Protein AF-0000000074760988 (afdb_homodimer)

Structure (mmCIF, N/CA/C/O backbone):
data_AF-0000000074760988-model_v1
#
loop_
_entity.id
_entity.type
_entity.pdbx_description
1 polymer 'GST N-terminal domain-containing protein'
#
loop_
_atom_site.group_PDB
_atom_site.id
_atom_site.type_symbol
_atom_site.label_atom_id
_atom_site.label_alt_id
_atom_site.label_comp_id
_atom_site.label_asym_id
_atom_site.label_entity_id
_atom_site.label_seq_id
_atom_site.pdbx_PDB_ins_code
_atom_site.Cartn_x
_atom_site.Cartn_y
_atom_site.Cartn_z
_atom_site.occupancy
_atom_site.B_iso_or_equiv
_atom_site.auth_seq_id
_atom_site.auth_comp_id
_atom_site.auth_asym_id
_atom_site.auth_atom_id
_atom_site.pdbx_PDB_model_num
ATOM 1 N N . MET A 1 1 ? -33.406 -24.172 6.961 1 20.58 1 MET A N 1
ATOM 2 C CA . MET A 1 1 ? -32.75 -23.547 8.102 1 20.58 1 MET A CA 1
ATOM 3 C C . MET A 1 1 ? -31.766 -22.484 7.641 1 20.58 1 MET A C 1
ATOM 5 O O . MET A 1 1 ? -30.844 -22.766 6.871 1 20.58 1 MET A O 1
ATOM 9 N N . THR A 1 2 ? -32.094 -21.203 7.441 1 22 2 THR A N 1
ATOM 10 C CA . THR A 1 2 ? -31.609 -20 6.762 1 22 2 THR A CA 1
ATOM 11 C C . THR A 1 2 ? -30.391 -19.438 7.477 1 22 2 THR A C 1
ATOM 13 O O . THR A 1 2 ? -30.5 -18.922 8.594 1 22 2 THR A O 1
ATOM 16 N N . GLU A 1 3 ? -29.312 -20.141 7.438 1 23.69 3 GLU A N 1
ATOM 17 C CA . GLU A 1 3 ? -28.141 -19.984 8.297 1 23.69 3 GLU A CA 1
ATOM 18 C C . GLU A 1 3 ? -27.641 -18.547 8.281 1 23.69 3 GLU A C 1
ATOM 20 O O . GLU A 1 3 ? -27.562 -17.906 7.219 1 23.69 3 GLU A O 1
ATOM 25 N N . ASN A 1 4 ? -27.656 -17.75 9.391 1 25.5 4 ASN A N 1
ATOM 26 C CA . ASN A 1 4 ? -27.375 -16.391 9.82 1 25.5 4 ASN A CA 1
ATOM 27 C C . ASN A 1 4 ? -26.016 -15.914 9.328 1 25.5 4 ASN A C 1
ATOM 29 O O . ASN A 1 4 ? -24.984 -16.5 9.688 1 25.5 4 ASN A O 1
ATOM 33 N N . ILE A 1 5 ? -25.891 -15.539 8.211 1 29.12 5 ILE A N 1
ATOM 34 C CA . ILE A 1 5 ? -24.703 -14.836 7.73 1 29.12 5 ILE A CA 1
ATOM 35 C C . ILE A 1 5 ? -24.219 -13.859 8.797 1 29.12 5 ILE A C 1
ATOM 37 O O . ILE A 1 5 ? -24.953 -12.969 9.219 1 29.12 5 ILE A O 1
ATOM 41 N N . PRO A 1 6 ? -23.344 -14.383 9.695 1 32.34 6 PRO A N 1
ATOM 42 C CA . PRO A 1 6 ? -23 -13.539 10.844 1 32.34 6 PRO A CA 1
ATOM 43 C C . PRO A 1 6 ? -22.906 -12.055 10.477 1 32.34 6 PRO A C 1
ATOM 45 O O . PRO A 1 6 ? -22.391 -11.719 9.414 1 32.34 6 PRO A O 1
ATOM 48 N N . ASN A 1 7 ? -23.703 -11.078 10.984 1 32.28 7 ASN A N 1
ATOM 49 C CA . ASN A 1 7 ? -23.922 -9.633 10.906 1 32.28 7 ASN A CA 1
ATOM 50 C C . ASN A 1 7 ? -22.625 -8.859 11.07 1 32.28 7 ASN A C 1
ATOM 52 O O . ASN A 1 7 ? -21.734 -9.281 11.812 1 32.28 7 ASN A O 1
ATOM 56 N N . ASN A 1 8 ? -22.25 -7.82 10.109 1 36.62 8 ASN A N 1
ATOM 57 C CA . ASN A 1 8 ? -21.297 -6.723 10.281 1 36.62 8 ASN A CA 1
ATOM 58 C C . ASN A 1 8 ? -21.141 -6.348 11.758 1 36.62 8 ASN A C 1
ATOM 60 O O . ASN A 1 8 ? -20.375 -5.441 12.086 1 36.62 8 ASN A O 1
ATOM 64 N N . ALA A 1 9 ? -22.047 -6.836 12.516 1 38.06 9 ALA A N 1
ATOM 65 C CA . ALA A 1 9 ? -22.234 -6.43 13.906 1 38.06 9 ALA A CA 1
ATOM 66 C C . ALA A 1 9 ? -21.141 -7.008 14.797 1 38.06 9 ALA A C 1
ATOM 68 O O . ALA A 1 9 ? -20.734 -6.383 15.781 1 38.06 9 ALA A O 1
ATOM 69 N N . GLU A 1 10 ? -20.75 -8.078 14.633 1 41.94 10 GLU A N 1
ATOM 70 C CA . GLU A 1 10 ? -19.781 -8.664 15.547 1 41.94 10 GLU A CA 1
ATOM 71 C C . GLU A 1 10 ? -18.406 -8.031 15.375 1 41.94 10 GLU A C 1
ATOM 73 O O . GLU A 1 10 ? -17.609 -7.984 16.312 1 41.94 10 GLU A O 1
ATOM 78 N N . LEU A 1 11 ? -17.984 -7.809 14.148 1 42.84 11 LEU A N 1
ATOM 79 C CA . LEU A 1 11 ? -16.703 -7.148 13.891 1 42.84 11 LEU A CA 1
ATOM 80 C C . LEU A 1 11 ? -16.797 -5.656 14.195 1 42.84 11 LEU A C 1
ATOM 82 O O . LEU A 1 11 ? -15.828 -4.918 14 1 42.84 11 LEU A O 1
ATOM 86 N N . ALA A 1 12 ? -18.047 -5.312 14.5 1 46.72 12 ALA A N 1
ATOM 87 C CA . ALA A 1 12 ? -18.172 -3.957 15.023 1 46.72 12 ALA A CA 1
ATOM 88 C C . ALA A 1 12 ? -17.25 -3.756 16.219 1 46.72 12 ALA A C 1
ATOM 90 O O . ALA A 1 12 ? -17.219 -4.59 17.141 1 46.72 12 ALA A O 1
ATOM 91 N N . MET A 1 13 ? -16.078 -3.219 15.977 1 54.44 13 MET A N 1
ATOM 92 C CA . MET A 1 13 ? -15.297 -2.777 17.125 1 54.44 13 MET A CA 1
ATOM 93 C C . MET A 1 13 ? -16.203 -2.18 18.203 1 54.44 13 MET A C 1
ATOM 95 O O . MET A 1 13 ? -17.203 -1.535 17.891 1 54.44 13 MET A O 1
ATOM 99 N N . ALA A 1 14 ? -16.047 -2.797 19.281 1 53 14 ALA A N 1
ATOM 100 C CA . ALA A 1 14 ? -16.812 -2.205 20.375 1 53 14 ALA A CA 1
ATOM 101 C C . ALA A 1 14 ? -16.688 -0.685 20.375 1 53 14 ALA A C 1
ATOM 103 O O . ALA A 1 14 ? -15.625 -0.142 20.078 1 53 14 ALA A O 1
ATOM 104 N N . PRO A 1 15 ? -17.781 0.043 20.219 1 53.16 15 PRO A N 1
ATOM 105 C CA . PRO A 1 15 ? -17.672 1.499 20.344 1 53.16 15 PRO A CA 1
ATOM 106 C C . PRO A 1 15 ? -16.609 1.927 21.359 1 53.16 15 PRO A C 1
ATOM 108 O O . PRO A 1 15 ? -16.016 2.998 21.219 1 53.16 15 PRO A O 1
ATOM 111 N N . ASP A 1 16 ? -16.375 1.034 22.281 1 57.69 16 ASP A N 1
ATOM 112 C CA . ASP A 1 16 ? -15.484 1.399 23.375 1 57.69 16 ASP A CA 1
ATOM 113 C C . ASP A 1 16 ? -14.094 0.81 23.156 1 57.69 16 ASP A C 1
ATOM 115 O O . ASP A 1 16 ? -13.289 0.758 24.094 1 57.69 16 ASP A O 1
ATOM 119 N N . ASN A 1 17 ? -13.859 0.511 21.906 1 64.88 17 ASN A N 1
ATOM 120 C CA . ASN A 1 17 ? -12.57 -0.144 21.703 1 64.88 17 ASN A CA 1
ATOM 121 C C . ASN A 1 17 ? -11.414 0.843 21.844 1 64.88 17 ASN A C 1
ATOM 123 O O . ASN A 1 17 ? -11.539 2.004 21.438 1 64.88 17 ASN A O 1
ATOM 127 N N . THR A 1 18 ? -10.453 0.41 22.688 1 79.81 18 THR A N 1
ATOM 128 C CA . THR A 1 18 ? -9.195 1.146 22.781 1 79.81 18 THR A CA 1
ATOM 129 C C . THR A 1 18 ? -8.172 0.602 21.781 1 79.81 18 THR A C 1
ATOM 131 O O . THR A 1 18 ? -7.832 -0.581 21.828 1 79.81 18 THR A O 1
ATOM 134 N N . HIS A 1 19 ? -7.785 1.417 20.859 1 89 19 HIS A N 1
ATOM 135 C CA . HIS A 1 19 ? -6.707 1.061 19.938 1 89 19 HIS A CA 1
ATOM 136 C C . HIS A 1 19 ? -5.387 0.899 20.688 1 89 19 HIS A C 1
ATOM 138 O O . HIS A 1 19 ? -5.113 1.627 21.641 1 89 19 HIS A O 1
ATOM 144 N N . HIS A 1 20 ? -4.625 -0.078 20.25 1 94.19 20 HIS A N 1
ATOM 145 C CA . HIS A 1 20 ? -3.297 -0.256 20.828 1 94.19 20 HIS A CA 1
ATOM 146 C C . HIS A 1 20 ? -2.221 -0.218 19.75 1 94.19 20 HIS A C 1
ATOM 148 O O . HIS A 1 20 ? -2.068 -1.173 18.984 1 94.19 20 HIS A O 1
ATOM 154 N N . LEU A 1 21 ? -1.486 0.912 19.766 1 96.69 21 LEU A N 1
ATOM 155 C CA . LEU A 1 21 ? -0.429 1.112 18.781 1 96.69 21 LEU A CA 1
ATOM 156 C C . LEU A 1 21 ? 0.929 0.722 19.344 1 96.69 21 LEU A C 1
ATOM 158 O O . LEU A 1 21 ? 1.279 1.128 20.469 1 96.69 21 LEU A O 1
ATOM 162 N N . VAL A 1 22 ? 1.646 -0.125 18.656 1 96.75 22 VAL A N 1
ATOM 163 C CA . VAL A 1 22 ? 3.004 -0.514 19.031 1 96.75 22 VAL A CA 1
ATOM 164 C C . VAL A 1 22 ? 3.996 0.077 18.031 1 96.75 22 VAL A C 1
ATOM 166 O O . VAL A 1 22 ? 3.953 -0.246 16.828 1 96.75 22 VAL A O 1
ATOM 169 N N . TYR A 1 23 ? 4.852 0.938 18.484 1 96.25 23 TYR A N 1
ATOM 170 C CA . TYR A 1 23 ? 5.871 1.532 17.625 1 96.25 23 TYR A CA 1
ATOM 171 C C . TYR A 1 23 ? 7.035 2.068 18.453 1 96.25 23 TYR A C 1
ATOM 173 O O . TYR A 1 23 ? 7.117 1.816 19.656 1 96.25 23 TYR A O 1
ATOM 181 N N . CYS A 1 24 ? 8.023 2.689 17.781 1 93.19 24 CYS A N 1
ATOM 182 C CA . CYS A 1 24 ? 9.25 3.188 18.406 1 93.19 24 CYS A CA 1
ATOM 183 C C . CYS A 1 24 ? 9.078 4.637 18.859 1 93.19 24 CYS A C 1
ATOM 185 O O . CYS A 1 24 ? 8.102 5.293 18.5 1 93.19 24 CYS A O 1
ATOM 187 N N . PRO A 1 25 ? 10.023 5.152 19.609 1 93 25 PRO A N 1
ATOM 188 C CA . PRO A 1 25 ? 9.883 6.5 20.156 1 93 25 PRO A CA 1
ATOM 189 C C . PRO A 1 25 ? 10.305 7.586 19.172 1 93 25 PRO A C 1
ATOM 191 O O . PRO A 1 25 ? 11.047 8.5 19.531 1 93 25 PRO A O 1
ATOM 194 N N . PHE A 1 26 ? 9.836 7.586 17.984 1 90.88 26 PHE A N 1
ATOM 195 C CA . PHE A 1 26 ? 10.008 8.609 16.969 1 90.88 26 PHE A CA 1
ATOM 196 C C . PHE A 1 26 ? 8.82 8.617 16 1 90.88 26 PHE A C 1
ATOM 198 O O . PHE A 1 26 ? 7.953 7.746 16.078 1 90.88 26 PHE A O 1
ATOM 205 N N . HIS A 1 27 ? 8.609 9.602 15.211 1 90.19 27 HIS A N 1
ATOM 206 C CA . HIS A 1 27 ? 7.465 9.688 14.312 1 90.19 27 HIS A CA 1
ATOM 207 C C . HIS A 1 27 ? 7.523 8.609 13.234 1 90.19 27 HIS A C 1
ATOM 209 O O . HIS A 1 27 ? 6.609 7.789 13.125 1 90.19 27 HIS A O 1
ATOM 215 N N . GLY A 1 28 ? 8.695 8.664 12.461 1 87.44 28 GLY A N 1
ATOM 216 C CA . GLY A 1 28 ? 8.961 7.641 11.453 1 87.44 28 GLY A CA 1
ATOM 217 C C . GLY A 1 28 ? 7.73 7.258 10.656 1 87.44 28 GLY A C 1
ATOM 218 O O . GLY A 1 28 ? 6.977 8.125 10.211 1 87.44 28 GLY A O 1
ATOM 219 N N . LEU A 1 29 ? 7.492 6.023 10.523 1 89.69 29 LEU A N 1
ATOM 220 C CA . LEU A 1 29 ? 6.441 5.488 9.664 1 89.69 29 LEU A CA 1
ATOM 221 C C . LEU A 1 29 ? 5.086 5.535 10.367 1 89.69 29 LEU A C 1
ATOM 223 O O . LEU A 1 29 ? 4.047 5.363 9.727 1 89.69 29 LEU A O 1
ATOM 227 N N . ALA A 1 30 ? 5.062 5.891 11.633 1 94.12 30 ALA A N 1
ATOM 228 C CA . ALA A 1 30 ? 3.814 5.859 12.391 1 94.12 30 ALA A CA 1
ATOM 229 C C . ALA A 1 30 ? 3.174 7.242 12.461 1 94.12 30 ALA A C 1
ATOM 231 O O . ALA A 1 30 ? 2.125 7.418 13.078 1 94.12 30 ALA A O 1
ATOM 232 N N . GLY A 1 31 ? 3.795 8.234 11.859 1 94.12 31 GLY A N 1
ATOM 233 C CA . GLY A 1 31 ? 3.312 9.602 11.961 1 94.12 31 GLY A CA 1
ATOM 234 C C . GLY A 1 31 ? 1.86 9.75 11.547 1 94.12 31 GLY A C 1
ATOM 235 O O . GLY A 1 31 ? 1.056 10.32 12.281 1 94.12 31 GLY A O 1
ATOM 236 N N . CYS A 1 32 ? 1.548 9.258 10.375 1 96.88 32 CYS A N 1
ATOM 237 C CA . CYS A 1 32 ? 0.182 9.352 9.875 1 96.88 32 CYS A CA 1
ATOM 238 C C . CYS A 1 32 ? -0.78 8.578 10.758 1 96.88 32 CYS A C 1
ATOM 240 O O . CYS A 1 32 ? -1.9 9.023 11.016 1 96.88 32 CYS A O 1
ATOM 242 N N . ILE A 1 33 ? -0.396 7.43 11.25 1 97.81 33 ILE A N 1
ATOM 243 C CA . ILE A 1 33 ? -1.225 6.594 12.109 1 97.81 33 ILE A CA 1
ATOM 244 C C . ILE A 1 33 ? -1.514 7.324 13.422 1 97.81 33 ILE A C 1
ATOM 246 O O . ILE A 1 33 ? -2.67 7.441 13.828 1 97.81 33 ILE A O 1
ATOM 250 N N . ARG A 1 34 ? -0.486 7.879 14.031 1 97.19 34 ARG A N 1
ATOM 251 C CA . ARG A 1 34 ? -0.644 8.625 15.281 1 97.19 34 ARG A CA 1
ATOM 252 C C . ARG A 1 34 ? -1.525 9.852 15.078 1 97.19 34 ARG A C 1
ATOM 254 O O . ARG A 1 34 ? -2.416 10.117 15.883 1 97.19 34 ARG A O 1
ATOM 261 N N . ALA A 1 35 ? -1.236 10.562 14.023 1 97.69 35 ALA A N 1
ATOM 262 C CA . ALA A 1 35 ? -2.043 11.742 13.727 1 97.69 35 ALA A CA 1
ATOM 263 C C . ALA A 1 35 ? -3.516 11.375 13.562 1 97.69 35 ALA A C 1
ATOM 265 O O . ALA A 1 35 ? -4.395 12.07 14.078 1 97.69 35 ALA A O 1
ATOM 266 N N . THR A 1 36 ? -3.783 10.305 12.836 1 97.94 36 THR A N 1
ATOM 267 C CA . THR A 1 36 ? -5.152 9.859 12.602 1 97.94 36 THR A CA 1
ATOM 268 C C . THR A 1 36 ? -5.832 9.5 13.922 1 97.94 36 THR A C 1
ATOM 270 O O . THR A 1 36 ? -6.98 9.883 14.148 1 97.94 36 THR A O 1
ATOM 273 N N . LEU A 1 37 ? -5.117 8.797 14.797 1 96.5 37 LEU A N 1
ATOM 274 C CA . LEU A 1 37 ? -5.66 8.406 16.094 1 96.5 37 LEU A CA 1
ATOM 275 C C . LEU A 1 37 ? -5.949 9.625 16.953 1 96.5 37 LEU A C 1
ATOM 277 O O . LEU A 1 37 ? -7.004 9.711 17.594 1 96.5 37 LEU A O 1
ATOM 281 N N . VAL A 1 38 ? -5.09 10.578 16.969 1 96.69 38 VAL A N 1
ATOM 282 C CA . VAL A 1 38 ? -5.227 11.797 17.766 1 96.69 38 VAL A CA 1
ATOM 283 C C . VAL A 1 38 ? -6.434 12.594 17.281 1 96.69 38 VAL A C 1
ATOM 285 O O . VAL A 1 38 ? -7.281 12.992 18.078 1 96.69 38 VAL A O 1
ATOM 288 N N . ILE A 1 39 ? -6.539 12.742 15.992 1 96.88 39 ILE A N 1
ATOM 289 C CA . ILE A 1 39 ? -7.598 13.547 15.391 1 96.88 39 ILE A CA 1
ATOM 290 C C . ILE A 1 39 ? -8.953 12.875 15.617 1 96.88 39 ILE A C 1
ATOM 292 O O . ILE A 1 39 ? -9.961 13.555 15.82 1 96.88 39 ILE A O 1
ATOM 296 N N . SER A 1 40 ? -9.008 11.586 15.625 1 93.94 40 SER A N 1
ATOM 297 C CA . SER A 1 40 ? -10.25 10.844 15.797 1 93.94 40 SER A CA 1
ATOM 298 C C . SER A 1 40 ? -10.852 11.086 17.188 1 93.94 40 SER A C 1
ATOM 300 O O . SER A 1 40 ? -12.07 10.977 17.359 1 93.94 40 SER A O 1
ATOM 302 N N . GLY A 1 41 ? -9.984 11.328 18.156 1 92.94 41 GLY A N 1
ATOM 303 C CA . GLY A 1 41 ? -10.43 11.492 19.531 1 92.94 41 GLY A CA 1
ATOM 304 C C . GLY A 1 41 ? -10.758 10.18 20.203 1 92.94 41 GLY A C 1
ATOM 305 O O . GLY A 1 41 ? -11.125 10.156 21.391 1 92.94 41 GLY A O 1
ATOM 306 N N . GLU A 1 42 ? -10.617 9.109 19.516 1 88.31 42 GLU A N 1
ATOM 307 C CA . GLU A 1 42 ? -10.844 7.801 20.125 1 88.31 42 GLU A CA 1
ATOM 308 C C . GLU A 1 42 ? -9.711 7.43 21.078 1 88.31 42 GLU A C 1
ATOM 310 O O . GLU A 1 42 ? -8.547 7.785 20.844 1 88.31 42 GLU A O 1
ATOM 315 N N . PRO A 1 43 ? -10.125 6.742 22.094 1 89.75 43 PRO A N 1
ATOM 316 C CA . PRO A 1 43 ? -9.062 6.32 23.016 1 89.75 43 PRO A CA 1
ATOM 317 C C . PRO A 1 43 ? -8.078 5.348 22.375 1 89.75 43 PRO A C 1
ATOM 319 O O . PRO A 1 43 ? -8.484 4.465 21.625 1 89.75 43 PRO A O 1
ATOM 322 N N . PHE A 1 44 ? -6.781 5.617 22.672 1 92.06 44 PHE A N 1
ATOM 323 C CA . PHE A 1 44 ? -5.781 4.656 22.234 1 92.06 44 PHE A CA 1
ATOM 324 C C . PHE A 1 44 ? -4.59 4.637 23.172 1 92.06 44 PHE A C 1
ATOM 326 O O . PHE A 1 44 ? -4.312 5.625 23.859 1 92.06 44 PHE A O 1
ATOM 333 N N . GLN A 1 45 ? -4.027 3.445 23.281 1 93.12 45 GLN A N 1
ATOM 334 C CA . GLN A 1 45 ? -2.797 3.223 24.031 1 93.12 45 GLN A CA 1
ATOM 335 C C . GLN A 1 45 ? -1.614 2.992 23.094 1 93.12 45 GLN A C 1
ATOM 337 O O . GLN A 1 45 ? -1.797 2.611 21.938 1 93.12 45 GLN A O 1
ATOM 342 N N . GLN A 1 46 ? -0.449 3.275 23.688 1 94.75 46 GLN A N 1
ATOM 343 C CA . GLN A 1 46 ? 0.763 3.047 22.906 1 94.75 46 GLN A CA 1
ATOM 344 C C . GLN A 1 46 ? 1.787 2.244 23.703 1 94.75 46 GLN A C 1
ATOM 346 O O . GLN A 1 46 ? 1.941 2.449 24.906 1 94.75 46 GLN A O 1
ATOM 351 N N . THR A 1 47 ? 2.311 1.29 23.078 1 95.38 47 THR A N 1
ATOM 352 C CA . THR A 1 47 ? 3.561 0.695 23.531 1 95.38 47 THR A CA 1
ATOM 353 C C . THR A 1 47 ? 4.746 1.257 22.75 1 95.38 47 THR A C 1
ATOM 355 O O . THR A 1 47 ? 4.816 1.104 21.531 1 95.38 47 THR A O 1
ATOM 358 N N . ILE A 1 48 ? 5.59 1.938 23.469 1 95.38 48 ILE A N 1
ATOM 359 C CA . ILE A 1 48 ? 6.793 2.506 22.859 1 95.38 48 ILE A CA 1
ATOM 360 C C . ILE A 1 48 ? 7.957 1.535 23.016 1 95.38 48 ILE A C 1
ATOM 362 O O . ILE A 1 48 ? 8.375 1.234 24.141 1 95.38 48 ILE A O 1
ATOM 366 N N . LEU A 1 49 ? 8.445 1.058 21.938 1 94.69 49 LEU A N 1
ATOM 367 C CA . LEU A 1 49 ? 9.531 0.09 21.938 1 94.69 49 LEU A CA 1
ATOM 368 C C . LEU A 1 49 ? 10.883 0.795 21.938 1 94.69 49 LEU A C 1
ATOM 370 O O . LEU A 1 49 ? 11.195 1.551 21.016 1 94.69 49 LEU A O 1
ATOM 374 N N . SER A 1 50 ? 11.672 0.504 22.969 1 89.62 50 SER A N 1
ATOM 375 C CA . SER A 1 50 ? 13.062 0.928 22.953 1 89.62 50 SER A CA 1
ATOM 376 C C . SER A 1 50 ? 13.883 0.104 21.969 1 89.62 50 SER A C 1
ATOM 378 O O . SER A 1 50 ? 13.398 -0.901 21.438 1 89.62 50 SER A O 1
ATOM 380 N N . TYR A 1 51 ? 15.047 0.548 21.703 1 84.69 51 TYR A N 1
ATOM 381 C CA . TYR A 1 51 ? 15.93 -0.201 20.828 1 84.69 51 TYR A CA 1
ATOM 382 C C . TYR A 1 51 ? 16.172 -1.609 21.359 1 84.69 51 TYR A C 1
ATOM 384 O O . TYR A 1 51 ? 16.172 -2.578 20.594 1 84.69 51 TYR A O 1
ATOM 392 N N . ALA A 1 52 ? 16.422 -1.702 22.641 1 88.62 52 ALA A N 1
ATOM 393 C CA . ALA A 1 52 ? 16.641 -2.996 23.281 1 88.62 52 ALA A CA 1
ATOM 394 C C . ALA A 1 52 ? 15.398 -3.869 23.203 1 88.62 52 ALA A C 1
ATOM 396 O O . ALA A 1 52 ? 15.484 -5.07 22.922 1 88.62 52 ALA A O 1
ATOM 397 N N . ASP A 1 53 ? 14.227 -3.295 23.344 1 91.62 53 ASP A N 1
ATOM 398 C CA . ASP A 1 53 ? 12.969 -4.035 23.297 1 91.62 53 ASP A CA 1
ATOM 399 C C . ASP A 1 53 ? 12.641 -4.48 21.875 1 91.62 53 ASP A C 1
ATOM 401 O O . ASP A 1 53 ? 12.031 -5.531 21.672 1 91.62 53 ASP A O 1
ATOM 405 N N . TRP A 1 54 ? 13.125 -3.689 20.969 1 89.56 54 TRP A N 1
ATOM 406 C CA . TRP A 1 54 ? 12.82 -3.992 19.562 1 89.56 54 TRP A CA 1
ATOM 407 C C . TRP A 1 54 ? 13.508 -5.277 19.125 1 89.56 54 TRP A C 1
ATOM 409 O O . TRP A 1 54 ? 12.914 -6.102 18.422 1 89.56 54 TRP A O 1
ATOM 419 N N . ALA A 1 55 ? 14.734 -5.457 19.516 1 88.44 55 ALA A N 1
ATOM 420 C CA . ALA A 1 55 ? 15.477 -6.664 19.156 1 88.44 55 ALA A CA 1
ATOM 421 C C . ALA A 1 55 ? 14.742 -7.918 19.625 1 88.44 55 ALA A C 1
ATOM 423 O O . ALA A 1 55 ? 14.75 -8.945 18.938 1 88.44 55 ALA A O 1
ATOM 424 N N . ILE A 1 56 ? 14.039 -7.793 20.719 1 90.69 56 ILE A N 1
ATOM 425 C CA . ILE A 1 56 ? 13.312 -8.906 21.297 1 90.69 56 ILE A CA 1
ATOM 426 C C . ILE A 1 56 ? 11.945 -9.039 20.625 1 90.69 56 ILE A C 1
ATOM 428 O O . ILE A 1 56 ? 11.461 -10.148 20.391 1 90.69 56 ILE A O 1
ATOM 432 N N . ALA A 1 57 ? 11.375 -7.938 20.266 1 92.12 57 ALA A N 1
ATOM 433 C CA . ALA A 1 57 ? 10 -7.898 19.766 1 92.12 57 ALA A CA 1
ATOM 434 C C . ALA A 1 57 ? 9.953 -8.266 18.281 1 92.12 57 ALA A C 1
ATOM 436 O O . ALA A 1 57 ? 8.945 -8.797 17.812 1 92.12 57 ALA A O 1
ATOM 437 N N . LYS A 1 58 ? 11.039 -8.094 17.609 1 91.12 58 LYS A N 1
ATOM 438 C CA . LYS A 1 58 ? 11.07 -8.188 16.156 1 91.12 58 LYS A CA 1
ATOM 439 C C . LYS A 1 58 ? 10.609 -9.562 15.68 1 91.12 58 LYS A C 1
ATOM 441 O O . LYS A 1 58 ? 9.719 -9.664 14.836 1 91.12 58 LYS A O 1
ATOM 446 N N . PRO A 1 59 ? 11.094 -10.609 16.25 1 89.06 59 PRO A N 1
ATOM 447 C CA . PRO A 1 59 ? 10.688 -11.938 15.773 1 89.06 59 PRO A CA 1
ATOM 448 C C . PRO A 1 59 ? 9.234 -12.258 16.125 1 89.06 59 PRO A C 1
ATOM 450 O O . PRO A 1 59 ? 8.664 -13.211 15.586 1 89.06 59 PRO A O 1
ATOM 453 N N . LEU A 1 60 ? 8.617 -11.422 16.953 1 89.75 60 LEU A N 1
ATOM 454 C CA . LEU A 1 60 ? 7.254 -11.688 17.406 1 89.75 60 LEU A CA 1
ATOM 455 C C . LEU A 1 60 ? 6.238 -10.938 16.547 1 89.75 60 LEU A C 1
ATOM 457 O O . LEU A 1 60 ? 5.031 -11.164 16.672 1 89.75 60 LEU A O 1
ATOM 461 N N . THR A 1 61 ? 6.719 -10.117 15.672 1 93.69 61 THR A N 1
ATOM 462 C CA . THR A 1 61 ? 5.82 -9.383 14.789 1 93.69 61 THR A CA 1
ATOM 463 C C . THR A 1 61 ? 5.477 -10.219 13.555 1 93.69 61 THR A C 1
ATOM 465 O O . THR A 1 61 ? 6.223 -11.125 13.188 1 93.69 61 THR A O 1
ATOM 468 N N . PRO A 1 62 ? 4.363 -9.922 12.93 1 93.62 62 PRO A N 1
ATOM 469 C CA . PRO A 1 62 ? 3.947 -10.719 11.781 1 93.62 62 PRO A CA 1
ATOM 470 C C . PRO A 1 62 ? 4.992 -10.734 10.664 1 93.62 62 PRO A C 1
ATOM 472 O O . PRO A 1 62 ? 5.203 -11.773 10.023 1 93.62 62 PRO A O 1
ATOM 475 N N . PHE A 1 63 ? 5.656 -9.617 10.414 1 95.69 63 PHE A N 1
ATOM 476 C CA . PHE A 1 63 ? 6.52 -9.547 9.242 1 95.69 63 PHE A CA 1
ATOM 477 C C . PHE A 1 63 ? 7.902 -9.031 9.625 1 95.69 63 PHE A C 1
ATOM 479 O O . PHE A 1 63 ? 8.688 -8.641 8.758 1 95.69 63 PHE A O 1
ATOM 486 N N . GLY A 1 64 ? 8.18 -8.883 10.914 1 91.44 64 GLY A N 1
ATOM 487 C CA . GLY A 1 64 ? 9.5 -8.445 11.344 1 91.44 64 GLY A CA 1
ATOM 488 C C . GLY A 1 64 ? 9.641 -6.938 11.398 1 91.44 64 GLY A C 1
ATOM 489 O O . GLY A 1 64 ? 10.758 -6.414 11.367 1 91.44 64 GLY A O 1
ATOM 490 N N . HIS A 1 65 ? 8.555 -6.266 11.359 1 91.69 65 HIS A N 1
ATOM 491 C CA . HIS A 1 65 ? 8.641 -4.812 11.469 1 91.69 65 HIS A CA 1
ATOM 492 C C . HIS A 1 65 ? 7.43 -4.246 12.203 1 91.69 65 HIS A C 1
ATOM 494 O O . HIS A 1 65 ? 6.441 -4.949 12.414 1 91.69 65 HIS A O 1
ATOM 500 N N . VAL A 1 66 ? 7.512 -3.09 12.703 1 93.81 66 VAL A N 1
ATOM 501 C CA . VAL A 1 66 ? 6.477 -2.248 13.297 1 93.81 66 VAL A CA 1
ATOM 502 C C . VAL A 1 66 ? 6.254 -1.016 12.422 1 93.81 66 VAL A C 1
ATOM 504 O O . VAL A 1 66 ? 7.094 -0.68 11.586 1 93.81 66 VAL A O 1
ATOM 507 N N . PRO A 1 67 ? 5.047 -0.395 12.492 1 96.44 67 PRO A N 1
ATOM 508 C CA . PRO A 1 67 ? 4.031 -0.389 13.555 1 96.44 67 PRO A CA 1
ATOM 509 C C . PRO A 1 67 ? 3.08 -1.581 13.461 1 96.44 67 PRO A C 1
ATOM 511 O O . PRO A 1 67 ? 2.938 -2.184 12.398 1 96.44 67 PRO A O 1
ATOM 514 N N . LEU A 1 68 ? 2.512 -1.854 14.664 1 96.69 68 LEU A N 1
ATOM 515 C CA . LEU A 1 68 ? 1.368 -2.75 14.805 1 96.69 68 LEU A CA 1
ATOM 516 C C . LEU A 1 68 ? 0.185 -2.023 15.438 1 96.69 68 LEU A C 1
ATOM 518 O O . LEU A 1 68 ? 0.368 -1.175 16.312 1 96.69 68 LEU A O 1
ATOM 522 N N . LEU A 1 69 ? -0.951 -2.348 14.945 1 96.06 69 LEU A N 1
ATOM 523 C CA . LEU A 1 69 ? -2.184 -1.923 15.602 1 96.06 69 LEU A CA 1
ATOM 524 C C . LEU A 1 69 ? -3.002 -3.127 16.062 1 96.06 69 LEU A C 1
ATOM 526 O O . LEU A 1 69 ? -3.309 -4.012 15.25 1 96.06 69 LEU A O 1
ATOM 530 N N . ARG A 1 70 ? -3.264 -3.158 17.344 1 92.75 70 ARG A N 1
ATOM 531 C CA . ARG A 1 70 ? -4.078 -4.23 17.922 1 92.75 70 ARG A CA 1
ATOM 532 C C . ARG A 1 70 ? -5.465 -3.721 18.297 1 92.75 70 ARG A C 1
ATOM 534 O O . ARG A 1 70 ? -5.594 -2.697 18.969 1 92.75 70 ARG A O 1
ATOM 541 N N . GLU A 1 71 ? -6.449 -4.449 17.766 1 87 71 GLU A N 1
ATOM 542 C CA . GLU A 1 71 ? -7.848 -4.094 17.984 1 87 71 GLU A CA 1
ATOM 543 C C . GLU A 1 71 ? -8.602 -5.23 18.688 1 87 71 GLU A C 1
ATOM 545 O O . GLU A 1 71 ? -8.609 -6.359 18.188 1 87 71 GLU A O 1
ATOM 550 N N . GLU A 1 72 ? -9.062 -4.883 19.781 1 78.81 72 GLU A N 1
ATOM 551 C CA . GLU A 1 72 ? -9.883 -5.891 20.453 1 78.81 72 GLU A CA 1
ATOM 552 C C . GLU A 1 72 ? -11.312 -5.883 19.922 1 78.81 72 GLU A C 1
ATOM 554 O O . GLU A 1 72 ? -11.938 -4.828 19.828 1 78.81 72 GLU A O 1
ATOM 559 N N . THR A 1 73 ? -11.789 -6.996 19.5 1 70.38 73 THR A N 1
ATOM 560 C CA . THR A 1 73 ? -13.141 -7.125 18.969 1 70.38 73 THR A CA 1
ATOM 561 C C . THR A 1 73 ? -14.156 -7.258 20.109 1 70.38 73 THR A C 1
ATOM 563 O O . THR A 1 73 ? -13.781 -7.41 21.266 1 70.38 73 THR A O 1
ATOM 566 N N . LYS A 1 74 ? -15.398 -7.227 19.719 1 69.44 74 LYS A N 1
ATOM 567 C CA . LYS A 1 74 ? -16.469 -7.398 20.688 1 69.44 74 LYS A CA 1
ATOM 568 C C . LYS A 1 74 ? -16.438 -8.797 21.297 1 69.44 74 LYS A C 1
ATOM 570 O O . LYS A 1 74 ? -16.828 -8.984 22.453 1 69.44 74 LYS A O 1
ATOM 575 N N . SER A 1 75 ? -15.977 -9.695 20.531 1 70.69 75 SER A N 1
ATOM 576 C CA . SER A 1 75 ? -15.922 -11.086 20.984 1 70.69 75 SER A CA 1
ATOM 577 C C . SER A 1 75 ? -14.695 -11.328 21.859 1 70.69 75 SER A C 1
ATOM 579 O O . SER A 1 75 ? -14.523 -12.414 22.406 1 70.69 75 SER A O 1
ATOM 581 N N . GLY A 1 76 ? -13.82 -10.328 21.984 1 74.06 76 GLY A N 1
ATOM 582 C CA . GLY A 1 76 ? -12.609 -10.469 22.781 1 74.06 76 GLY A CA 1
ATOM 583 C C . GLY A 1 76 ? -11.406 -10.906 21.969 1 74.06 76 GLY A C 1
ATOM 584 O O . GLY A 1 76 ? -10.289 -10.945 22.469 1 74.06 76 GLY A O 1
ATOM 585 N N . LYS A 1 77 ? -11.633 -11.172 20.75 1 75.88 77 LYS A N 1
ATOM 586 C CA . LYS A 1 77 ? -10.516 -11.516 19.859 1 75.88 77 LYS A CA 1
ATOM 587 C C . LYS A 1 77 ? -9.703 -10.281 19.5 1 75.88 77 LYS A C 1
ATOM 589 O O . LYS A 1 77 ? -10.25 -9.195 19.328 1 75.88 77 LYS A O 1
ATOM 594 N N . ILE A 1 78 ? -8.367 -10.492 19.422 1 82.56 78 ILE A N 1
ATOM 595 C CA . ILE A 1 78 ? -7.477 -9.391 19.078 1 82.56 78 ILE A CA 1
ATOM 596 C C . ILE A 1 78 ? -7.113 -9.469 17.594 1 82.56 78 ILE A C 1
ATOM 598 O O . ILE A 1 78 ? -6.621 -10.5 17.125 1 82.56 78 ILE A O 1
ATOM 602 N N . LEU A 1 79 ? -7.516 -8.398 16.938 1 84.06 79 LEU A N 1
ATOM 603 C CA . LEU A 1 79 ? -7.035 -8.227 15.57 1 84.06 79 LEU A CA 1
ATOM 604 C C . LEU A 1 79 ? -5.715 -7.461 15.555 1 84.06 79 LEU A C 1
ATOM 606 O O . LEU A 1 79 ? -5.66 -6.293 15.945 1 84.06 79 LEU A O 1
ATOM 610 N N . GLU A 1 80 ? -4.652 -8.172 15.141 1 92.31 80 GLU A N 1
ATOM 611 C CA . GLU A 1 80 ? -3.35 -7.523 15.008 1 92.31 80 GLU A CA 1
ATOM 612 C C . GLU A 1 80 ? -3.064 -7.156 13.555 1 92.31 80 GLU A C 1
ATOM 614 O O . GLU A 1 80 ? -3.016 -8.031 12.688 1 92.31 80 GLU A O 1
ATOM 619 N N . LEU A 1 81 ? -2.945 -5.883 13.359 1 95.25 81 LEU A N 1
ATOM 620 C CA . LEU A 1 81 ? -2.678 -5.375 12.023 1 95.25 81 LEU A CA 1
ATOM 621 C C . LEU A 1 81 ? -1.24 -4.879 11.906 1 95.25 81 LEU A C 1
ATOM 623 O O . LEU A 1 81 ? -0.764 -4.133 12.766 1 95.25 81 LEU A O 1
ATOM 627 N N . ALA A 1 82 ? -0.601 -5.402 10.867 1 96.62 82 ALA A N 1
ATOM 628 C CA . ALA A 1 82 ? 0.703 -4.887 10.453 1 96.62 82 ALA A CA 1
ATOM 629 C C . ALA A 1 82 ? 0.62 -4.215 9.086 1 96.62 82 ALA A C 1
ATOM 631 O O . ALA A 1 82 ? -0.441 -4.199 8.453 1 96.62 82 ALA A O 1
ATOM 632 N N . GLU A 1 83 ? 1.7 -3.652 8.656 1 96.19 83 GLU A N 1
ATOM 633 C CA . GLU A 1 83 ? 1.799 -2.895 7.414 1 96.19 83 GLU A CA 1
ATOM 634 C C . GLU A 1 83 ? 1.153 -1.519 7.555 1 96.19 83 GLU A C 1
ATOM 636 O O . GLU A 1 83 ? -0.057 -1.413 7.762 1 96.19 83 GLU A O 1
ATOM 641 N N . ILE A 1 84 ? 1.889 -0.551 7.301 1 95.88 84 ILE A N 1
ATOM 642 C CA . ILE A 1 84 ? 1.488 0.837 7.5 1 95.88 84 ILE A CA 1
ATOM 643 C C . ILE A 1 84 ? 0.239 1.137 6.676 1 95.88 84 ILE A C 1
ATOM 645 O O . ILE A 1 84 ? -0.753 1.646 7.199 1 95.88 84 ILE A O 1
ATOM 649 N N . SER A 1 85 ? 0.285 0.713 5.438 1 96 85 SER A N 1
ATOM 650 C CA . SER A 1 85 ? -0.831 1.026 4.547 1 96 85 SER A CA 1
ATOM 651 C C . SER A 1 85 ? -2.117 0.36 5.023 1 96 85 SER A C 1
ATOM 653 O O . SER A 1 85 ? -3.197 0.951 4.938 1 96 85 SER A O 1
ATOM 655 N N . THR A 1 86 ? -2.031 -0.85 5.504 1 96.94 86 THR A N 1
ATOM 656 C CA . THR A 1 86 ? -3.184 -1.585 6.02 1 96.94 86 THR A CA 1
ATOM 657 C C . THR A 1 86 ? -3.756 -0.896 7.254 1 96.94 86 THR A C 1
ATOM 659 O O . THR A 1 86 ? -4.969 -0.699 7.355 1 96.94 86 THR A O 1
ATOM 662 N N . ILE A 1 87 ? -2.879 -0.509 8.172 1 96.94 87 ILE A N 1
ATOM 663 C CA . ILE A 1 87 ? -3.295 0.143 9.406 1 96.94 87 ILE A CA 1
ATOM 664 C C . ILE A 1 87 ? -3.973 1.473 9.094 1 96.94 87 ILE A C 1
ATOM 666 O O . ILE A 1 87 ? -5.043 1.776 9.625 1 96.94 87 ILE A O 1
ATOM 670 N N . GLU A 1 88 ? -3.391 2.205 8.203 1 97.38 88 GLU A N 1
ATOM 671 C CA . GLU A 1 88 ? -3.941 3.504 7.828 1 97.38 88 GLU A CA 1
ATOM 672 C C . GLU A 1 88 ? -5.309 3.354 7.168 1 97.38 88 GLU A C 1
ATOM 674 O O . GLU A 1 88 ? -6.234 4.113 7.465 1 97.38 88 GLU A O 1
ATOM 679 N N . GLN A 1 89 ? -5.426 2.404 6.32 1 95.62 89 GLN A N 1
ATOM 680 C CA . GLN A 1 89 ? -6.703 2.186 5.652 1 95.62 89 GLN A CA 1
ATOM 681 C C . GLN A 1 89 ? -7.762 1.693 6.633 1 95.62 89 GLN A C 1
ATOM 683 O O . GLN A 1 89 ? -8.938 2.055 6.52 1 95.62 89 GLN A O 1
ATOM 688 N N . PHE A 1 90 ? -7.406 0.845 7.578 1 95 90 PHE A N 1
ATOM 689 C CA . PHE A 1 90 ? -8.328 0.369 8.602 1 95 90 PHE A CA 1
ATOM 690 C C . PHE A 1 90 ? -8.898 1.535 9.398 1 95 90 PHE A C 1
ATOM 692 O O . PHE A 1 90 ? -10.117 1.648 9.555 1 95 90 PHE A O 1
ATOM 699 N N . LEU A 1 91 ? -8.031 2.4 9.859 1 94.94 91 LEU A N 1
ATOM 700 C CA . LEU A 1 91 ? -8.461 3.555 10.648 1 94.94 91 LEU A CA 1
ATOM 701 C C . LEU A 1 91 ? -9.297 4.508 9.797 1 94.94 91 LEU A C 1
ATOM 703 O O . LEU A 1 91 ? -10.289 5.062 10.273 1 94.94 91 LEU A O 1
ATOM 707 N N . ALA A 1 92 ? -8.867 4.695 8.547 1 95.31 92 ALA A N 1
ATOM 708 C CA . ALA A 1 92 ? -9.602 5.59 7.656 1 95.31 92 ALA A CA 1
ATOM 709 C C . ALA A 1 92 ? -11.031 5.102 7.449 1 95.31 92 ALA A C 1
ATOM 711 O O . ALA A 1 92 ? -11.977 5.895 7.457 1 95.31 92 ALA A O 1
ATOM 712 N N . GLN A 1 93 ? -11.133 3.801 7.191 1 92.31 93 GLN A N 1
ATOM 713 C CA . GLN A 1 93 ? -12.453 3.217 7.004 1 92.31 93 GLN A CA 1
ATOM 714 C C . GLN A 1 93 ? -13.305 3.371 8.266 1 92.31 93 GLN A C 1
ATOM 716 O O . GLN A 1 93 ? -14.477 3.74 8.18 1 92.31 93 GLN A O 1
ATOM 721 N N . ARG A 1 94 ? -12.766 3.156 9.352 1 87.94 94 ARG A N 1
ATOM 722 C CA . ARG A 1 94 ? -13.469 3.221 10.633 1 87.94 94 ARG A CA 1
ATOM 723 C C . ARG A 1 94 ? -13.898 4.652 10.953 1 87.94 94 ARG A C 1
ATOM 725 O O . ARG A 1 94 ? -14.961 4.871 11.531 1 87.94 94 ARG A O 1
ATOM 732 N N . LEU A 1 95 ? -13.133 5.59 10.523 1 91.56 95 LEU A N 1
ATOM 733 C CA . LEU A 1 95 ? -13.32 6.965 10.977 1 91.56 95 LEU A CA 1
ATOM 734 C C . LEU A 1 95 ? -13.992 7.805 9.891 1 91.56 95 LEU A C 1
ATOM 736 O O . LEU A 1 95 ? -14.117 9.023 10.031 1 91.56 95 LEU A O 1
ATOM 740 N N . GLY A 1 96 ? -14.336 7.219 8.789 1 93.38 96 GLY A N 1
ATOM 741 C CA . GLY A 1 96 ? -15.047 7.922 7.727 1 93.38 96 GLY A CA 1
ATOM 742 C C . GLY A 1 96 ? -14.148 8.859 6.93 1 93.38 96 GLY A C 1
ATOM 743 O O . GLY A 1 96 ? -14.57 9.961 6.562 1 93.38 96 GLY A O 1
ATOM 744 N N . LEU A 1 97 ? -12.969 8.461 6.684 1 97.25 97 LEU A N 1
ATOM 745 C CA . LEU A 1 97 ? -11.977 9.289 6.008 1 97.25 97 LEU A CA 1
ATOM 746 C C . LEU A 1 97 ? -11.766 8.828 4.57 1 97.25 97 LEU A C 1
ATOM 748 O O . LEU A 1 97 ? -10.742 9.133 3.959 1 97.25 97 LEU A O 1
ATOM 752 N N . LEU A 1 98 ? -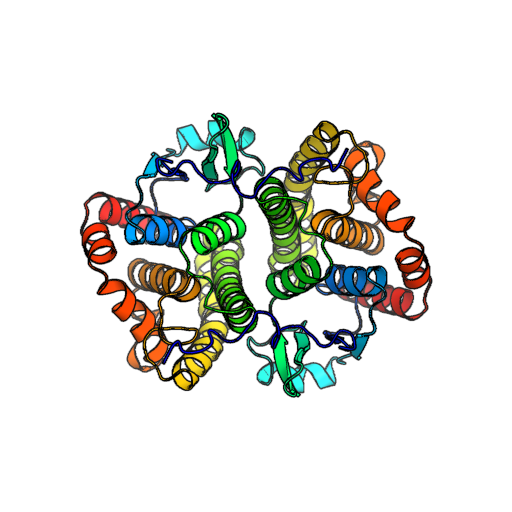12.75 8.062 4.031 1 96 98 LEU A N 1
ATOM 753 C CA . LEU A 1 98 ? -12.562 7.469 2.713 1 96 98 LEU A CA 1
ATOM 754 C C . LEU A 1 98 ? -13.531 8.062 1.701 1 96 98 LEU A C 1
ATOM 756 O O . LEU A 1 98 ? -13.719 7.512 0.615 1 96 98 LEU A O 1
ATOM 760 N N . GLY A 1 99 ? -14.133 9.18 2.023 1 94.69 99 GLY A N 1
ATOM 761 C CA . GLY A 1 99 ? -14.992 9.867 1.07 1 94.69 99 GLY A CA 1
ATOM 762 C C . GLY A 1 99 ? -16.422 9.344 1.069 1 94.69 99 GLY A C 1
ATOM 763 O O . GLY A 1 99 ? -16.781 8.508 1.899 1 94.69 99 GLY A O 1
ATOM 764 N N . LYS A 1 100 ? -17.234 9.812 0.147 1 91.94 100 LYS A N 1
ATOM 765 C CA . LYS A 1 100 ? -18.688 9.633 0.243 1 91.94 100 LYS A CA 1
ATOM 766 C C . LYS A 1 100 ? -19.172 8.539 -0.704 1 91.94 100 LYS A C 1
ATOM 768 O O . LYS A 1 100 ? -20.328 8.117 -0.636 1 91.94 100 LYS A O 1
ATOM 773 N N . ASP A 1 101 ? -18.344 8.172 -1.67 1 86.06 101 ASP A N 1
ATOM 774 C CA . ASP A 1 101 ? -18.703 7.141 -2.637 1 86.06 101 ASP A CA 1
ATOM 775 C C . ASP A 1 101 ? -17.453 6.422 -3.16 1 86.06 101 ASP A C 1
ATOM 777 O O . ASP A 1 101 ? -16.344 6.73 -2.754 1 86.06 101 ASP A O 1
ATOM 781 N N . LEU A 1 102 ? -17.703 5.461 -3.98 1 84.06 102 LEU A N 1
ATOM 782 C CA . LEU A 1 102 ? -16.625 4.605 -4.492 1 84.06 102 LEU A CA 1
ATOM 783 C C . LEU A 1 102 ? -15.609 5.426 -5.27 1 84.06 102 LEU A C 1
ATOM 785 O O . LEU A 1 102 ? -14.406 5.145 -5.207 1 84.06 102 LEU A O 1
ATOM 789 N N . TRP A 1 103 ? -16.047 6.398 -5.973 1 84.94 103 TRP A N 1
ATOM 790 C CA . TRP A 1 103 ? -15.148 7.246 -6.758 1 84.94 103 TRP A CA 1
ATOM 791 C C . TRP A 1 103 ? -14.188 8.016 -5.848 1 84.94 103 TRP A C 1
ATOM 793 O O . TRP A 1 103 ? -12.977 7.977 -6.047 1 84.94 103 TRP A O 1
ATOM 803 N N . GLU A 1 104 ? -14.742 8.648 -4.883 1 92.31 104 GLU A N 1
ATOM 804 C CA . GLU A 1 104 ? -13.906 9.391 -3.951 1 92.31 104 GLU A CA 1
ATOM 805 C C . GLU A 1 104 ? -12.984 8.461 -3.17 1 92.31 104 GLU A C 1
ATOM 807 O O . GLU A 1 104 ? -11.828 8.789 -2.906 1 92.31 104 GLU A O 1
ATOM 812 N N . GLU A 1 105 ? -13.523 7.316 -2.844 1 94.44 105 GLU A N 1
ATOM 813 C CA . GLU A 1 105 ? -12.734 6.348 -2.084 1 94.44 105 GLU A CA 1
ATOM 814 C C . GLU A 1 105 ? -11.453 5.98 -2.822 1 94.44 105 GLU A C 1
ATOM 816 O O . GLU A 1 105 ? -10.367 5.969 -2.23 1 94.44 105 GLU A O 1
ATOM 821 N N . TYR A 1 106 ? -11.562 5.762 -4.066 1 93.75 106 TYR A N 1
ATOM 822 C CA . TYR A 1 106 ? -10.383 5.246 -4.758 1 93.75 106 TYR A CA 1
ATOM 823 C C . TYR A 1 106 ? -9.5 6.383 -5.254 1 93.75 106 TYR A C 1
ATOM 825 O O . TYR A 1 106 ? -8.312 6.188 -5.508 1 93.75 106 TYR A O 1
ATOM 833 N N . GLN A 1 107 ? -10.07 7.605 -5.371 1 94.19 107 GLN A N 1
ATOM 834 C CA . GLN A 1 107 ? -9.18 8.758 -5.508 1 94.19 107 GLN A CA 1
ATOM 835 C C . GLN A 1 107 ? -8.352 8.969 -4.246 1 94.19 107 GLN A C 1
ATOM 837 O O . GLN A 1 107 ? -7.152 9.227 -4.324 1 94.19 107 GLN A O 1
ATOM 842 N N . ILE A 1 108 ? -9.047 8.805 -3.176 1 97.81 108 ILE A N 1
ATOM 843 C CA . ILE A 1 108 ? -8.391 8.953 -1.878 1 97.81 108 ILE A CA 1
ATOM 844 C C . ILE A 1 108 ? -7.305 7.891 -1.72 1 97.81 108 ILE A C 1
ATOM 846 O O . ILE A 1 108 ? -6.16 8.211 -1.396 1 97.81 108 ILE A O 1
ATOM 850 N N . LYS A 1 109 ? -7.645 6.699 -2.027 1 97.38 109 LYS A N 1
ATOM 851 C CA . LYS A 1 109 ? -6.688 5.605 -1.9 1 97.38 109 LYS A CA 1
ATOM 852 C C . LYS A 1 109 ? -5.512 5.789 -2.855 1 97.38 109 LYS A C 1
ATOM 854 O O . LYS A 1 109 ? -4.379 5.43 -2.531 1 97.38 109 LYS A O 1
ATOM 859 N N . MET A 1 110 ? -5.75 6.34 -3.963 1 97.5 110 MET A N 1
ATOM 860 C CA . MET A 1 110 ? -4.699 6.562 -4.957 1 97.5 110 MET A CA 1
ATOM 861 C C . MET A 1 110 ? -3.678 7.574 -4.449 1 97.5 110 MET A C 1
ATOM 863 O O . MET A 1 110 ? -2.471 7.324 -4.508 1 97.5 110 MET A O 1
ATOM 867 N N . PHE A 1 111 ? -4.113 8.672 -3.918 1 98.31 111 PHE A N 1
ATOM 868 C CA . PHE A 1 111 ? -3.193 9.703 -3.443 1 98.31 111 PHE A CA 1
ATOM 869 C C . PHE A 1 111 ? -2.516 9.266 -2.15 1 98.31 111 PHE A C 1
ATOM 871 O O . PHE A 1 111 ? -1.356 9.609 -1.904 1 98.31 111 PHE A O 1
ATOM 878 N N . LEU A 1 112 ? -3.27 8.477 -1.346 1 98.06 112 LEU A N 1
ATOM 879 C CA . LEU A 1 112 ? -2.635 7.867 -0.183 1 98.06 112 LEU A CA 1
ATOM 880 C C . LEU A 1 112 ? -1.478 6.969 -0.604 1 98.06 112 LEU A C 1
ATOM 882 O O . LEU A 1 112 ? -0.388 7.039 -0.031 1 98.06 112 LEU A O 1
ATOM 886 N N . SER A 1 113 ? -1.757 6.172 -1.545 1 97.38 113 SER A N 1
ATOM 887 C CA . SER A 1 113 ? -0.757 5.227 -2.029 1 97.38 113 SER A 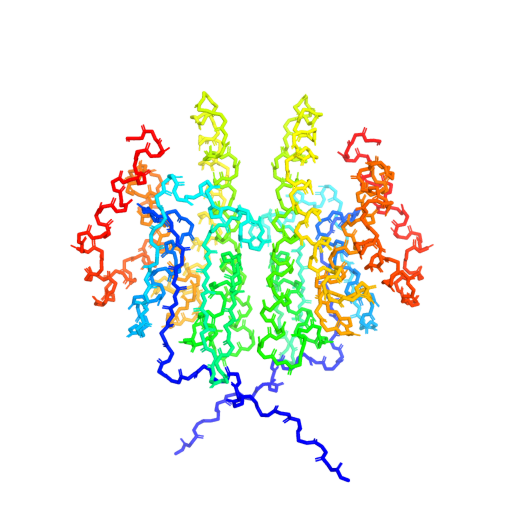CA 1
ATOM 888 C C . SER A 1 113 ? 0.442 5.953 -2.633 1 97.38 113 SER A C 1
ATOM 890 O O . SER A 1 113 ? 1.584 5.516 -2.469 1 97.38 113 SER A O 1
ATOM 892 N N . SER A 1 114 ? 0.205 6.992 -3.379 1 97.56 114 SER A N 1
ATOM 893 C CA . SER A 1 114 ? 1.288 7.777 -3.965 1 97.56 114 SER A CA 1
ATOM 894 C C . SER A 1 114 ? 2.219 8.32 -2.887 1 97.56 114 SER A C 1
ATOM 896 O O . SER A 1 114 ? 3.441 8.234 -3.012 1 97.56 114 SER A O 1
ATOM 898 N N . THR A 1 115 ? 1.648 8.867 -1.847 1 97.62 115 THR A N 1
ATOM 899 C CA . THR A 1 115 ? 2.459 9.406 -0.761 1 97.62 115 THR A CA 1
ATOM 900 C C . THR A 1 115 ? 3.15 8.289 0.008 1 97.62 115 THR A C 1
ATOM 902 O O . THR A 1 115 ? 4.301 8.43 0.426 1 97.62 115 THR A O 1
ATOM 905 N N . HIS A 1 116 ? 2.43 7.191 0.179 1 95.94 116 HIS A N 1
ATOM 906 C CA . HIS A 1 116 ? 3.021 6.023 0.82 1 95.94 116 HIS A CA 1
ATOM 907 C C . HIS A 1 116 ? 4.254 5.543 0.061 1 95.94 116 HIS A C 1
ATOM 909 O O . HIS A 1 116 ? 5.262 5.184 0.671 1 95.94 116 HIS A O 1
ATOM 915 N N . ALA A 1 117 ? 4.141 5.516 -1.229 1 93.75 117 ALA A N 1
ATOM 916 C CA . ALA A 1 117 ? 5.266 5.09 -2.059 1 93.75 117 ALA A CA 1
ATOM 917 C C . ALA A 1 117 ? 6.473 6 -1.861 1 93.75 117 ALA A C 1
ATOM 919 O O . ALA A 1 117 ? 7.613 5.527 -1.817 1 93.75 117 ALA A O 1
ATOM 920 N N . LEU A 1 118 ? 6.25 7.289 -1.751 1 94.31 118 LEU A N 1
ATOM 921 C CA . LEU A 1 118 ? 7.332 8.242 -1.533 1 94.31 118 LEU A CA 1
ATOM 922 C C . LEU A 1 118 ? 8 8.008 -0.186 1 94.31 118 LEU A C 1
ATOM 924 O O . LEU A 1 118 ? 9.234 7.98 -0.096 1 94.31 118 LEU A O 1
ATOM 928 N N . VAL A 1 119 ? 7.18 7.801 0.819 1 92.19 119 VAL A N 1
ATOM 929 C CA . VAL A 1 119 ? 7.68 7.629 2.18 1 92.19 119 VAL A CA 1
ATOM 930 C C . VAL A 1 119 ? 8.492 6.34 2.277 1 92.19 119 VAL A C 1
ATOM 932 O O . VAL A 1 119 ? 9.57 6.32 2.877 1 92.19 119 VAL A O 1
ATOM 935 N N . THR A 1 120 ? 7.977 5.309 1.737 1 89 120 THR A N 1
ATOM 936 C CA . THR A 1 120 ? 8.664 4.023 1.808 1 89 120 THR A CA 1
ATOM 937 C C . THR A 1 120 ? 9.945 4.051 0.978 1 89 120 THR A C 1
ATOM 939 O O . THR A 1 120 ? 10.938 3.43 1.349 1 89 120 THR A O 1
ATOM 942 N N . PHE A 1 121 ? 9.922 4.75 -0.167 1 89.25 121 PHE A N 1
ATOM 943 C CA . PHE A 1 121 ? 11.141 4.922 -0.956 1 89.25 121 PHE A CA 1
ATOM 944 C C . PHE A 1 121 ? 12.219 5.613 -0.138 1 89.25 121 PHE A C 1
ATOM 946 O O . PHE A 1 121 ? 13.375 5.176 -0.124 1 89.25 121 PHE A O 1
ATOM 953 N N . LEU A 1 122 ? 11.852 6.699 0.499 1 88.5 122 LEU A N 1
ATOM 954 C CA . LEU A 1 122 ? 12.773 7.438 1.351 1 88.5 122 LEU A CA 1
ATOM 955 C C . LEU A 1 122 ? 13.359 6.531 2.43 1 88.5 122 LEU A C 1
ATOM 957 O O . LEU A 1 122 ? 14.57 6.539 2.66 1 88.5 122 LEU A O 1
ATOM 961 N N . THR A 1 123 ? 12.531 5.734 3.012 1 85.31 123 THR A N 1
ATOM 962 C CA . THR A 1 123 ? 12.945 4.867 4.105 1 85.31 123 THR A CA 1
ATOM 963 C C . THR A 1 123 ? 13.891 3.777 3.605 1 85.31 123 THR A C 1
ATOM 965 O O . THR A 1 123 ? 14.961 3.564 4.172 1 85.31 123 THR A O 1
ATOM 968 N N . HIS A 1 124 ? 13.602 3.148 2.484 1 82.75 124 HIS A N 1
ATOM 969 C CA . HIS A 1 124 ? 14.336 1.983 1.998 1 82.75 124 HIS A CA 1
ATOM 970 C C . HIS A 1 124 ? 15.633 2.396 1.305 1 82.75 124 HIS A C 1
ATOM 972 O O . HIS A 1 124 ? 16.625 1.682 1.377 1 82.75 124 HIS A O 1
ATOM 978 N N . THR A 1 125 ? 15.633 3.543 0.644 1 83.12 125 THR A N 1
ATOM 979 C CA . THR A 1 125 ? 16.766 3.887 -0.195 1 83.12 125 THR A CA 1
ATOM 980 C C . THR A 1 125 ? 17.703 4.855 0.53 1 83.12 125 THR A C 1
ATOM 982 O O . THR A 1 125 ? 18.906 4.918 0.229 1 83.12 125 THR A O 1
ATOM 985 N N . VAL A 1 126 ? 17.125 5.621 1.489 1 84.94 126 VAL A N 1
ATOM 986 C CA . VAL A 1 126 ? 17.953 6.629 2.145 1 84.94 126 VAL A CA 1
ATOM 987 C C . VAL A 1 126 ? 18.188 6.234 3.6 1 84.94 126 VAL A C 1
ATOM 989 O O . VAL A 1 126 ? 19.312 5.93 3.99 1 84.94 126 VAL A O 1
ATOM 992 N N . VAL A 1 127 ? 17.125 5.973 4.301 1 81.19 127 VAL A N 1
ATOM 993 C CA . VAL A 1 127 ? 17.219 5.789 5.746 1 81.19 127 VAL A CA 1
ATOM 994 C C . VAL A 1 127 ? 17.938 4.477 6.051 1 81.19 127 VAL A C 1
ATOM 996 O O . VAL A 1 127 ? 18.766 4.414 6.965 1 81.19 127 VAL A O 1
ATOM 999 N N . GLN A 1 128 ? 17.688 3.449 5.316 1 78.56 128 GLN A N 1
ATOM 1000 C CA . GLN A 1 128 ? 18.234 2.123 5.594 1 78.56 128 GLN A CA 1
ATOM 1001 C C . GLN A 1 128 ? 19.547 1.897 4.855 1 78.56 128 GLN A C 1
ATOM 1003 O O . GLN A 1 128 ? 20.156 0.827 4.961 1 78.56 128 GLN A O 1
ATOM 1008 N N . SER A 1 129 ? 20.016 2.891 4.125 1 80.62 129 SER A N 1
ATOM 1009 C CA . SER A 1 129 ? 21.297 2.775 3.426 1 80.62 129 SER A CA 1
ATOM 1010 C C . SER A 1 129 ? 22.469 2.959 4.383 1 80.62 129 SER A C 1
ATOM 1012 O O . SER A 1 129 ? 22.297 3.473 5.488 1 80.62 129 SER A O 1
ATOM 1014 N N . PRO A 1 130 ? 23.641 2.414 3.889 1 80.88 130 PRO A N 1
ATOM 1015 C CA . PRO A 1 130 ? 24.812 2.721 4.691 1 80.88 130 PRO A CA 1
ATOM 1016 C C . PRO A 1 130 ? 25 4.219 4.918 1 80.88 130 PRO A C 1
ATOM 1018 O O . PRO A 1 130 ? 24.75 5.02 4.016 1 80.88 130 PRO A O 1
ATOM 1021 N N . LYS A 1 131 ? 25.516 4.566 6.133 1 82.31 131 LYS A N 1
ATOM 1022 C CA . LYS A 1 131 ? 25.641 5.957 6.555 1 82.31 131 LYS A CA 1
ATOM 1023 C C . LYS A 1 131 ? 26.438 6.773 5.543 1 82.31 131 LYS A C 1
ATOM 1025 O O . LYS A 1 131 ? 26.109 7.926 5.262 1 82.31 131 LYS A O 1
ATOM 1030 N N . GLU A 1 132 ? 27.438 6.164 5.027 1 86.06 132 GLU A N 1
ATOM 1031 C CA . GLU A 1 132 ? 28.344 6.867 4.125 1 86.06 132 GLU A CA 1
ATOM 1032 C C . GLU A 1 132 ? 27.656 7.219 2.812 1 86.06 132 GLU A C 1
ATOM 1034 O O . GLU A 1 132 ? 28.016 8.195 2.15 1 86.06 132 GLU A O 1
ATOM 1039 N N . ASP A 1 133 ? 26.594 6.52 2.426 1 84.44 133 ASP A N 1
ATOM 1040 C CA . ASP A 1 133 ? 25.906 6.711 1.151 1 84.44 133 ASP A CA 1
ATOM 1041 C C . ASP A 1 133 ? 24.688 7.629 1.309 1 84.44 133 ASP A C 1
ATOM 1043 O O . ASP A 1 133 ? 24.141 8.117 0.319 1 84.44 133 ASP A O 1
ATOM 1047 N N . ARG A 1 134 ? 24.281 7.945 2.51 1 83.94 134 ARG A N 1
ATOM 1048 C CA . ARG A 1 134 ? 23 8.594 2.803 1 83.94 134 ARG A CA 1
ATOM 1049 C C . ARG A 1 134 ? 22.938 9.977 2.174 1 83.94 134 ARG A C 1
ATOM 1051 O O . ARG A 1 134 ? 21.922 10.336 1.565 1 83.94 134 ARG A O 1
ATOM 1058 N N . PRO A 1 135 ? 24.031 10.773 2.248 1 85 135 PRO A N 1
ATOM 1059 C CA . PRO A 1 135 ? 23.922 12.109 1.654 1 85 135 PRO A CA 1
ATOM 1060 C C . PRO A 1 135 ? 23.672 12.07 0.147 1 85 135 PRO A C 1
ATOM 1062 O O . PRO A 1 135 ? 22.844 12.812 -0.366 1 85 135 PRO A O 1
ATOM 1065 N N . ALA A 1 136 ? 24.359 11.203 -0.488 1 86.38 136 ALA A N 1
ATOM 1066 C CA . ALA A 1 136 ? 24.188 11.094 -1.936 1 86.38 136 ALA A CA 1
ATOM 1067 C C . ALA A 1 136 ? 22.797 10.578 -2.293 1 86.38 136 ALA A C 1
ATOM 1069 O O . ALA A 1 136 ? 22.188 11.039 -3.26 1 86.38 136 ALA A O 1
ATOM 1070 N N . PHE A 1 137 ? 22.281 9.672 -1.521 1 84.44 137 PHE A N 1
ATOM 1071 C CA . PHE A 1 137 ? 20.969 9.094 -1.79 1 84.44 137 PHE A CA 1
ATOM 1072 C C . PHE A 1 137 ? 19.859 10.102 -1.481 1 84.44 137 PHE A C 1
ATOM 1074 O O . PHE A 1 137 ? 18.844 10.148 -2.178 1 84.44 137 PHE A O 1
ATOM 1081 N N . LEU A 1 138 ? 20.078 10.852 -0.441 1 86.44 138 LEU A N 1
ATOM 1082 C CA . LEU A 1 138 ? 19.125 11.891 -0.093 1 86.44 138 LEU A CA 1
ATOM 1083 C C . LEU A 1 138 ? 19.031 12.938 -1.2 1 86.44 138 LEU A C 1
ATOM 1085 O O . LEU A 1 138 ? 17.938 13.398 -1.526 1 86.44 138 LEU A O 1
ATOM 1089 N N . GLU A 1 139 ? 20.156 13.289 -1.722 1 88.88 139 GLU A N 1
ATOM 1090 C CA . GLU A 1 139 ? 20.156 14.266 -2.807 1 88.88 139 GLU A CA 1
ATOM 1091 C C . GLU A 1 139 ? 19.453 13.719 -4.039 1 88.88 139 GLU A C 1
ATOM 1093 O O . GLU A 1 139 ? 18.719 14.453 -4.719 1 88.88 139 GLU A O 1
ATOM 1098 N N . ARG A 1 140 ? 19.672 12.5 -4.316 1 88 140 ARG A N 1
ATOM 1099 C CA . ARG A 1 140 ? 18.984 11.867 -5.438 1 88 140 ARG A CA 1
ATOM 1100 C C . ARG A 1 140 ? 17.484 11.812 -5.195 1 88 140 ARG A C 1
ATOM 1102 O O . ARG A 1 140 ? 16.688 12.055 -6.113 1 88 140 ARG A O 1
ATOM 1109 N N . PHE A 1 141 ? 17.141 11.477 -3.994 1 89.94 141 PHE A N 1
ATOM 1110 C CA . PHE A 1 141 ? 15.727 11.438 -3.611 1 89.94 141 PHE A CA 1
ATOM 1111 C C . PHE A 1 141 ? 15.07 12.797 -3.811 1 89.94 141 PHE A C 1
ATOM 1113 O O . PHE A 1 141 ? 13.977 12.883 -4.379 1 89.94 141 PHE A O 1
ATOM 1120 N N . LYS A 1 142 ? 15.703 13.859 -3.359 1 90.19 142 LYS A N 1
ATOM 1121 C CA . LYS A 1 142 ? 15.164 15.211 -3.471 1 90.19 142 LYS A CA 1
ATOM 1122 C C . LYS A 1 142 ? 14.992 15.617 -4.93 1 90.19 142 LYS A C 1
ATOM 1124 O O . LYS A 1 142 ? 13.953 16.156 -5.312 1 90.19 142 LYS A O 1
ATOM 1129 N N . LYS A 1 143 ? 15.969 15.281 -5.746 1 91.56 143 LYS A N 1
ATOM 1130 C CA . LYS A 1 143 ? 16.016 15.734 -7.133 1 91.56 143 LYS A CA 1
ATOM 1131 C C . LYS A 1 143 ? 15.023 14.984 -8 1 91.56 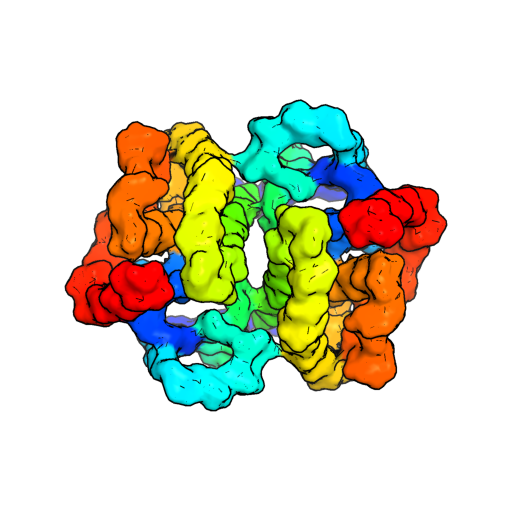143 LYS A C 1
ATOM 1133 O O . LYS A 1 143 ? 14.461 15.547 -8.945 1 91.56 143 LYS A O 1
ATOM 1138 N N . ASN A 1 144 ? 14.727 13.773 -7.652 1 90.62 144 ASN A N 1
ATOM 1139 C CA . ASN A 1 144 ? 13.93 12.945 -8.547 1 90.62 144 ASN A CA 1
ATOM 1140 C C . ASN A 1 144 ? 12.578 12.594 -7.938 1 90.62 144 ASN A C 1
ATOM 1142 O O . ASN A 1 144 ? 11.547 13.133 -8.352 1 90.62 144 ASN A O 1
ATOM 1146 N N . ASN A 1 145 ? 12.602 11.883 -6.84 1 92.38 145 ASN A N 1
ATOM 1147 C CA . ASN A 1 145 ? 11.375 11.328 -6.281 1 92.38 145 ASN A CA 1
ATOM 1148 C C . ASN A 1 145 ? 10.508 12.406 -5.629 1 92.38 145 ASN A C 1
ATOM 1150 O O . ASN A 1 145 ? 9.305 12.477 -5.887 1 92.38 145 ASN A O 1
ATOM 1154 N N . LEU A 1 146 ? 11.148 13.203 -4.793 1 94.44 146 LEU A N 1
ATOM 1155 C CA . LEU A 1 146 ? 10.406 14.25 -4.109 1 94.44 146 LEU A CA 1
ATOM 1156 C C . LEU A 1 146 ? 9.891 15.281 -5.105 1 94.44 146 LEU A C 1
ATOM 1158 O O . LEU A 1 146 ? 8.742 15.734 -5.004 1 94.44 146 LEU A O 1
ATOM 1162 N N . THR A 1 147 ? 10.727 15.625 -6.039 1 94.81 147 THR A N 1
ATOM 1163 C CA . THR A 1 147 ? 10.352 16.609 -7.055 1 94.81 147 THR A CA 1
ATOM 1164 C C . THR A 1 147 ? 9.156 16.109 -7.871 1 94.81 147 THR A C 1
ATOM 1166 O O . THR A 1 147 ? 8.219 16.859 -8.125 1 94.81 147 THR A O 1
ATOM 1169 N N . GLN A 1 148 ? 9.172 14.883 -8.266 1 94.38 148 GLN A N 1
ATOM 1170 C CA . GLN A 1 148 ? 8.07 14.305 -9.031 1 94.38 148 GLN A CA 1
ATOM 1171 C C . GLN A 1 148 ? 6.789 14.266 -8.203 1 94.38 148 GLN A C 1
ATOM 1173 O O . GLN A 1 148 ? 5.707 14.57 -8.711 1 94.38 148 GLN A O 1
ATOM 1178 N N . TRP A 1 149 ? 6.914 13.875 -7 1 96.88 149 TRP A N 1
ATOM 1179 C CA . TRP A 1 149 ? 5.762 13.828 -6.105 1 96.88 149 TRP A CA 1
ATOM 1180 C C . TRP A 1 149 ? 5.156 15.219 -5.93 1 96.88 149 TRP A C 1
ATOM 1182 O O . TRP A 1 149 ? 3.938 15.383 -6.008 1 96.88 149 TRP A O 1
ATOM 1192 N N . ILE A 1 150 ? 6.02 16.234 -5.699 1 96.81 150 ILE A N 1
ATOM 1193 C CA . ILE A 1 150 ? 5.578 17.609 -5.535 1 96.81 150 ILE A CA 1
ATOM 1194 C C . ILE A 1 150 ? 4.828 18.062 -6.785 1 96.81 150 ILE A C 1
ATOM 1196 O O . ILE A 1 150 ? 3.725 18.609 -6.688 1 96.81 150 ILE A O 1
ATOM 1200 N N . ALA A 1 151 ? 5.371 17.797 -7.895 1 96.25 151 ALA A N 1
ATOM 1201 C CA . ALA A 1 151 ? 4.766 18.234 -9.148 1 96.25 151 ALA A CA 1
ATOM 1202 C C . ALA A 1 151 ? 3.365 17.656 -9.312 1 96.25 151 ALA A C 1
ATOM 1204 O O . ALA A 1 151 ? 2.416 18.375 -9.633 1 96.25 151 ALA A O 1
ATOM 1205 N N . SER A 1 152 ? 3.207 16.406 -9.078 1 97.12 152 SER A N 1
ATOM 1206 C CA . SER A 1 152 ? 1.939 15.711 -9.289 1 97.12 152 SER A CA 1
ATOM 1207 C C . SER A 1 152 ? 0.9 16.141 -8.258 1 97.12 152 SER A C 1
ATOM 1209 O O . SER A 1 152 ? -0.25 16.406 -8.609 1 97.12 152 SER A O 1
ATOM 1211 N N . HIS A 1 153 ? 1.264 16.203 -7.023 1 98.19 153 HIS A N 1
ATOM 1212 C CA . HIS A 1 153 ? 0.314 16.516 -5.961 1 98.19 153 HIS A CA 1
ATOM 1213 C C . HIS A 1 153 ? -0.054 18 -5.973 1 98.19 153 HIS A C 1
ATOM 1215 O O . HIS A 1 153 ? -1.211 18.359 -5.738 1 98.19 153 HIS A O 1
ATOM 1221 N N . GLU A 1 154 ? 0.974 18.844 -6.223 1 98.31 154 GLU A N 1
ATOM 1222 C CA . GLU A 1 154 ? 0.686 20.266 -6.328 1 98.31 154 GLU A CA 1
ATOM 1223 C C . GLU A 1 154 ? -0.307 20.547 -7.453 1 98.31 154 GLU A C 1
ATOM 1225 O O . GLU A 1 154 ? -1.244 21.328 -7.277 1 98.31 154 GLU A O 1
ATOM 1230 N N . LYS A 1 155 ? -0.062 19.922 -8.57 1 97.06 155 LYS A N 1
ATOM 1231 C CA . LYS A 1 155 ? -0.966 20.078 -9.711 1 97.06 155 LYS A CA 1
ATOM 1232 C C . LYS A 1 155 ? -2.379 19.625 -9.352 1 97.06 155 LYS A C 1
ATOM 1234 O O . LYS A 1 155 ? -3.35 20.344 -9.609 1 97.06 155 LYS A O 1
ATOM 1239 N N . HIS A 1 156 ? -2.564 18.5 -8.781 1 97.38 156 HIS A N 1
ATOM 1240 C CA . HIS A 1 156 ? -3.865 17.953 -8.414 1 97.38 156 HIS A CA 1
ATOM 1241 C C . HIS A 1 156 ? -4.566 18.828 -7.383 1 97.38 156 HIS A C 1
ATOM 1243 O O . HIS A 1 156 ? -5.758 19.109 -7.512 1 97.38 156 HIS A O 1
ATOM 1249 N N . LEU A 1 157 ? -3.828 19.188 -6.344 1 98.56 157 LEU A N 1
ATOM 1250 C CA . LEU A 1 157 ? -4.402 19.969 -5.254 1 98.56 157 LEU A CA 1
ATOM 1251 C C . LEU A 1 157 ? -4.863 21.344 -5.754 1 98.56 157 LEU A C 1
ATOM 1253 O O . LEU A 1 157 ? -5.902 21.844 -5.328 1 98.56 157 LEU A O 1
ATOM 1257 N N . THR A 1 158 ? -4.07 21.906 -6.629 1 98.31 158 THR A N 1
ATOM 1258 C CA . THR A 1 158 ? -4.469 23.172 -7.246 1 98.31 158 THR A CA 1
ATOM 1259 C C . THR A 1 158 ? -5.762 22.984 -8.039 1 98.31 158 THR A C 1
ATOM 1261 O O . THR A 1 158 ? -6.684 23.797 -7.926 1 98.31 158 THR A O 1
ATOM 1264 N N . ALA A 1 159 ? -5.867 21.938 -8.781 1 97.19 159 ALA A N 1
ATOM 1265 C CA . ALA A 1 159 ? -7.059 21.656 -9.578 1 97.19 159 ALA A CA 1
ATOM 1266 C C . ALA A 1 159 ? -8.266 21.406 -8.68 1 97.19 159 ALA A C 1
ATOM 1268 O O . ALA A 1 159 ? -9.406 21.672 -9.078 1 97.19 159 ALA A O 1
ATOM 1269 N N . ASN A 1 160 ? -8.031 20.906 -7.465 1 97.56 160 ASN A N 1
ATOM 1270 C CA . ASN A 1 160 ? -9.102 20.672 -6.508 1 97.56 160 ASN A CA 1
ATOM 1271 C C . ASN A 1 160 ? -9.453 21.938 -5.727 1 97.56 160 ASN A C 1
ATOM 1273 O O . ASN A 1 160 ? -10.133 21.875 -4.703 1 97.56 160 ASN A O 1
ATOM 1277 N N . GLY A 1 161 ? -8.883 23.078 -6.047 1 97.81 161 GLY A N 1
ATOM 1278 C CA . GLY A 1 161 ? -9.273 24.359 -5.488 1 97.81 161 GLY A CA 1
ATOM 1279 C C . GLY A 1 161 ? -8.336 24.859 -4.402 1 97.81 161 GLY A C 1
ATOM 1280 O O . GLY A 1 161 ? -8.641 25.828 -3.709 1 97.81 161 GLY A O 1
ATOM 1281 N N . SER A 1 162 ? -7.238 24.172 -4.184 1 97.81 162 SER A N 1
ATOM 1282 C CA . SER A 1 162 ? -6.277 24.531 -3.146 1 97.81 162 SER A CA 1
ATOM 1283 C C . SER A 1 162 ? -6.969 24.75 -1.805 1 97.81 162 SER A C 1
ATOM 1285 O O . SER A 1 162 ? -6.688 25.734 -1.111 1 97.81 162 SER A O 1
ATOM 1287 N N . ASN A 1 163 ? -7.887 23.891 -1.466 1 98.25 163 ASN A N 1
ATOM 1288 C CA . ASN A 1 163 ? -8.742 24.094 -0.298 1 98.25 163 ASN A CA 1
ATOM 1289 C C . ASN A 1 163 ? -8.227 23.312 0.907 1 98.25 163 ASN A C 1
ATOM 1291 O O . ASN A 1 163 ? -8.906 23.219 1.932 1 98.25 163 ASN A O 1
ATOM 1295 N N . GLY A 1 164 ? -7.082 22.672 0.753 1 98.56 164 GLY A N 1
ATOM 1296 C CA . GLY A 1 164 ? -6.469 21.953 1.858 1 98.56 164 GLY A CA 1
ATOM 1297 C C . GLY A 1 164 ? -6.84 20.484 1.896 1 98.56 164 GLY A C 1
ATOM 1298 O O . GLY A 1 164 ? -6.512 19.781 2.854 1 98.56 164 GLY A O 1
ATOM 1299 N N . HIS A 1 165 ? -7.531 20.031 0.787 1 98.81 165 HIS A N 1
ATOM 1300 C CA . HIS A 1 165 ? -7.969 18.641 0.725 1 98.81 165 HIS A CA 1
ATOM 1301 C C . HIS A 1 165 ? -7.629 18.016 -0.624 1 98.81 165 HIS A C 1
ATOM 1303 O O . HIS A 1 165 ? -7.762 18.656 -1.665 1 98.81 165 HIS A O 1
ATOM 1309 N N . HIS A 1 166 ? -7.184 16.766 -0.609 1 98.69 166 HIS A N 1
ATOM 1310 C CA . HIS A 1 166 ? -6.859 16.062 -1.848 1 98.69 166 HIS A CA 1
ATOM 1311 C C . HIS A 1 166 ? -8.117 15.781 -2.664 1 98.69 166 HIS A C 1
ATOM 1313 O O . HIS A 1 166 ? -8.094 15.867 -3.895 1 98.69 166 HIS A O 1
ATOM 1319 N N . VAL A 1 167 ? -9.156 15.398 -1.961 1 98 167 VAL A N 1
ATOM 1320 C CA . VAL A 1 167 ? -10.391 15.008 -2.639 1 98 167 VAL A CA 1
ATOM 1321 C C . VAL A 1 167 ? -11.578 15.742 -2.012 1 98 167 VAL A C 1
ATOM 1323 O O . VAL A 1 167 ? -11.758 15.711 -0.793 1 98 167 VAL A O 1
ATOM 1326 N N . GLY A 1 168 ? -12.336 16.359 -2.818 1 97.19 168 GLY A N 1
ATOM 1327 C CA . GLY A 1 168 ? -13.492 17.094 -2.312 1 97.19 168 GLY A CA 1
ATOM 1328 C C . GLY A 1 168 ? -13.109 18.203 -1.36 1 97.19 168 GLY A C 1
ATOM 1329 O O . GLY A 1 168 ? -12.164 18.953 -1.615 1 97.19 168 GLY A O 1
ATOM 1330 N N . ASP A 1 169 ? -13.914 18.359 -0.298 1 97.94 169 ASP A N 1
ATOM 1331 C CA . ASP A 1 169 ? -13.711 19.469 0.62 1 97.94 169 ASP A CA 1
ATOM 1332 C C . ASP A 1 169 ? -13.758 19 2.072 1 97.94 169 ASP A C 1
ATOM 1334 O O . ASP A 1 169 ? -13.969 19.812 2.984 1 97.94 169 ASP A O 1
ATOM 1338 N N . GLN A 1 170 ? -13.641 17.703 2.26 1 97.12 170 GLN A N 1
ATOM 1339 C CA . GLN A 1 170 ? -13.625 17.125 3.602 1 97.12 170 GLN A CA 1
ATOM 1340 C C . GLN A 1 170 ? -12.312 16.406 3.885 1 97.12 170 GLN A C 1
ATOM 1342 O O . GLN A 1 170 ? -11.672 15.891 2.967 1 97.12 170 GLN A O 1
ATOM 1347 N N . LEU A 1 171 ? -11.969 16.375 5.164 1 98.06 171 LEU A N 1
ATOM 1348 C CA . LEU A 1 171 ? -10.75 15.703 5.594 1 98.06 171 LEU A CA 1
ATOM 1349 C C . LEU A 1 171 ? -10.773 14.234 5.18 1 98.06 171 LEU A C 1
ATOM 1351 O O . LEU A 1 171 ? -11.789 13.547 5.359 1 98.06 171 LEU A O 1
ATOM 1355 N N . SER A 1 172 ? -9.695 13.812 4.555 1 98.31 172 SER A N 1
ATOM 1356 C CA . SER A 1 172 ? -9.523 12.414 4.184 1 98.31 172 SER A CA 1
ATOM 1357 C C . SER A 1 172 ? -8.109 11.922 4.488 1 98.31 172 SER A C 1
ATOM 1359 O O . SER A 1 172 ? -7.254 12.711 4.898 1 98.31 172 SER A O 1
ATOM 1361 N N . ASN A 1 173 ? -7.855 10.672 4.289 1 98.19 173 ASN A N 1
ATOM 1362 C CA . ASN A 1 173 ? -6.648 9.992 4.746 1 98.19 173 ASN A CA 1
ATOM 1363 C C . ASN A 1 173 ? -5.395 10.57 4.09 1 98.19 173 ASN A C 1
ATOM 1365 O O . ASN A 1 173 ? -4.379 10.773 4.754 1 98.19 173 ASN A O 1
ATOM 1369 N N . PRO A 1 174 ? -5.34 10.852 2.781 1 98.69 174 PRO A N 1
ATOM 1370 C CA . PRO A 1 174 ? -4.125 11.398 2.178 1 98.69 174 PRO A CA 1
ATOM 1371 C C . PRO A 1 174 ? -3.799 12.805 2.676 1 98.69 174 PRO A C 1
ATOM 1373 O O . PRO A 1 174 ? -2.641 13.227 2.625 1 98.69 174 PRO A O 1
ATOM 1376 N N . ASP A 1 175 ? -4.82 13.562 3.139 1 98.81 175 ASP A N 1
ATOM 1377 C CA . ASP A 1 175 ? -4.543 14.859 3.746 1 98.81 175 ASP A CA 1
ATOM 1378 C C . ASP A 1 175 ? -3.658 14.711 4.984 1 98.81 175 ASP A C 1
ATOM 1380 O O . ASP A 1 175 ? -2.674 15.438 5.141 1 98.81 175 ASP A O 1
ATOM 1384 N N . ILE A 1 176 ? -4.012 13.758 5.797 1 98.56 176 ILE A N 1
ATOM 1385 C CA . ILE A 1 176 ? -3.301 13.523 7.047 1 98.56 176 ILE A CA 1
ATOM 1386 C C . ILE A 1 176 ? -1.892 13.016 6.754 1 98.56 176 ILE A C 1
ATOM 1388 O O . ILE A 1 176 ? -0.92 13.477 7.359 1 98.56 176 ILE A O 1
ATOM 1392 N N . LYS A 1 177 ? -1.78 12.094 5.84 1 98.31 177 LYS A N 1
ATOM 1393 C CA . LYS A 1 177 ? -0.473 11.531 5.512 1 98.31 177 LYS A CA 1
ATOM 1394 C C . LYS A 1 177 ? 0.453 12.594 4.93 1 98.31 177 LYS A C 1
ATOM 1396 O O . LYS A 1 177 ? 1.614 12.695 5.328 1 98.31 177 LYS A O 1
ATOM 1401 N N . THR A 1 178 ? -0.092 13.375 4 1 98.25 178 THR A N 1
ATOM 1402 C CA . THR A 1 178 ? 0.689 14.438 3.375 1 98.25 178 THR A CA 1
ATOM 1403 C C . THR A 1 178 ? 1.132 15.469 4.414 1 98.25 178 THR A C 1
ATOM 1405 O O . THR A 1 178 ? 2.311 15.82 4.477 1 98.25 178 THR A O 1
ATOM 1408 N N . ALA A 1 179 ? 0.226 15.867 5.223 1 97.62 179 ALA A N 1
ATOM 1409 C CA . ALA A 1 179 ? 0.542 16.875 6.23 1 97.62 179 ALA A CA 1
ATOM 1410 C C . ALA A 1 179 ? 1.6 16.375 7.203 1 97.62 179 ALA A C 1
ATOM 1412 O O . ALA A 1 179 ? 2.555 17.078 7.52 1 97.62 179 ALA A O 1
ATOM 1413 N N . SER A 1 180 ? 1.42 15.148 7.695 1 94.38 180 SER A N 1
ATOM 1414 C CA . SER A 1 180 ? 2.355 14.57 8.648 1 94.38 180 SER A CA 1
ATOM 1415 C C . SER A 1 180 ? 3.734 14.383 8.031 1 94.38 180 SER A C 1
ATOM 1417 O O . SER A 1 180 ? 4.754 14.617 8.68 1 94.38 180 SER A O 1
ATOM 1419 N N . PHE A 1 181 ? 3.775 13.969 6.789 1 94.5 181 PHE A N 1
ATOM 1420 C CA . PHE A 1 181 ? 5.031 13.719 6.094 1 94.5 181 PHE A CA 1
ATOM 1421 C C . PHE A 1 181 ? 5.762 15.023 5.805 1 94.5 181 PHE A C 1
ATOM 1423 O O . PHE A 1 181 ? 6.969 15.125 6.027 1 94.5 181 PHE A O 1
ATOM 1430 N N . VAL A 1 182 ? 5.027 16.031 5.316 1 94.19 182 VAL A N 1
ATOM 1431 C CA . VAL A 1 182 ? 5.617 17.328 5.016 1 94.19 182 VAL A CA 1
ATOM 1432 C C . VAL A 1 182 ? 6.137 17.969 6.301 1 94.19 182 VAL A C 1
ATOM 1434 O O . VAL A 1 182 ? 7.23 18.547 6.32 1 94.19 182 VAL A O 1
ATOM 1437 N N . ASP A 1 183 ? 5.344 17.828 7.312 1 90.5 183 ASP A N 1
ATOM 1438 C CA . ASP A 1 183 ? 5.781 18.344 8.609 1 90.5 183 ASP A CA 1
ATOM 1439 C C . ASP A 1 183 ? 7.094 17.688 9.039 1 90.5 183 ASP A C 1
ATOM 1441 O O . ASP A 1 183 ? 8.008 18.375 9.5 1 90.5 183 ASP A O 1
ATOM 1445 N N . HIS A 1 184 ? 7.184 16.406 8.867 1 85.31 184 HIS A N 1
ATOM 1446 C CA . HIS A 1 184 ? 8.383 15.664 9.219 1 85.31 184 HIS A CA 1
ATOM 1447 C C . HIS A 1 184 ? 9.578 16.109 8.375 1 85.31 184 HIS A C 1
ATOM 1449 O O . HIS A 1 184 ? 10.664 16.312 8.906 1 85.31 184 HIS A O 1
ATOM 1455 N N . LEU A 1 185 ? 9.414 16.266 7.078 1 86.12 185 LEU A N 1
ATOM 1456 C CA . LEU A 1 185 ? 10.492 16.656 6.18 1 86.12 185 LEU A CA 1
ATOM 1457 C C . LEU A 1 185 ? 11.008 18.047 6.531 1 86.12 185 LEU A C 1
ATOM 1459 O O . LEU A 1 185 ? 12.219 18.281 6.531 1 86.12 185 LEU A O 1
ATOM 1463 N N . VAL A 1 186 ? 10.125 18.922 6.855 1 85.69 186 VAL A N 1
ATOM 1464 C CA . VAL A 1 186 ? 10.484 20.312 7.164 1 85.69 186 VAL A CA 1
ATOM 1465 C C . VAL A 1 186 ? 11.234 20.359 8.492 1 85.69 186 VAL A C 1
ATOM 1467 O O . VAL A 1 186 ? 12.211 21.109 8.633 1 85.69 186 VAL A O 1
ATOM 1470 N N . ARG A 1 187 ? 10.883 19.562 9.391 1 82.19 187 ARG A N 1
ATOM 1471 C CA . ARG A 1 187 ? 11.508 19.562 10.711 1 82.19 187 ARG A CA 1
ATOM 1472 C C . ARG A 1 187 ? 12.891 18.922 10.664 1 82.19 187 ARG A C 1
ATOM 1474 O O . ARG A 1 187 ? 13.797 19.344 11.383 1 82.19 187 ARG A O 1
ATOM 1481 N N . VAL A 1 188 ? 12.977 17.906 9.844 1 75.44 188 VAL A N 1
ATOM 1482 C CA . VAL A 1 188 ? 14.227 17.172 9.773 1 75.44 188 VAL A CA 1
ATOM 1483 C C . VAL A 1 188 ? 15.188 17.859 8.805 1 75.44 188 VAL A C 1
ATOM 1485 O O . VAL A 1 188 ? 16.391 17.953 9.07 1 75.44 188 VAL A O 1
ATOM 1488 N N . GLY A 1 189 ? 14.703 18.312 7.676 1 76.56 189 GLY A N 1
ATOM 1489 C CA . GLY A 1 189 ? 15.578 18.812 6.633 1 76.56 189 GLY A CA 1
ATOM 1490 C C . GLY A 1 189 ? 15.523 20.328 6.484 1 76.56 189 GLY A C 1
ATOM 1491 O O . GLY A 1 189 ? 16.297 20.906 5.707 1 76.56 189 GLY A O 1
ATOM 1492 N N . GLY A 1 190 ? 14.672 20.969 7.203 1 78.19 190 GLY A N 1
ATOM 1493 C CA . GLY A 1 190 ? 14.492 22.406 7.062 1 78.19 190 GLY A CA 1
ATOM 1494 C C . GLY A 1 190 ? 13.469 22.781 6.008 1 78.19 190 GLY A C 1
ATOM 1495 O O . GLY A 1 190 ? 13.039 21.922 5.223 1 78.19 190 GLY A O 1
ATOM 1496 N N . GLU A 1 191 ? 13.109 24 5.949 1 78.69 191 GLU A N 1
ATOM 1497 C CA . GLU A 1 191 ? 12.055 24.5 5.082 1 78.69 191 GLU A CA 1
ATOM 1498 C C . GLU A 1 191 ? 12.484 24.484 3.617 1 78.69 191 GLU A C 1
ATOM 1500 O O . GLU A 1 191 ? 11.648 24.594 2.717 1 78.69 191 GLU A O 1
ATOM 1505 N N . GLU A 1 192 ? 13.695 24.266 3.369 1 80.62 192 GLU A N 1
ATOM 1506 C CA . GLU A 1 192 ? 14.211 24.266 2.002 1 80.62 192 GLU A CA 1
ATOM 1507 C C . GLU A 1 192 ? 13.914 22.953 1.291 1 80.62 192 GLU A C 1
ATOM 1509 O O . GLU A 1 192 ? 14.039 22.859 0.069 1 80.62 192 GLU A O 1
ATOM 1514 N N . VAL A 1 193 ? 13.492 22 2.021 1 82.88 193 VAL A N 1
ATOM 1515 C CA . VAL A 1 193 ? 13.219 20.688 1.427 1 82.88 193 VAL A CA 1
ATOM 1516 C C . VAL A 1 193 ? 11.906 20.75 0.642 1 82.88 193 VAL A C 1
ATOM 1518 O O . VAL A 1 193 ? 11.797 20.156 -0.438 1 82.88 193 VAL A O 1
ATOM 1521 N N . ILE A 1 194 ? 10.938 21.391 1.202 1 88.38 194 ILE A N 1
ATOM 1522 C CA . ILE A 1 194 ? 9.68 21.688 0.536 1 88.38 194 ILE A CA 1
ATOM 1523 C C . ILE A 1 194 ? 9.359 23.172 0.681 1 88.38 194 ILE A C 1
ATOM 1525 O O . ILE A 1 194 ? 8.938 23.625 1.749 1 88.38 194 ILE A O 1
ATOM 1529 N N . ILE A 1 195 ? 9.578 23.859 -0.423 1 88.31 195 ILE A N 1
ATOM 1530 C CA . ILE A 1 195 ? 9.5 25.312 -0.397 1 88.31 195 ILE A CA 1
ATOM 1531 C C . ILE A 1 195 ? 8.039 25.75 -0.547 1 88.31 195 ILE A C 1
ATOM 1533 O O . ILE A 1 195 ? 7.398 25.453 -1.558 1 88.31 195 ILE A O 1
ATOM 1537 N N . SER A 1 196 ? 7.57 26.453 0.404 1 89.19 196 SER A N 1
ATOM 1538 C CA . SER A 1 196 ? 6.16 26.828 0.473 1 89.19 196 SER A CA 1
ATOM 1539 C C . SER A 1 196 ? 5.762 27.719 -0.707 1 89.19 196 SER A C 1
ATOM 1541 O O . SER A 1 196 ? 4.641 27.625 -1.204 1 89.19 196 SER A O 1
ATOM 1543 N N . GLU A 1 197 ? 6.629 28.531 -1.214 1 91.12 197 GLU A N 1
ATOM 1544 C CA . GLU A 1 197 ? 6.324 29.469 -2.283 1 91.12 197 GLU A CA 1
ATOM 1545 C C . GLU A 1 197 ? 6.016 28.75 -3.59 1 91.12 197 GLU A C 1
ATOM 1547 O O . GLU A 1 197 ? 5.223 29.234 -4.402 1 91.12 197 GLU A O 1
ATOM 1552 N N . VAL A 1 198 ? 6.598 27.641 -3.754 1 91.56 198 VAL A N 1
ATOM 1553 C CA . VAL A 1 198 ? 6.418 26.953 -5.027 1 91.56 198 VAL A CA 1
ATOM 1554 C C . VAL A 1 198 ? 5.488 25.75 -4.84 1 91.56 198 VAL A C 1
ATOM 1556 O O . VAL A 1 198 ? 5.156 25.062 -5.809 1 91.56 198 VAL A O 1
ATOM 1559 N N . THR A 1 199 ? 5.055 25.484 -3.615 1 96.88 199 THR A N 1
ATOM 1560 C CA . THR A 1 199 ? 4.137 24.391 -3.328 1 96.88 199 THR A CA 1
ATOM 1561 C C . THR A 1 199 ? 2.988 24.859 -2.443 1 96.88 199 THR A C 1
ATOM 1563 O O . THR A 1 199 ? 2.697 24.25 -1.413 1 96.88 199 THR A O 1
ATOM 1566 N N . PRO A 1 200 ? 2.352 25.906 -2.832 1 97.81 200 PRO A N 1
ATOM 1567 C CA . PRO A 1 200 ? 1.354 26.5 -1.936 1 97.81 200 PRO A CA 1
ATOM 1568 C C . PRO A 1 200 ? 0.191 25.547 -1.644 1 97.81 200 PRO A C 1
ATOM 1570 O O . PRO A 1 200 ? -0.367 25.578 -0.544 1 97.81 200 PRO A O 1
ATOM 1573 N N . ALA A 1 201 ? -0.221 24.781 -2.576 1 98.62 201 ALA A N 1
ATOM 1574 C CA . ALA A 1 201 ? -1.362 23.906 -2.361 1 98.62 201 ALA A CA 1
ATOM 1575 C C . ALA A 1 201 ? -1.013 22.781 -1.387 1 98.62 201 ALA A C 1
ATOM 1577 O O . ALA A 1 201 ? -1.83 22.406 -0.543 1 98.62 201 ALA A O 1
ATOM 1578 N N . ILE A 1 202 ? 0.174 22.219 -1.501 1 98.44 202 ILE A N 1
ATOM 1579 C CA . ILE A 1 202 ? 0.639 21.203 -0.564 1 98.44 202 ILE A CA 1
ATOM 1580 C C . ILE A 1 202 ? 0.745 21.797 0.837 1 98.44 202 ILE A C 1
ATOM 1582 O O . ILE A 1 202 ? 0.335 21.172 1.818 1 98.44 202 ILE A O 1
ATOM 1586 N N . TRP A 1 203 ? 1.264 23 0.919 1 97.44 203 TRP A N 1
ATOM 1587 C CA . TRP A 1 203 ? 1.391 23.656 2.215 1 97.44 203 TRP A CA 1
ATOM 1588 C C . TRP A 1 203 ? 0.019 23.938 2.822 1 97.44 203 TRP A C 1
ATOM 1590 O O . TRP A 1 203 ? -0.146 23.891 4.043 1 97.44 203 TRP A O 1
ATOM 1600 N N . LYS A 1 204 ? -0.905 24.234 1.946 1 98.44 204 LYS A N 1
ATOM 1601 C CA . LYS A 1 204 ? -2.266 24.453 2.436 1 98.44 204 LYS A CA 1
ATOM 1602 C C . LYS A 1 204 ? -2.807 23.188 3.105 1 98.44 204 LYS A C 1
ATOM 1604 O O . LYS A 1 204 ? -3.553 23.266 4.082 1 98.44 204 LYS A O 1
ATOM 1609 N N . VAL A 1 205 ? -2.5 22 2.566 1 98.69 205 VAL A N 1
ATOM 1610 C CA . VAL A 1 205 ? -2.893 20.734 3.197 1 98.69 205 VAL A CA 1
ATOM 1611 C C . VAL A 1 205 ? -2.297 20.656 4.602 1 98.69 205 VAL A C 1
ATOM 1613 O O . VAL A 1 205 ? -3.002 20.344 5.562 1 98.69 205 VAL A O 1
ATOM 1616 N N . LYS A 1 206 ? -1.006 20.969 4.746 1 97.38 206 LYS A N 1
ATOM 1617 C CA . LYS A 1 206 ? -0.312 20.938 6.027 1 97.38 206 LYS A CA 1
ATOM 1618 C C . LYS A 1 206 ? -0.948 21.906 7.02 1 97.38 206 LYS A C 1
ATOM 1620 O O . LYS A 1 206 ? -1.279 21.531 8.141 1 97.38 206 LYS A O 1
ATOM 1625 N N . THR A 1 207 ? -1.158 23.125 6.609 1 97.19 207 THR A N 1
ATOM 1626 C CA . THR A 1 207 ? -1.64 24.156 7.52 1 97.19 207 THR A CA 1
ATOM 1627 C C . THR A 1 207 ? -3.102 23.906 7.887 1 97.19 207 THR A C 1
ATOM 1629 O O . THR A 1 207 ? -3.525 24.219 9 1 97.19 207 THR A O 1
ATOM 1632 N N . THR A 1 208 ? -3.895 23.375 6.926 1 98.31 208 THR A N 1
ATOM 1633 C CA . THR A 1 208 ? -5.277 23.016 7.223 1 98.31 208 THR A CA 1
ATOM 1634 C C . THR A 1 208 ? -5.34 21.984 8.352 1 98.31 208 THR A C 1
ATOM 1636 O O . THR A 1 208 ? -6.125 22.125 9.289 1 98.31 208 THR A O 1
ATOM 1639 N N . LEU A 1 209 ? -4.531 20.969 8.266 1 97.94 209 LEU A N 1
ATOM 1640 C CA . LEU A 1 209 ? -4.531 19.953 9.312 1 97.94 209 LEU A CA 1
ATOM 1641 C C . LEU A 1 209 ? -4.082 20.547 10.641 1 97.94 209 LEU A C 1
ATOM 1643 O O . LEU A 1 209 ? -4.598 20.188 11.703 1 97.94 209 LEU A O 1
ATOM 1647 N N . GLU A 1 210 ? -3.141 21.453 10.609 1 96.38 210 GLU A N 1
ATOM 1648 C CA . GLU A 1 210 ? -2.574 22.062 11.812 1 96.38 210 GLU A CA 1
ATOM 1649 C C . GLU A 1 210 ? -3.617 22.891 12.555 1 96.38 210 GLU A C 1
ATOM 1651 O O . GLU A 1 210 ? -3.438 23.203 13.734 1 96.38 210 GLU A O 1
ATOM 1656 N N . GLN A 1 211 ? -4.648 23.188 11.906 1 96.94 211 GLN A N 1
ATOM 1657 C CA . GLN A 1 211 ? -5.723 23.969 12.523 1 96.94 211 GLN A CA 1
ATOM 1658 C C . GLN A 1 211 ? -6.668 23.062 13.312 1 96.94 211 GLN A C 1
ATOM 1660 O O . GLN A 1 211 ? -7.48 23.531 14.102 1 96.94 211 GLN A O 1
ATOM 1665 N N . ASN A 1 212 ? -6.59 21.766 13.031 1 97.06 212 ASN A N 1
ATOM 1666 C CA . ASN A 1 212 ? -7.348 20.844 13.875 1 97.06 212 ASN A CA 1
ATOM 1667 C C . ASN A 1 212 ? -6.918 20.953 15.336 1 97.06 212 ASN A C 1
ATOM 1669 O O . ASN A 1 212 ? -5.746 20.766 15.664 1 97.06 212 ASN A O 1
ATOM 1673 N N . PRO A 1 213 ? -7.828 21.203 16.219 1 97.56 213 PRO A N 1
ATOM 1674 C CA . PRO A 1 213 ? -7.438 21.484 17.609 1 97.56 213 PRO A CA 1
ATOM 1675 C C . PRO A 1 213 ? -6.746 20.297 18.281 1 97.56 213 PRO A C 1
ATOM 1677 O O . PRO A 1 213 ? -5.801 20.484 19.047 1 97.56 213 PRO A O 1
ATOM 1680 N N . LYS A 1 214 ? -7.172 19.125 18.047 1 97.44 214 LYS A N 1
ATOM 1681 C CA . LYS A 1 214 ? -6.559 17.938 18.656 1 97.44 214 LYS A CA 1
ATOM 1682 C C . LYS A 1 214 ? -5.145 17.719 18.125 1 97.44 214 LYS A C 1
ATOM 1684 O O . LYS A 1 214 ? -4.234 17.391 18.875 1 97.44 214 LYS A O 1
ATOM 1689 N N . TYR A 1 215 ? -4.984 17.891 16.859 1 97 215 TYR A N 1
ATOM 1690 C CA . TYR A 1 215 ? -3.67 17.734 16.25 1 97 215 TYR A CA 1
ATOM 1691 C C . TYR A 1 215 ? -2.715 18.812 16.734 1 97 215 TYR A C 1
ATOM 1693 O O . TYR A 1 215 ? -1.549 18.547 17.016 1 97 215 TYR A O 1
ATOM 1701 N N . ALA A 1 216 ? -3.199 20.047 16.781 1 96.69 216 ALA A N 1
ATOM 1702 C CA . ALA A 1 216 ? -2.389 21.172 17.266 1 96.69 216 ALA A CA 1
ATOM 1703 C C . ALA A 1 216 ? -1.909 20.938 18.688 1 96.69 216 ALA A C 1
ATOM 1705 O O . ALA A 1 216 ? -0.746 21.188 19.016 1 96.69 216 ALA A O 1
ATOM 1706 N N . GLU A 1 217 ? -2.795 20.453 19.5 1 97.38 217 GLU A N 1
ATOM 1707 C CA . GLU A 1 217 ? -2.439 20.156 20.891 1 97.38 217 GLU A CA 1
ATOM 1708 C C . GLU A 1 217 ? -1.375 19.062 20.953 1 97.38 217 GLU A C 1
ATOM 1710 O O . GLU A 1 217 ? -0.432 19.156 21.75 1 97.38 217 GLU A O 1
ATOM 1715 N N . TRP A 1 218 ? -1.541 18.031 20.172 1 96.25 218 TRP A N 1
ATOM 1716 C CA . TRP A 1 218 ? -0.576 16.938 20.172 1 96.25 218 TRP A CA 1
ATOM 1717 C C . TRP A 1 218 ? 0.792 17.422 19.703 1 96.25 218 TRP A C 1
ATOM 1719 O O . TRP A 1 218 ? 1.819 17.047 20.266 1 96.25 218 TRP A O 1
ATOM 1729 N N . ARG A 1 219 ? 0.823 18.266 18.703 1 94.5 219 ARG A N 1
ATOM 1730 C CA . ARG A 1 219 ? 2.076 18.781 18.156 1 94.5 219 ARG A CA 1
ATOM 1731 C C . ARG A 1 219 ? 2.826 19.594 19.203 1 94.5 219 ARG A C 1
ATOM 1733 O O . ARG A 1 219 ? 4.055 19.672 19.188 1 94.5 219 ARG A O 1
ATOM 1740 N N . ASP A 1 220 ? 2.111 20.125 20.141 1 95.25 220 ASP A N 1
ATOM 1741 C CA . ASP A 1 220 ? 2.707 20.969 21.188 1 95.25 220 ASP A CA 1
ATOM 1742 C C . ASP A 1 220 ? 3.045 20.141 22.422 1 95.25 220 ASP A C 1
ATOM 1744 O O . ASP A 1 220 ? 3.645 20.656 23.375 1 95.25 220 ASP A O 1
ATOM 1748 N N . SER A 1 221 ? 2.676 18.922 22.391 1 96.5 221 SER A N 1
ATOM 1749 C CA . SER A 1 221 ? 2.885 18.047 23.562 1 96.5 221 SER A CA 1
ATOM 1750 C C . SER A 1 221 ? 4.359 17.688 23.719 1 96.5 221 SER A C 1
ATOM 1752 O O . SER A 1 221 ? 5.129 17.766 22.75 1 96.5 221 SER A O 1
ATOM 1754 N N . GLU A 1 222 ? 4.734 17.203 24.906 1 96.31 222 GLU A N 1
ATOM 1755 C CA . GLU A 1 222 ? 6.09 16.75 25.188 1 96.31 222 GLU A CA 1
ATOM 1756 C C . GLU A 1 222 ? 6.422 15.484 24.391 1 96.31 222 GLU A C 1
ATOM 1758 O O . GLU A 1 222 ? 7.562 15.297 23.969 1 96.31 222 GLU A O 1
ATOM 1763 N N . GLN A 1 223 ? 5.488 14.656 24.188 1 94.44 223 GLN A N 1
ATOM 1764 C CA . GLN A 1 223 ? 5.715 13.43 23.438 1 94.44 223 GLN A CA 1
ATOM 1765 C C . GLN A 1 223 ? 6.109 13.742 21.984 1 94.44 223 GLN A C 1
ATOM 1767 O O . GLN A 1 223 ? 7.059 13.164 21.453 1 94.44 223 GLN A O 1
ATOM 1772 N N . PHE A 1 224 ? 5.34 14.617 21.391 1 94.75 224 PHE A N 1
ATOM 1773 C CA . PHE A 1 224 ? 5.621 14.992 20 1 94.75 224 PHE A CA 1
ATOM 1774 C C . PHE A 1 224 ? 7.027 15.57 19.875 1 94.75 224 PHE A C 1
ATOM 1776 O O . PHE A 1 224 ? 7.766 15.219 18.953 1 94.75 224 PHE A O 1
ATOM 1783 N N . LYS A 1 225 ? 7.352 16.438 20.812 1 93.44 225 LYS A N 1
ATOM 1784 C CA . LYS A 1 225 ? 8.672 17.078 20.797 1 93.44 225 LYS A CA 1
ATOM 1785 C C . LYS A 1 225 ? 9.773 16.047 21.016 1 93.44 225 LYS A C 1
ATOM 1787 O O . LYS A 1 225 ? 10.828 16.125 20.391 1 93.44 225 LYS A O 1
ATOM 1792 N N . SER A 1 226 ? 9.539 15.117 21.875 1 94 226 SER A N 1
ATOM 1793 C CA . SER A 1 226 ? 10.508 14.055 22.109 1 94 226 SER A CA 1
ATOM 1794 C C . SER A 1 226 ? 10.688 13.18 20.875 1 94 226 SER A C 1
ATOM 1796 O O . SER A 1 226 ? 11.812 12.805 20.531 1 94 226 SER A O 1
ATOM 1798 N N . PHE A 1 227 ? 9.602 12.789 20.203 1 92.31 227 PHE A N 1
ATOM 1799 C CA . PHE A 1 227 ? 9.672 12.008 18.984 1 92.31 227 PHE A CA 1
ATOM 1800 C C . PHE A 1 227 ? 10.445 12.758 17.906 1 92.31 227 PHE A C 1
ATOM 1802 O O . PHE A 1 227 ? 11.211 12.156 17.141 1 92.31 227 PHE A O 1
ATOM 1809 N N . THR A 1 228 ? 10.211 14.07 17.828 1 91 228 THR A N 1
ATOM 1810 C CA . THR A 1 228 ? 10.906 14.914 16.859 1 91 228 THR A CA 1
ATOM 1811 C C . THR A 1 228 ? 12.414 14.891 17.094 1 91 228 THR A C 1
ATOM 1813 O O . THR A 1 228 ? 13.195 14.781 16.156 1 91 228 THR A O 1
ATOM 1816 N N . LYS A 1 229 ? 12.82 15 18.312 1 89.62 229 LYS A N 1
ATOM 1817 C CA . LYS A 1 229 ? 14.234 14.992 18.688 1 89.62 229 LYS A CA 1
ATOM 1818 C C . LYS A 1 229 ? 14.898 13.68 18.281 1 89.62 229 LYS A C 1
ATOM 1820 O O . LYS A 1 229 ? 16.016 13.672 17.766 1 89.62 229 LYS A O 1
ATOM 1825 N N . VAL A 1 230 ? 14.211 12.617 18.516 1 86.56 230 VAL A N 1
ATOM 1826 C CA . VAL A 1 230 ? 14.75 11.305 18.188 1 86.56 230 VAL A CA 1
ATOM 1827 C C . VAL A 1 230 ? 14.852 11.164 16.672 1 86.56 230 VAL A C 1
ATOM 1829 O O . VAL A 1 230 ? 15.844 10.633 16.156 1 86.56 230 VAL A O 1
ATOM 1832 N N . ASN A 1 231 ? 13.852 11.609 15.914 1 84.56 231 ASN A N 1
ATOM 1833 C CA . ASN A 1 231 ? 13.883 11.57 14.453 1 84.56 231 ASN A CA 1
ATOM 1834 C C . ASN A 1 231 ? 15.094 12.305 13.898 1 84.56 231 ASN A C 1
ATOM 1836 O O . ASN A 1 231 ? 15.711 11.852 12.93 1 84.56 231 ASN A O 1
ATOM 1840 N N . LEU A 1 232 ? 15.383 13.477 14.445 1 79.69 232 LEU A N 1
ATOM 1841 C CA . LEU A 1 232 ? 16.516 14.297 14.016 1 79.69 232 LEU A CA 1
ATOM 1842 C C . LEU A 1 232 ? 17.828 13.555 14.219 1 79.69 232 LEU A C 1
ATOM 1844 O O . LEU A 1 232 ? 18.719 13.625 13.375 1 79.69 232 LEU A O 1
ATOM 1848 N N . SER A 1 233 ? 17.906 12.789 15.219 1 74.56 233 SER A N 1
ATOM 1849 C CA . SER A 1 233 ? 19.125 12.062 15.516 1 74.56 233 SER A CA 1
ATOM 1850 C C . SER A 1 233 ? 19.359 10.922 14.531 1 74.56 233 SER A C 1
ATOM 1852 O O . SER A 1 233 ? 20.5 10.625 14.164 1 74.56 233 SER A O 1
ATOM 1854 N N . PHE A 1 234 ? 18.328 10.312 14.109 1 66.19 234 PHE A N 1
ATOM 1855 C CA . PHE A 1 234 ? 18.375 9.188 13.188 1 66.19 234 PHE A CA 1
ATOM 1856 C C . PHE A 1 234 ? 18.859 9.633 11.812 1 66.19 234 PHE A C 1
ATOM 1858 O O . PHE A 1 234 ? 19.516 8.875 11.102 1 66.19 234 PHE A O 1
ATOM 1865 N N . PHE A 1 235 ? 18.484 10.789 11.5 1 64.25 235 PHE A N 1
ATOM 1866 C CA . PHE A 1 235 ? 18.859 11.289 10.18 1 64.25 235 PHE A CA 1
ATOM 1867 C C . PHE A 1 235 ? 20.172 12.039 10.234 1 64.25 235 PHE A C 1
ATOM 1869 O O . PHE A 1 235 ? 20.641 12.555 9.211 1 64.25 235 PHE A O 1
ATOM 1876 N N . GLY A 1 236 ? 20.891 11.844 11.242 1 59.97 236 GLY A N 1
ATOM 1877 C CA . GLY A 1 236 ? 22.203 12.445 11.375 1 59.97 236 GLY A CA 1
ATOM 1878 C C . GLY A 1 236 ? 22.156 13.938 11.625 1 59.97 236 GLY A C 1
ATOM 1879 O O . GLY A 1 236 ? 23.109 14.656 11.32 1 59.97 236 GLY A O 1
ATOM 1880 N N . TYR A 1 237 ? 21.016 14.383 11.844 1 51.91 237 TYR A N 1
ATOM 1881 C CA . TYR A 1 237 ? 20.953 15.805 12.172 1 51.91 237 TYR A CA 1
ATOM 1882 C C . TYR A 1 237 ? 21.078 16.031 13.672 1 51.91 237 TYR A C 1
ATOM 1884 O O . TYR A 1 237 ? 20.719 15.148 14.469 1 51.91 237 TYR A O 1
ATOM 1892 N N . MET B 1 1 ? -37.469 17.859 2.637 1 20.75 1 MET B N 1
ATOM 1893 C CA . MET B 1 1 ? -37 17.391 1.333 1 20.75 1 MET B CA 1
ATOM 1894 C C . MET B 1 1 ? -35.75 16.562 1.47 1 20.75 1 MET B C 1
ATOM 1896 O O . MET B 1 1 ? -34.719 17.062 1.94 1 20.75 1 MET B O 1
ATOM 1900 N N . THR B 1 2 ? -35.781 15.258 1.765 1 21.92 2 THR B N 1
ATOM 1901 C CA . THR B 1 2 ? -34.875 14.211 2.238 1 21.92 2 THR B CA 1
ATOM 1902 C C . THR B 1 2 ? -33.844 13.867 1.175 1 21.92 2 THR B C 1
ATOM 1904 O O . THR B 1 2 ? -34.188 13.305 0.13 1 21.92 2 THR B O 1
ATOM 1907 N N . GLU B 1 3 ? -32.938 14.773 0.936 1 23.81 3 GLU B N 1
ATOM 1908 C CA . GLU B 1 3 ? -32.062 14.852 -0.222 1 23.81 3 GLU B CA 1
ATOM 1909 C C . GLU B 1 3 ? -31.297 13.539 -0.433 1 23.81 3 GLU B C 1
ATOM 1911 O O . GLU B 1 3 ? -30.828 12.93 0.526 1 23.81 3 GLU B O 1
ATOM 1916 N N . ASN B 1 4 ? -31.453 12.781 -1.552 1 25.34 4 ASN B N 1
ATOM 1917 C CA . ASN B 1 4 ? -31.062 11.5 -2.123 1 25.34 4 ASN B CA 1
ATOM 1918 C C . ASN B 1 4 ? -29.547 11.297 -2.043 1 25.34 4 ASN B C 1
ATOM 1920 O O . ASN B 1 4 ? -28.781 12.078 -2.6 1 25.34 4 ASN B O 1
ATOM 1924 N N . ILE B 1 5 ? -29.062 10.945 -1.014 1 29.06 5 ILE B N 1
ATOM 1925 C CA . ILE B 1 5 ? -27.672 10.477 -0.917 1 29.06 5 ILE B CA 1
ATOM 1926 C C . ILE B 1 5 ? -27.328 9.641 -2.145 1 29.06 5 ILE B C 1
ATOM 1928 O O . ILE B 1 5 ? -27.984 8.633 -2.422 1 29.06 5 ILE B O 1
ATOM 1932 N N . PRO B 1 6 ? -26.844 10.312 -3.213 1 32.84 6 PRO B N 1
ATOM 1933 C CA . PRO B 1 6 ? -26.672 9.57 -4.465 1 32.84 6 PRO B CA 1
ATOM 1934 C C . PRO B 1 6 ? -26.219 8.133 -4.238 1 32.84 6 PRO B C 1
ATOM 1936 O O . PRO B 1 6 ? -25.344 7.887 -3.406 1 32.84 6 PRO B O 1
ATOM 1939 N N . ASN B 1 7 ? -26.953 6.965 -4.574 1 32.81 7 ASN B N 1
ATOM 1940 C CA . ASN B 1 7 ? -26.922 5.508 -4.52 1 32.81 7 ASN B CA 1
ATOM 1941 C C . ASN B 1 7 ? -25.625 4.945 -5.094 1 32.81 7 ASN B C 1
ATOM 1943 O O . ASN B 1 7 ? -25.062 5.516 -6.023 1 32.81 7 ASN B O 1
ATOM 1947 N N . ASN B 1 8 ? -24.875 3.898 -4.352 1 37.5 8 ASN B N 1
ATOM 1948 C CA . ASN B 1 8 ? -23.906 2.932 -4.848 1 37.5 8 ASN B CA 1
ATOM 1949 C C . ASN B 1 8 ? -24.109 2.635 -6.328 1 37.5 8 ASN B C 1
ATOM 1951 O O . ASN B 1 8 ? -23.344 1.879 -6.93 1 37.5 8 ASN B O 1
ATOM 1955 N N . ALA B 1 9 ? -25.234 3.002 -6.75 1 38.56 9 ALA B N 1
ATOM 1956 C CA . ALA B 1 9 ? -25.781 2.6 -8.047 1 38.56 9 ALA B CA 1
ATOM 1957 C C . ALA B 1 9 ? -25.078 3.32 -9.188 1 38.56 9 ALA B C 1
ATOM 1959 O O . ALA B 1 9 ? -24.828 2.734 -10.25 1 38.56 9 ALA B O 1
ATOM 1960 N N . GLU B 1 10 ? -24.859 4.465 -9.094 1 42.12 10 GLU B N 1
ATOM 1961 C CA . GLU B 1 10 ? -24.25 5.172 -10.211 1 42.12 10 GLU B CA 1
ATOM 1962 C C . GLU B 1 10 ? -22.797 4.746 -10.414 1 42.12 10 GLU B C 1
ATOM 1964 O O . GLU B 1 10 ? -22.281 4.793 -11.539 1 42.12 10 GLU B O 1
ATOM 1969 N N . LEU B 1 11 ? -22.062 4.566 -9.359 1 43.97 11 LEU B N 1
ATOM 1970 C CA . LEU B 1 11 ? -20.672 4.113 -9.414 1 43.97 11 LEU B CA 1
ATOM 1971 C C . LEU B 1 11 ? -20.609 2.621 -9.727 1 43.97 11 LEU B C 1
ATOM 1973 O O . LEU B 1 11 ? -19.516 2.051 -9.797 1 43.97 11 LEU B O 1
ATOM 1977 N N . ALA B 1 12 ? -21.891 2.102 -9.734 1 47 12 ALA B N 1
ATOM 1978 C CA . ALA B 1 12 ? -21.953 0.745 -10.273 1 47 12 ALA B CA 1
ATOM 1979 C C . ALA B 1 12 ? -21.359 0.685 -11.672 1 47 12 ALA B C 1
ATOM 1981 O O . ALA B 1 12 ? -21.641 1.541 -12.516 1 47 12 ALA B O 1
ATOM 1982 N N . MET B 1 13 ? -20.141 0.272 -11.711 1 56.53 13 MET B N 1
ATOM 1983 C CA . MET B 1 13 ? -19.609 -0.023 -13.039 1 56.53 13 MET B CA 1
ATOM 1984 C C . MET B 1 13 ? -20.672 -0.65 -13.93 1 56.53 13 MET B C 1
ATOM 1986 O O . MET B 1 13 ? -21.531 -1.396 -13.445 1 56.53 13 MET B O 1
ATOM 1990 N N . ALA B 1 14 ? -20.797 0.011 -14.984 1 54.47 14 ALA B N 1
ATOM 1991 C CA . ALA B 1 14 ? -21.734 -0.586 -15.93 1 54.47 14 ALA B CA 1
ATOM 1992 C C . ALA B 1 14 ? -21.531 -2.094 -16.031 1 54.47 14 ALA B C 1
ATOM 1994 O O . ALA B 1 14 ? -20.391 -2.572 -15.992 1 54.47 14 ALA B O 1
ATOM 1995 N N . PRO B 1 15 ? -22.531 -2.904 -15.703 1 53.78 15 PRO B N 1
ATOM 1996 C CA . PRO B 1 15 ? -22.375 -4.348 -15.898 1 53.78 15 PRO B CA 1
ATOM 1997 C C . PRO B 1 15 ? -21.516 -4.684 -17.125 1 53.78 15 PRO B C 1
ATOM 1999 O O . PRO B 1 15 ? -20.844 -5.711 -17.141 1 53.78 15 PRO B O 1
ATOM 2002 N N . ASP B 1 16 ? -21.547 -3.766 -18.062 1 58.53 16 ASP B N 1
ATOM 2003 C CA . ASP B 1 16 ? -20.859 -4.047 -19.312 1 58.53 16 ASP B CA 1
ATOM 2004 C C . ASP B 1 16 ? -19.516 -3.312 -19.391 1 58.53 16 ASP B C 1
ATOM 2006 O O . ASP B 1 16 ? -18.953 -3.16 -20.469 1 58.53 16 ASP B O 1
ATOM 2010 N N . ASN B 1 17 ? -19.062 -3.02 -18.188 1 66.06 17 ASN B N 1
ATOM 2011 C CA . ASN B 1 17 ? -17.844 -2.215 -18.25 1 66.06 17 ASN B CA 1
ATOM 2012 C C . ASN B 1 17 ? -16.641 -3.043 -18.703 1 66.06 17 ASN B C 1
ATOM 2014 O O . ASN B 1 17 ? -16.516 -4.215 -18.344 1 66.06 17 ASN B O 1
ATOM 2018 N N . THR B 1 18 ? -15.953 -2.479 -19.719 1 80.44 18 THR B N 1
ATOM 2019 C CA . THR B 1 18 ? -14.672 -3.033 -20.125 1 80.44 18 THR B CA 1
ATOM 2020 C C . THR B 1 18 ? -13.516 -2.322 -19.422 1 80.44 18 THR B C 1
ATOM 2022 O O . THR B 1 18 ? -13.375 -1.102 -19.531 1 80.44 18 THR B O 1
ATOM 2025 N N . HIS B 1 19 ? -12.789 -3.057 -18.625 1 89.06 19 HIS B N 1
ATOM 2026 C CA . HIS B 1 19 ? -11.578 -2.512 -18.016 1 89.06 19 HIS B CA 1
ATOM 2027 C C . HIS B 1 19 ? -10.539 -2.164 -19.078 1 89.06 19 HIS B C 1
ATOM 2029 O O . HIS B 1 19 ? -10.406 -2.869 -20.078 1 89.06 19 HIS B O 1
ATOM 2035 N N . HIS B 1 20 ? -9.859 -1.067 -18.844 1 94.25 20 HIS B N 1
ATOM 2036 C CA . HIS B 1 20 ? -8.773 -0.696 -19.75 1 94.25 20 HIS B CA 1
ATOM 2037 C C . HIS B 1 20 ? -7.457 -0.54 -18.984 1 94.25 20 HIS B C 1
ATOM 2039 O O . HIS B 1 20 ? -7.262 0.446 -18.281 1 94.25 20 HIS B O 1
ATOM 2045 N N . LEU B 1 21 ? -6.578 -1.544 -19.219 1 96.69 21 LEU B N 1
ATOM 2046 C CA . LEU B 1 21 ? -5.277 -1.554 -18.547 1 96.69 21 LEU B CA 1
ATOM 2047 C C . LEU B 1 21 ? -4.199 -0.968 -19.453 1 96.69 21 LEU B C 1
ATOM 2049 O O . LEU B 1 21 ? -4.098 -1.338 -20.625 1 96.69 21 LEU B O 1
ATOM 2053 N N . VAL B 1 22 ? -3.469 0.005 -18.969 1 96.75 22 VAL B N 1
ATOM 2054 C CA . VAL B 1 22 ? -2.332 0.593 -19.672 1 96.75 22 VAL B CA 1
ATOM 2055 C C . VAL B 1 22 ? -1.032 0.186 -18.984 1 96.75 22 VAL B C 1
ATOM 2057 O O . VAL B 1 22 ? -0.807 0.523 -17.828 1 96.75 22 VAL B O 1
ATOM 2060 N N . TYR B 1 23 ? -0.206 -0.541 -19.672 1 96.19 23 TYR B N 1
ATOM 2061 C CA . TYR B 1 23 ? 1.084 -0.95 -19.125 1 96.19 23 TYR B CA 1
ATOM 2062 C C . TYR B 1 23 ? 2.055 -1.317 -20.234 1 96.19 23 TYR B C 1
ATOM 2064 O O . TYR B 1 23 ? 1.776 -1.081 -21.422 1 96.19 23 TYR B O 1
ATOM 2072 N N . CYS B 1 24 ? 3.271 -1.759 -19.875 1 93.12 24 CYS B N 1
ATOM 2073 C CA . CYS B 1 24 ? 4.352 -2.074 -20.797 1 93.12 24 CYS B CA 1
ATOM 2074 C C . CYS B 1 24 ? 4.301 -3.539 -21.219 1 93.12 24 CYS B C 1
ATOM 2076 O O . CYS B 1 24 ? 3.572 -4.332 -20.625 1 93.12 24 CYS B O 1
ATOM 2078 N N . PRO B 1 25 ? 5.074 -3.918 -22.203 1 93 25 PRO B N 1
ATOM 2079 C CA . PRO B 1 25 ? 5.008 -5.285 -22.734 1 93 25 PRO B CA 1
ATOM 2080 C C . PRO B 1 25 ? 5.844 -6.27 -21.906 1 93 25 PRO B C 1
ATOM 2082 O O . PRO B 1 25 ? 6.602 -7.059 -22.469 1 93 25 PRO B O 1
ATOM 2085 N N . PHE B 1 26 ? 5.707 -6.32 -20.641 1 90.94 26 PHE B N 1
ATOM 2086 C CA . PHE B 1 26 ? 6.301 -7.281 -19.719 1 90.94 26 PHE B CA 1
ATOM 2087 C C . PHE B 1 26 ? 5.43 -7.453 -18.484 1 90.94 26 PHE B C 1
ATOM 2089 O O . PHE B 1 26 ? 4.449 -6.73 -18.297 1 90.94 26 PHE B O 1
ATOM 2096 N N . HIS B 1 27 ? 5.605 -8.438 -17.672 1 90.31 27 HIS B N 1
ATOM 2097 C CA . HIS B 1 27 ? 4.77 -8.68 -16.516 1 90.31 27 HIS B CA 1
ATOM 2098 C C . HIS B 1 27 ? 4.938 -7.578 -15.469 1 90.31 27 HIS B C 1
ATOM 2100 O O . HIS B 1 27 ? 3.969 -6.906 -15.109 1 90.31 27 HIS B O 1
ATOM 2106 N N . GLY B 1 28 ? 6.266 -7.43 -15.031 1 87.44 28 GLY B N 1
ATOM 2107 C CA . GLY B 1 28 ? 6.617 -6.359 -14.117 1 87.44 28 GLY B CA 1
ATOM 2108 C C . GLY B 1 28 ? 5.598 -6.16 -13.008 1 87.44 28 GLY B C 1
ATOM 2109 O O . GLY B 1 28 ? 5.133 -7.129 -12.406 1 87.44 28 GLY B O 1
ATOM 2110 N N . LEU B 1 29 ? 5.211 -4.977 -12.789 1 89.69 29 LEU B N 1
ATOM 2111 C CA . LEU B 1 29 ? 4.352 -4.598 -11.68 1 89.69 29 LEU B CA 1
ATOM 2112 C C . LEU B 1 29 ? 2.887 -4.867 -12 1 89.69 29 LEU B C 1
ATOM 2114 O O . LEU B 1 29 ? 2.033 -4.848 -11.109 1 89.69 29 LEU B O 1
ATOM 2118 N N . ALA B 1 30 ? 2.574 -5.242 -13.219 1 94.12 30 ALA B N 1
ATOM 2119 C CA . ALA B 1 30 ? 1.184 -5.43 -13.625 1 94.12 30 ALA B CA 1
ATOM 2120 C C . ALA B 1 30 ? 0.782 -6.898 -13.547 1 94.12 30 ALA B C 1
ATOM 2122 O O . ALA B 1 30 ? -0.354 -7.258 -13.867 1 94.12 30 ALA B O 1
ATOM 2123 N N . GLY B 1 31 ? 1.686 -7.762 -13.156 1 94.19 31 GLY B N 1
ATOM 2124 C CA . GLY B 1 31 ? 1.421 -9.188 -13.148 1 94.19 31 GLY B CA 1
ATOM 2125 C C . GLY B 1 31 ? 0.173 -9.562 -12.367 1 94.19 31 GLY B C 1
ATOM 2126 O O . GLY B 1 31 ? -0.696 -10.273 -12.883 1 94.19 31 GLY B O 1
ATOM 2127 N N . CYS B 1 32 ? 0.108 -9.109 -11.148 1 96.94 32 CYS B N 1
ATOM 2128 C CA . CYS B 1 32 ? -1.044 -9.406 -10.312 1 96.94 32 CYS B CA 1
ATOM 2129 C C . CYS B 1 32 ? -2.318 -8.812 -10.898 1 96.94 32 CYS B C 1
ATOM 2131 O O . CYS B 1 32 ? -3.379 -9.438 -10.852 1 96.94 32 CYS B O 1
ATOM 2133 N N . ILE B 1 33 ? -2.266 -7.621 -11.445 1 97.81 33 ILE B N 1
ATOM 2134 C CA . ILE B 1 33 ? -3.414 -6.945 -12.039 1 97.81 33 ILE B CA 1
ATOM 2135 C C . ILE B 1 33 ? -3.92 -7.742 -13.242 1 97.81 33 ILE B C 1
ATOM 2137 O O . ILE B 1 33 ? -5.113 -8.047 -13.336 1 97.81 33 ILE B O 1
ATOM 2141 N N . ARG B 1 34 ? -3.018 -8.133 -14.117 1 97.25 34 ARG B N 1
ATOM 2142 C CA . ARG B 1 34 ? -3.381 -8.922 -15.289 1 97.25 34 ARG B CA 1
ATOM 2143 C C . ARG B 1 34 ? -3.973 -10.266 -14.891 1 97.25 34 ARG B C 1
ATOM 2145 O O . ARG B 1 34 ? -4.996 -10.688 -15.43 1 97.25 34 ARG B O 1
ATOM 2152 N N . ALA B 1 35 ? -3.305 -10.914 -13.961 1 97.75 35 ALA B N 1
ATOM 2153 C CA . ALA B 1 35 ? -3.807 -12.203 -13.484 1 97.75 35 ALA B CA 1
ATOM 2154 C C . ALA B 1 35 ? -5.223 -12.062 -12.93 1 97.75 35 ALA B C 1
ATOM 2156 O O . ALA B 1 35 ? -6.086 -12.898 -13.203 1 97.75 35 ALA B O 1
ATOM 2157 N N . THR B 1 36 ? -5.457 -11.031 -12.133 1 97.94 36 THR B N 1
ATOM 2158 C CA . THR B 1 36 ? -6.766 -10.805 -11.539 1 97.94 36 THR B CA 1
ATOM 2159 C C . THR B 1 36 ? -7.82 -10.586 -12.617 1 97.94 36 THR B C 1
ATOM 2161 O O . THR B 1 36 ? -8.914 -11.148 -12.547 1 97.94 36 THR B O 1
ATOM 2164 N N . LEU B 1 37 ? -7.484 -9.797 -13.633 1 96.44 37 LEU B N 1
ATOM 2165 C CA . LEU B 1 37 ? -8.406 -9.516 -14.727 1 96.44 37 LEU B CA 1
ATOM 2166 C C . LEU B 1 37 ? -8.719 -10.789 -15.516 1 96.44 37 LEU B C 1
ATOM 2168 O O . LEU B 1 37 ? -9.875 -11.055 -15.844 1 96.44 37 LEU B O 1
ATOM 2172 N N . VAL B 1 38 ? -7.754 -11.586 -15.781 1 96.75 38 VAL B N 1
ATOM 2173 C CA . VAL B 1 38 ? -7.902 -12.828 -16.531 1 96.75 38 VAL B CA 1
ATOM 2174 C C . VAL B 1 38 ? -8.797 -13.797 -15.766 1 96.75 38 VAL B C 1
ATOM 2176 O O . VAL B 1 38 ? -9.758 -14.344 -16.312 1 96.75 38 VAL B O 1
ATOM 2179 N N . ILE B 1 39 ? -8.531 -13.938 -14.5 1 96.88 39 ILE B N 1
ATOM 2180 C CA . ILE B 1 39 ? -9.25 -14.883 -13.656 1 96.88 39 ILE B CA 1
ATOM 2181 C C . ILE B 1 39 ? -10.703 -14.438 -13.508 1 96.88 39 ILE B C 1
ATOM 2183 O O . ILE B 1 39 ? -11.617 -15.273 -13.445 1 96.88 39 ILE B O 1
ATOM 2187 N N . SER B 1 40 ? -10.969 -13.164 -13.461 1 93.88 40 SER B N 1
ATOM 2188 C CA . SER B 1 40 ? -12.312 -12.633 -13.281 1 93.88 40 SER B CA 1
ATOM 2189 C C . SER B 1 40 ? -13.211 -13 -14.461 1 93.88 40 SER B C 1
ATOM 2191 O O . SER B 1 40 ? -14.43 -13.086 -14.32 1 93.88 40 SER B O 1
ATOM 2193 N N . GLY B 1 41 ? -12.602 -13.109 -15.633 1 93 41 GLY B N 1
ATOM 2194 C CA . GLY B 1 41 ? -13.367 -13.375 -16.844 1 93 41 GLY B CA 1
ATOM 2195 C C . GLY B 1 41 ? -14.062 -12.141 -17.391 1 93 41 GLY B C 1
ATOM 2196 O O . GLY B 1 41 ? -14.727 -12.211 -18.422 1 93 41 GLY B O 1
ATOM 2197 N N . GLU B 1 42 ? -13.922 -11.055 -16.734 1 88.44 42 GLU B N 1
ATOM 2198 C CA . GLU B 1 42 ? -14.5 -9.805 -17.219 1 88.44 42 GLU B CA 1
ATOM 2199 C C . GLU B 1 42 ? -13.734 -9.281 -18.438 1 88.44 42 GLU B C 1
ATOM 2201 O O . GLU B 1 42 ? -12.516 -9.445 -18.516 1 88.44 42 GLU B O 1
ATOM 2206 N N . PRO B 1 43 ? -14.508 -8.688 -19.297 1 90.06 43 PRO B N 1
ATOM 2207 C CA . PRO B 1 43 ? -13.812 -8.125 -20.453 1 90.06 43 PRO B CA 1
ATOM 2208 C C . PRO B 1 43 ? -12.852 -7 -20.078 1 90.06 43 PRO B C 1
ATOM 2210 O O . PRO B 1 43 ? -13.156 -6.176 -19.219 1 90.06 43 PRO B O 1
ATOM 2213 N N . PHE B 1 44 ? -11.656 -7.082 -20.719 1 92.12 44 PHE B N 1
ATOM 2214 C CA . PHE B 1 44 ? -10.727 -5.973 -20.531 1 92.12 44 PHE B CA 1
ATOM 2215 C C . PHE B 1 44 ? -9.844 -5.789 -21.766 1 92.12 44 PHE B C 1
ATOM 2217 O O . PHE B 1 44 ? -9.609 -6.742 -22.516 1 92.12 44 PHE B O 1
ATOM 2224 N N . GLN B 1 45 ? -9.516 -4.52 -21.984 1 93.12 45 GLN B N 1
ATOM 2225 C CA . GLN B 1 45 ? -8.578 -4.133 -23.031 1 93.12 45 GLN B CA 1
ATOM 2226 C C . GLN B 1 45 ? -7.246 -3.688 -22.438 1 93.12 45 GLN B C 1
ATOM 2228 O O . GLN B 1 45 ? -7.18 -3.305 -21.266 1 93.12 45 GLN B O 1
ATOM 2233 N N . GLN B 1 46 ? -6.246 -3.799 -23.312 1 94.88 46 GLN B N 1
ATOM 2234 C CA . GLN B 1 46 ? -4.926 -3.363 -22.875 1 94.88 46 GLN B CA 1
ATOM 2235 C C . GLN B 1 46 ? -4.289 -2.426 -23.906 1 94.88 46 GLN B C 1
ATOM 2237 O O . GLN B 1 46 ? -4.43 -2.633 -25.109 1 94.88 46 GLN B O 1
ATOM 2242 N N . THR B 1 47 ? -3.783 -1.374 -23.422 1 95.38 47 THR B N 1
ATOM 2243 C CA . THR B 1 47 ? -2.807 -0.602 -24.188 1 95.38 47 THR B CA 1
ATOM 2244 C C . THR B 1 47 ? -1.386 -0.954 -23.75 1 95.38 47 THR B C 1
ATOM 2246 O O . THR B 1 47 ? -1.018 -0.761 -22.594 1 95.38 47 THR B O 1
ATOM 2249 N N . ILE B 1 48 ? -0.661 -1.523 -24.672 1 95.38 48 ILE B N 1
ATOM 2250 C CA . ILE B 1 48 ? 0.729 -1.884 -24.406 1 95.38 48 ILE B CA 1
ATOM 2251 C C . ILE B 1 48 ? 1.647 -0.746 -24.859 1 95.38 48 ILE B C 1
ATOM 2253 O O . ILE B 1 48 ? 1.697 -0.404 -26.031 1 95.38 48 ILE B O 1
ATOM 2257 N N . LEU B 1 49 ? 2.316 -0.169 -23.922 1 94.56 49 LEU B N 1
ATOM 2258 C CA . LEU B 1 49 ? 3.203 0.956 -24.203 1 94.56 49 LEU B CA 1
ATOM 2259 C C . LEU B 1 49 ? 4.602 0.468 -24.578 1 94.56 49 LEU B C 1
ATOM 2261 O O . LEU B 1 49 ? 5.254 -0.214 -23.781 1 94.56 49 LEU B O 1
ATOM 2265 N N . SER B 1 50 ? 5.02 0.861 -25.781 1 89.56 50 SER B N 1
ATOM 2266 C CA . SER B 1 50 ? 6.418 0.661 -26.141 1 89.56 50 SER B CA 1
ATOM 2267 C C . SER B 1 50 ? 7.328 1.622 -25.375 1 89.56 50 SER B C 1
ATOM 2269 O O . SER B 1 50 ? 6.848 2.547 -24.719 1 89.56 50 SER B O 1
ATOM 2271 N N . TYR B 1 51 ? 8.57 1.369 -25.453 1 84.75 51 TYR B N 1
ATOM 2272 C CA . TYR B 1 51 ? 9.531 2.266 -24.812 1 84.75 51 TYR B CA 1
ATOM 2273 C C . TYR B 1 51 ? 9.398 3.682 -25.359 1 84.75 51 TYR B C 1
ATOM 2275 O O . TYR B 1 51 ? 9.445 4.652 -24.594 1 84.75 51 TYR B O 1
ATOM 2283 N N . ALA B 1 52 ? 9.281 3.785 -26.656 1 88.56 52 ALA B N 1
ATOM 2284 C CA . ALA B 1 52 ? 9.117 5.086 -27.297 1 88.56 52 ALA B CA 1
ATOM 2285 C C . ALA B 1 52 ? 7.812 5.754 -26.875 1 88.56 52 ALA B C 1
ATOM 2287 O O . ALA B 1 52 ? 7.781 6.957 -26.609 1 88.56 52 ALA B O 1
ATOM 2288 N N . ASP B 1 53 ? 6.762 4.996 -26.719 1 91.44 53 ASP B N 1
ATOM 2289 C CA . ASP B 1 53 ? 5.461 5.527 -26.328 1 91.44 53 ASP B CA 1
ATOM 2290 C C . ASP B 1 53 ? 5.457 5.945 -24.859 1 91.44 53 ASP B C 1
ATOM 2292 O O . ASP B 1 53 ? 4.77 6.898 -24.484 1 91.44 53 ASP B O 1
ATOM 2296 N N . TRP B 1 54 ? 6.273 5.266 -24.125 1 89.5 54 TRP B N 1
ATOM 2297 C CA . TRP B 1 54 ? 6.309 5.547 -22.688 1 89.5 54 TRP B CA 1
ATOM 2298 C C . TRP B 1 54 ? 6.887 6.93 -22.422 1 89.5 54 TRP B C 1
ATOM 2300 O O . TRP B 1 54 ? 6.375 7.668 -21.578 1 89.5 54 TRP B O 1
ATOM 2310 N N . ALA B 1 55 ? 7.926 7.289 -23.125 1 88.31 55 ALA B N 1
ATOM 2311 C CA . ALA B 1 55 ? 8.539 8.602 -22.938 1 88.31 55 ALA B CA 1
ATOM 2312 C C . ALA B 1 55 ? 7.527 9.719 -23.172 1 88.31 55 ALA B C 1
ATOM 2314 O O . ALA B 1 55 ? 7.562 10.75 -22.5 1 88.31 55 ALA B O 1
ATOM 2315 N N . ILE B 1 56 ? 6.602 9.469 -24.047 1 90.44 56 ILE B N 1
ATOM 2316 C CA . ILE B 1 56 ? 5.578 10.445 -24.391 1 90.44 56 ILE B CA 1
ATOM 2317 C C . ILE B 1 56 ? 4.434 10.383 -23.391 1 90.44 56 ILE B C 1
ATOM 2319 O O . ILE B 1 56 ? 3.867 11.414 -23.016 1 90.44 56 ILE B O 1
ATOM 2323 N N . ALA B 1 57 ? 4.145 9.211 -22.922 1 92 57 ALA B N 1
ATOM 2324 C CA . ALA B 1 57 ? 2.977 8.969 -22.078 1 92 57 ALA B CA 1
ATOM 2325 C C . ALA B 1 57 ? 3.258 9.352 -20.625 1 92 57 ALA B C 1
ATOM 2327 O O . ALA B 1 57 ? 2.346 9.734 -19.891 1 92 57 ALA B O 1
ATOM 2328 N N . LYS B 1 58 ? 4.496 9.359 -20.281 1 90.94 58 LYS B N 1
ATOM 2329 C CA . LYS B 1 58 ? 4.895 9.484 -18.875 1 90.94 58 LYS B CA 1
ATOM 2330 C C . LYS B 1 58 ? 4.367 10.773 -18.266 1 90.94 58 LYS B C 1
ATOM 2332 O O . LYS B 1 58 ? 3.723 10.75 -17.219 1 90.94 58 LYS B O 1
ATOM 2337 N N . PRO B 1 59 ? 4.531 11.883 -18.922 1 88.81 59 PRO B N 1
ATOM 2338 C CA . PRO B 1 59 ? 4.059 13.141 -18.312 1 88.81 59 PRO B CA 1
ATOM 2339 C C . PRO B 1 59 ? 2.537 13.227 -18.266 1 88.81 59 PRO B C 1
ATOM 2341 O O . PRO B 1 59 ? 1.991 14.094 -17.562 1 88.81 59 PRO B O 1
ATOM 2344 N N . LEU B 1 60 ? 1.851 12.289 -18.922 1 89.62 60 LEU B N 1
ATOM 2345 C CA . LEU B 1 60 ? 0.395 12.336 -18.984 1 89.62 60 LEU B CA 1
ATOM 2346 C C . LEU B 1 60 ? -0.232 11.453 -17.906 1 89.62 60 LEU B C 1
ATOM 2348 O O . LEU B 1 60 ? -1.447 11.484 -17.703 1 89.62 60 LEU B O 1
ATOM 2352 N N . THR B 1 61 ? 0.583 10.75 -17.219 1 93.5 61 THR B N 1
ATOM 2353 C CA . THR B 1 61 ? 0.073 9.898 -16.141 1 93.5 61 THR B CA 1
ATOM 2354 C C . THR B 1 61 ? -0.058 10.688 -14.844 1 93.5 61 THR B C 1
ATOM 2356 O O . THR B 1 61 ? 0.612 11.703 -14.656 1 93.5 61 THR B O 1
ATOM 2359 N N . PRO B 1 62 ? -0.899 10.227 -13.953 1 93.5 62 PRO B N 1
ATOM 2360 C CA . PRO B 1 62 ? -1.117 10.969 -12.711 1 93.5 62 PRO B CA 1
ATOM 2361 C C . PRO B 1 62 ? 0.167 11.172 -11.914 1 93.5 62 PRO B C 1
ATOM 2363 O O . PRO B 1 62 ? 0.373 12.234 -11.328 1 93.5 62 PRO B O 1
ATOM 2366 N N . PHE B 1 63 ? 1.035 10.18 -11.867 1 95.62 63 PHE B N 1
ATOM 2367 C CA . PHE B 1 63 ? 2.182 10.258 -10.969 1 95.62 63 PHE B CA 1
ATOM 2368 C C . PHE B 1 63 ? 3.477 9.961 -11.719 1 95.62 63 PHE B C 1
ATOM 2370 O O . PHE B 1 63 ? 4.516 9.719 -11.094 1 95.62 63 PHE B O 1
ATOM 2377 N N . GLY B 1 64 ? 3.428 9.836 -13.039 1 91.31 64 GLY B N 1
ATOM 2378 C CA . GLY B 1 64 ? 4.637 9.602 -13.812 1 91.31 64 GLY B CA 1
ATOM 2379 C C . GLY B 1 64 ? 4.996 8.133 -13.938 1 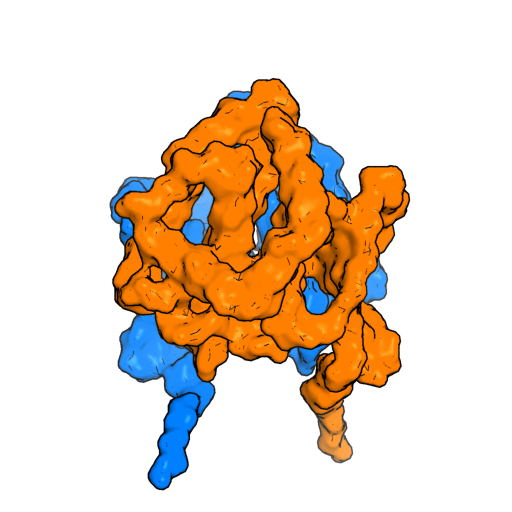91.31 64 GLY B C 1
ATOM 2380 O O . GLY B 1 64 ? 6.148 7.793 -14.219 1 91.31 64 GLY B O 1
ATOM 2381 N N . HIS B 1 65 ? 4.07 7.301 -13.617 1 91.62 65 HIS B N 1
ATOM 2382 C CA . HIS B 1 65 ? 4.355 5.879 -13.781 1 91.62 65 HIS B CA 1
ATOM 2383 C C . HIS B 1 65 ? 3.102 5.109 -14.18 1 91.62 65 HIS B C 1
ATOM 2385 O O . HIS B 1 65 ? 1.992 5.645 -14.109 1 91.62 65 HIS B O 1
ATOM 2391 N N . VAL B 1 66 ? 3.227 3.975 -14.711 1 93.69 66 VAL B N 1
ATOM 2392 C CA . VAL B 1 66 ? 2.219 2.967 -15.023 1 93.69 66 VAL B CA 1
ATOM 2393 C C . VAL B 1 66 ? 2.43 1.733 -14.148 1 93.69 66 VAL B C 1
ATOM 2395 O O . VAL B 1 66 ? 3.5 1.556 -13.562 1 93.69 66 VAL B O 1
ATOM 2398 N N . PRO B 1 67 ? 1.361 0.936 -13.914 1 96.44 67 PRO B N 1
ATOM 2399 C CA . PRO B 1 67 ? 0.117 0.746 -14.664 1 96.44 67 PRO B CA 1
ATOM 2400 C C . PRO B 1 67 ? -0.953 1.774 -14.297 1 96.44 67 PRO B C 1
ATOM 2402 O O . PRO B 1 67 ? -0.901 2.369 -13.219 1 96.44 67 PRO B O 1
ATOM 2405 N N . LEU B 1 68 ? -1.854 1.926 -15.305 1 96.62 68 LEU B N 1
ATOM 2406 C CA . LEU B 1 68 ? -3.119 2.629 -15.125 1 96.62 68 LEU B CA 1
ATOM 2407 C C . LEU B 1 68 ? -4.297 1.713 -15.43 1 96.62 68 LEU B C 1
ATOM 2409 O O . LEU B 1 68 ? -4.223 0.885 -16.344 1 96.62 68 LEU B O 1
ATOM 2413 N N . LEU B 1 69 ? -5.309 1.863 -14.648 1 96.06 69 LEU B N 1
ATOM 2414 C CA . LEU B 1 69 ? -6.59 1.236 -14.961 1 96.06 69 LEU B CA 1
ATOM 2415 C C . LEU B 1 69 ? -7.676 2.287 -15.156 1 96.06 69 LEU B C 1
ATOM 2417 O O . LEU B 1 69 ? -7.895 3.131 -14.281 1 96.06 69 LEU B O 1
ATOM 2421 N N . ARG B 1 70 ? -8.281 2.244 -16.344 1 92.56 70 ARG B N 1
ATOM 2422 C CA . ARG B 1 70 ? -9.375 3.158 -16.656 1 92.56 70 ARG B CA 1
ATOM 2423 C C . ARG B 1 70 ? -10.711 2.43 -16.656 1 92.56 70 ARG B C 1
ATOM 2425 O O . ARG B 1 70 ? -10.852 1.384 -17.297 1 92.56 70 ARG B O 1
ATOM 2432 N N . GLU B 1 71 ? -11.617 3.014 -15.875 1 87.12 71 GLU B N 1
ATOM 2433 C CA . GLU B 1 71 ? -12.953 2.438 -15.727 1 87.12 71 GLU B CA 1
ATOM 2434 C C . GLU B 1 71 ? -14.031 3.426 -16.156 1 87.12 71 GLU B C 1
ATOM 2436 O O . GLU B 1 71 ? -14.078 4.555 -15.664 1 87.12 71 GLU B O 1
ATOM 2441 N N . GLU B 1 72 ? -14.719 2.98 -17.094 1 79.31 72 GLU B N 1
ATOM 2442 C CA . GLU B 1 72 ? -15.836 3.836 -17.484 1 79.31 72 GLU B CA 1
ATOM 2443 C C . GLU B 1 72 ? -17.031 3.631 -16.562 1 79.31 72 GLU B C 1
ATOM 2445 O O . GLU B 1 72 ? -17.453 2.496 -16.312 1 79.31 72 GLU B O 1
ATOM 2450 N N . THR B 1 73 ? -17.547 4.676 -16.016 1 70.75 73 THR B N 1
ATOM 2451 C CA . THR B 1 73 ? -18.703 4.621 -15.117 1 70.75 73 THR B CA 1
ATOM 2452 C C . THR B 1 73 ? -20 4.566 -15.906 1 70.75 73 THR B C 1
ATOM 2454 O O . THR B 1 73 ? -20 4.738 -17.125 1 70.75 73 THR B O 1
ATOM 2457 N N . LYS B 1 74 ? -21.062 4.371 -15.195 1 70.06 74 LYS B N 1
ATOM 2458 C CA . LYS B 1 74 ? -22.375 4.348 -15.82 1 70.06 74 LYS B CA 1
ATOM 2459 C C . LYS B 1 74 ? -22.734 5.715 -16.391 1 70.06 74 LYS B C 1
ATOM 2461 O O . LYS B 1 74 ? -23.453 5.801 -17.391 1 70.06 74 LYS B O 1
ATOM 2466 N N . SER B 1 75 ? -22.219 6.699 -15.781 1 71.19 75 SER B N 1
ATOM 2467 C CA . SER B 1 75 ? -22.5 8.062 -16.219 1 71.19 75 SER B CA 1
ATOM 2468 C C . SER B 1 75 ? -21.609 8.461 -17.391 1 71.19 75 SER B C 1
ATOM 2470 O O . SER B 1 75 ? -21.766 9.547 -17.953 1 71.19 75 SER B O 1
ATOM 2472 N N . GLY B 1 76 ? -20.672 7.602 -17.766 1 74.19 76 GLY B N 1
ATOM 2473 C CA . GLY B 1 76 ? -19.766 7.891 -18.875 1 74.19 76 GLY B CA 1
ATOM 2474 C C . GLY B 1 76 ? -18.469 8.523 -18.422 1 74.19 76 GLY B C 1
ATOM 2475 O O . GLY B 1 76 ? -17.547 8.711 -19.234 1 74.19 76 GLY B O 1
ATOM 2476 N N . LYS B 1 77 ? -18.375 8.781 -17.188 1 75.88 77 LYS B N 1
ATOM 2477 C CA . LYS B 1 77 ? -17.141 9.32 -16.656 1 75.88 77 LYS B CA 1
ATOM 2478 C C . LYS B 1 77 ? -16.062 8.234 -16.547 1 75.88 77 LYS B C 1
ATOM 2480 O O . LYS B 1 77 ? -16.391 7.078 -16.25 1 75.88 77 LYS B O 1
ATOM 2485 N N . ILE B 1 78 ? -14.812 8.656 -16.844 1 82.5 78 ILE B N 1
ATOM 2486 C CA . ILE B 1 78 ? -13.711 7.703 -16.75 1 82.5 78 ILE B CA 1
ATOM 2487 C C . ILE B 1 78 ? -12.984 7.875 -15.422 1 82.5 78 ILE B C 1
ATOM 2489 O O . ILE B 1 78 ? -12.539 8.977 -15.086 1 82.5 78 ILE B O 1
ATOM 2493 N N . LEU B 1 79 ? -13.023 6.762 -14.711 1 83.94 79 LEU B N 1
ATOM 2494 C CA . LEU B 1 79 ? -12.18 6.699 -13.516 1 83.94 79 LEU B CA 1
ATOM 2495 C C . LEU B 1 79 ? -10.797 6.152 -13.859 1 83.94 79 LEU B C 1
ATOM 2497 O O . LEU B 1 79 ? -10.664 4.996 -14.266 1 83.94 79 LEU B O 1
ATOM 2501 N N . GLU B 1 80 ? -9.781 7.027 -13.742 1 92.25 80 GLU B N 1
ATOM 2502 C CA . GLU B 1 80 ? -8.406 6.602 -13.969 1 92.25 80 GLU B CA 1
ATOM 2503 C C . GLU B 1 80 ? -7.695 6.312 -12.648 1 92.25 80 GLU B C 1
ATOM 2505 O O . GLU B 1 80 ? -7.566 7.203 -11.797 1 92.25 80 GLU B O 1
ATOM 2510 N N . LEU B 1 81 ? -7.328 5.078 -12.516 1 95.19 81 LEU B N 1
ATOM 2511 C CA . LEU B 1 81 ? -6.645 4.645 -11.305 1 95.19 81 LEU B CA 1
ATOM 2512 C C . LEU B 1 81 ? -5.168 4.379 -11.578 1 95.19 81 LEU B C 1
ATOM 2514 O O . LEU B 1 81 ? -4.824 3.688 -12.539 1 95.19 81 LEU B O 1
ATOM 2518 N N . ALA B 1 82 ? -4.375 5.027 -10.734 1 96.5 82 ALA B N 1
ATOM 2519 C CA . ALA B 1 82 ? -2.945 4.734 -10.695 1 96.5 82 ALA B CA 1
ATOM 2520 C C . ALA B 1 82 ? -2.557 4.086 -9.367 1 96.5 82 ALA B C 1
ATOM 2522 O O . ALA B 1 82 ? -3.398 3.918 -8.484 1 96.5 82 ALA B O 1
ATOM 2523 N N . GLU B 1 83 ? -1.333 3.707 -9.258 1 96.19 83 GLU B N 1
ATOM 2524 C CA . GLU B 1 83 ? -0.791 3 -8.102 1 96.19 83 GLU B CA 1
ATOM 2525 C C . GLU B 1 83 ? -1.226 1.538 -8.094 1 96.19 83 GLU B C 1
ATOM 2527 O O . GLU B 1 83 ? -2.416 1.239 -7.984 1 96.19 83 GLU B O 1
ATOM 2532 N N . ILE B 1 84 ? -0.304 0.705 -8.062 1 95.75 84 ILE B N 1
ATOM 2533 C CA . ILE B 1 84 ? -0.52 -0.733 -8.18 1 95.75 84 ILE B CA 1
ATOM 2534 C C . ILE B 1 84 ? -1.444 -1.208 -7.062 1 95.75 84 ILE B C 1
ATOM 2536 O O . ILE B 1 84 ? -2.451 -1.872 -7.32 1 95.75 84 ILE B O 1
ATOM 2540 N N . SER B 1 85 ? -1.137 -0.762 -5.871 1 96 85 SER B N 1
ATOM 2541 C CA . SER B 1 85 ? -1.916 -1.229 -4.73 1 96 85 SER B CA 1
ATOM 2542 C C . SER B 1 85 ? -3.371 -0.782 -4.832 1 96 85 SER B C 1
ATOM 2544 O O . SER B 1 85 ? -4.281 -1.532 -4.48 1 96 85 SER B O 1
ATOM 2546 N N . THR B 1 86 ? -3.604 0.421 -5.297 1 96.88 86 THR B N 1
ATOM 2547 C CA . THR B 1 86 ? -4.949 0.954 -5.469 1 96.88 86 THR B CA 1
ATOM 2548 C C . THR B 1 86 ? -5.715 0.158 -6.523 1 96.88 86 THR B C 1
ATOM 2550 O O . THR B 1 86 ? -6.863 -0.23 -6.305 1 96.88 86 THR B O 1
ATOM 2553 N N . ILE B 1 87 ? -5.066 -0.103 -7.652 1 96.88 87 ILE B N 1
ATOM 2554 C CA . ILE B 1 87 ? -5.688 -0.84 -8.75 1 96.88 87 ILE B CA 1
ATOM 2555 C C . ILE B 1 87 ? -6.039 -2.252 -8.281 1 96.88 87 ILE B C 1
ATOM 2557 O O . ILE B 1 87 ? -7.152 -2.73 -8.523 1 96.88 87 ILE B O 1
ATOM 2561 N N . GLU B 1 88 ? -5.129 -2.865 -7.602 1 97.38 88 GLU B N 1
ATOM 2562 C CA . GLU B 1 88 ? -5.348 -4.227 -7.121 1 97.38 88 GLU B CA 1
ATOM 2563 C C . GLU B 1 88 ? -6.496 -4.281 -6.117 1 97.38 88 GLU B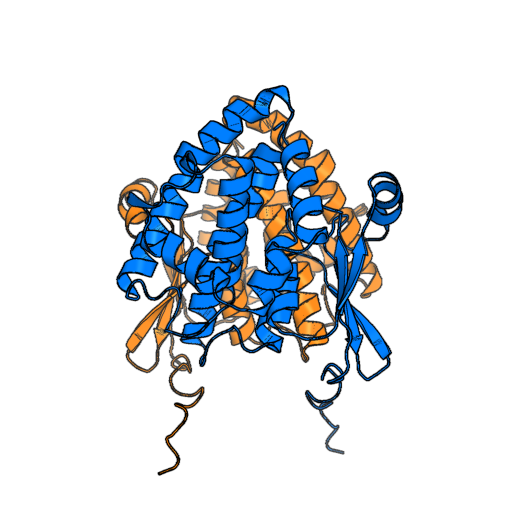 C 1
ATOM 2565 O O . GLU B 1 88 ? -7.34 -5.18 -6.176 1 97.38 88 GLU B O 1
ATOM 2570 N N . GLN B 1 89 ? -6.531 -3.34 -5.25 1 95.56 89 GLN B N 1
ATOM 2571 C CA . GLN B 1 89 ? -7.605 -3.311 -4.262 1 95.56 89 GLN B CA 1
ATOM 2572 C C . GLN B 1 89 ? -8.953 -3.016 -4.918 1 95.56 89 GLN B C 1
ATOM 2574 O O . GLN B 1 89 ? -9.977 -3.559 -4.508 1 95.56 89 GLN B O 1
ATOM 2579 N N . PHE B 1 90 ? -9 -2.143 -5.902 1 94.88 90 PHE B N 1
ATOM 2580 C CA . PHE B 1 90 ? -10.227 -1.842 -6.633 1 94.88 90 PHE B CA 1
ATOM 2581 C C . PHE B 1 90 ? -10.797 -3.1 -7.277 1 94.88 90 PHE B C 1
ATOM 2583 O O . PHE B 1 90 ? -11.977 -3.408 -7.109 1 94.88 90 PHE B O 1
ATOM 2590 N N . LEU B 1 91 ? -9.961 -3.836 -7.973 1 94.75 91 LEU B N 1
ATOM 2591 C CA . LEU B 1 91 ? -10.391 -5.059 -8.641 1 94.75 91 LEU B CA 1
ATOM 2592 C C . LEU B 1 91 ? -10.812 -6.113 -7.617 1 94.75 91 LEU B C 1
ATOM 2594 O O . LEU B 1 91 ? -11.797 -6.828 -7.828 1 94.75 91 LEU B O 1
ATOM 2598 N N . ALA B 1 92 ? -10.039 -6.199 -6.535 1 95.31 92 ALA B N 1
ATOM 2599 C CA . ALA B 1 92 ? -10.367 -7.176 -5.5 1 95.31 92 ALA B CA 1
ATOM 2600 C C . ALA B 1 92 ? -11.75 -6.914 -4.914 1 95.31 92 ALA B C 1
ATOM 2602 O O . ALA B 1 92 ? -12.523 -7.848 -4.688 1 95.31 92 ALA B O 1
ATOM 2603 N N . GLN B 1 93 ? -11.977 -5.637 -4.609 1 92.12 93 GLN B N 1
ATOM 2604 C CA . GLN B 1 93 ? -13.281 -5.266 -4.07 1 92.12 93 GLN B CA 1
ATOM 2605 C C . GLN B 1 93 ? -14.391 -5.582 -5.062 1 92.12 93 GLN B C 1
ATOM 2607 O O . GLN B 1 93 ? -15.43 -6.125 -4.688 1 92.12 93 GLN B O 1
ATOM 2612 N N . ARG B 1 94 ? -14.219 -5.301 -6.262 1 87.69 94 ARG B N 1
ATOM 2613 C CA . ARG B 1 94 ? -15.211 -5.504 -7.309 1 87.69 94 ARG B CA 1
ATOM 2614 C C . ARG B 1 94 ? -15.477 -6.988 -7.535 1 87.69 94 ARG B C 1
ATOM 2616 O O . ARG B 1 94 ? -16.609 -7.387 -7.82 1 87.69 94 ARG B O 1
ATOM 2623 N N . LEU B 1 95 ? -14.484 -7.777 -7.344 1 91.31 95 LEU B N 1
ATOM 2624 C CA . LEU B 1 95 ? -14.562 -9.172 -7.758 1 91.31 95 LEU B CA 1
ATOM 2625 C C . LEU B 1 95 ? -14.781 -10.086 -6.559 1 91.31 95 LEU B C 1
ATOM 2627 O O . LEU B 1 95 ? -14.75 -11.312 -6.688 1 91.31 95 LEU B O 1
ATOM 2631 N N . GLY B 1 96 ? -14.922 -9.555 -5.387 1 93.19 96 GLY B N 1
ATOM 2632 C CA . GLY B 1 96 ? -15.203 -10.344 -4.195 1 93.19 96 GLY B CA 1
ATOM 2633 C C . GLY B 1 96 ? -14 -11.102 -3.682 1 93.19 96 GLY B C 1
ATOM 2634 O O . GLY B 1 96 ? -14.117 -12.25 -3.242 1 93.19 96 GLY B O 1
ATOM 2635 N N . LEU B 1 97 ? -12.867 -10.516 -3.736 1 97.19 97 LEU B N 1
ATOM 2636 C CA . LEU B 1 97 ? -11.609 -11.164 -3.363 1 97.19 97 LEU B CA 1
ATOM 2637 C C . LEU B 1 97 ? -11.109 -10.641 -2.021 1 97.19 97 LEU B C 1
ATOM 2639 O O . LEU B 1 97 ? -9.922 -10.773 -1.705 1 97.19 97 LEU B O 1
ATOM 2643 N N . LEU B 1 98 ? -12.008 -10.023 -1.231 1 95.94 98 LEU B N 1
ATOM 2644 C CA . LEU B 1 98 ? -11.578 -9.375 0.001 1 95.94 98 LEU B CA 1
ATOM 2645 C C . LEU B 1 98 ? -12.133 -10.094 1.222 1 95.94 98 LEU B C 1
ATOM 2647 O O . LEU B 1 98 ? -12.102 -9.562 2.334 1 95.94 98 LEU B O 1
ATOM 2651 N N . GLY B 1 99 ? -12.625 -11.305 1.056 1 94.75 99 GLY B N 1
ATOM 2652 C CA . GLY B 1 99 ? -13.086 -12.094 2.188 1 94.75 99 GLY B CA 1
ATOM 2653 C C . GLY B 1 99 ? -14.516 -11.797 2.58 1 94.75 99 GLY B C 1
ATOM 2654 O O . GLY B 1 99 ? -15.211 -11.039 1.896 1 94.75 99 GLY B O 1
ATOM 2655 N N . LYS B 1 100 ? -14.984 -12.367 3.674 1 91.94 100 LYS B N 1
ATOM 2656 C CA . LYS B 1 100 ? -16.422 -12.414 3.967 1 91.94 100 LYS B CA 1
ATOM 2657 C C . LYS B 1 100 ? -16.797 -11.391 5.027 1 91.94 100 LYS B C 1
ATOM 2659 O O . LYS B 1 100 ? -17.984 -11.148 5.273 1 91.94 100 LYS B O 1
ATOM 2664 N N . ASP B 1 101 ? -15.789 -10.883 5.754 1 86.06 101 ASP B N 1
ATOM 2665 C CA . ASP B 1 101 ? -16.047 -9.898 6.801 1 86.06 101 ASP B CA 1
ATOM 2666 C C . ASP B 1 101 ? -14.836 -8.984 6.996 1 86.06 101 ASP B C 1
ATOM 2668 O O . ASP B 1 101 ? -13.828 -9.125 6.301 1 86.06 101 ASP B O 1
ATOM 2672 N N . LEU B 1 102 ? -14.992 -8.055 7.875 1 84 102 LEU B N 1
ATOM 2673 C CA . LEU B 1 102 ? -13.977 -7.035 8.109 1 84 102 LEU B CA 1
ATOM 2674 C C . LEU B 1 102 ? -12.664 -7.672 8.562 1 84 102 LEU B C 1
ATOM 2676 O O . LEU B 1 102 ? -11.586 -7.207 8.195 1 84 102 LEU B O 1
ATOM 2680 N N . TRP B 1 103 ? -12.75 -8.688 9.328 1 85 103 TRP B N 1
ATOM 2681 C CA . TRP B 1 103 ? -11.562 -9.367 9.828 1 85 103 TRP B CA 1
ATOM 2682 C C . TRP B 1 103 ? -10.773 -9.992 8.68 1 85 103 TRP B C 1
ATOM 2684 O O . TRP B 1 103 ? -9.57 -9.766 8.547 1 85 103 TRP B O 1
ATOM 2694 N N . GLU B 1 104 ? -11.453 -10.734 7.895 1 92.56 104 GLU B N 1
ATOM 2695 C CA . GLU B 1 104 ? -10.789 -11.359 6.754 1 92.56 104 GLU B CA 1
ATOM 2696 C C . GLU B 1 104 ? -10.266 -10.305 5.777 1 92.56 104 GLU B C 1
ATOM 2698 O O . GLU B 1 104 ? -9.188 -10.461 5.207 1 92.56 104 GLU B O 1
ATOM 2703 N N . GLU B 1 105 ? -11.047 -9.273 5.633 1 94.5 105 GLU B N 1
ATOM 2704 C CA . GLU B 1 105 ? -10.648 -8.211 4.715 1 94.5 105 GLU B CA 1
ATOM 2705 C C . GLU B 1 105 ? -9.289 -7.629 5.094 1 94.5 105 GLU B C 1
ATOM 2707 O O . GLU B 1 105 ? -8.422 -7.461 4.234 1 94.5 105 GLU B O 1
ATOM 2712 N N . TYR B 1 106 ? -9.102 -7.398 6.32 1 93.88 106 TYR B N 1
ATOM 2713 C CA . TYR B 1 106 ? -7.875 -6.688 6.688 1 93.88 106 TYR B CA 1
ATOM 2714 C C . TYR B 1 106 ? -6.727 -7.664 6.906 1 93.88 106 TYR B C 1
ATOM 2716 O O . TYR B 1 106 ? -5.555 -7.277 6.836 1 93.88 106 TYR B O 1
ATOM 2724 N N . GLN B 1 107 ? -7.043 -8.945 7.141 1 94.31 107 GLN B N 1
ATOM 2725 C CA . GLN B 1 107 ? -5.98 -9.945 7.016 1 94.31 107 GLN B CA 1
ATOM 2726 C C . GLN B 1 107 ? -5.492 -10.047 5.574 1 94.31 107 GLN B C 1
ATOM 2728 O O . GLN B 1 107 ? -4.289 -10.117 5.324 1 94.31 107 GLN B O 1
ATOM 2733 N N . ILE B 1 108 ? -6.457 -10.023 4.727 1 97.81 108 ILE B N 1
ATOM 2734 C CA . ILE B 1 108 ? -6.156 -10.102 3.301 1 97.81 108 ILE B CA 1
ATOM 2735 C C . ILE B 1 108 ? -5.332 -8.891 2.883 1 97.81 108 ILE B C 1
ATOM 2737 O O . ILE B 1 108 ? -4.277 -9.031 2.26 1 97.81 108 ILE B O 1
ATOM 2741 N N . LYS B 1 109 ? -5.758 -7.754 3.291 1 97.44 109 LYS B N 1
ATOM 2742 C CA . LYS B 1 109 ? -5.055 -6.527 2.938 1 97.44 109 LYS B CA 1
ATOM 2743 C C . LYS B 1 109 ? -3.652 -6.504 3.543 1 97.44 109 LYS B C 1
ATOM 2745 O O . LYS B 1 109 ? -2.717 -5.977 2.936 1 97.44 109 LYS B O 1
ATOM 2750 N N . MET B 1 110 ? -3.502 -7.062 4.664 1 97.56 110 MET B N 1
ATOM 2751 C CA . MET B 1 110 ? -2.209 -7.094 5.34 1 97.56 110 MET B CA 1
ATOM 2752 C C . MET B 1 110 ? -1.21 -7.945 4.562 1 97.56 110 MET B C 1
ATOM 2754 O O . MET B 1 110 ? -0.086 -7.508 4.301 1 97.56 110 MET B O 1
ATOM 2758 N N . PHE B 1 111 ? -1.595 -9.109 4.141 1 98.31 111 PHE B N 1
ATOM 2759 C CA . PHE B 1 111 ? -0.685 -9.992 3.42 1 98.31 111 PHE B CA 1
ATOM 2760 C C . PHE B 1 111 ? -0.448 -9.484 2.002 1 98.31 111 PHE B C 1
ATOM 2762 O O . PHE B 1 111 ? 0.643 -9.648 1.453 1 98.31 111 PHE B O 1
ATOM 2769 N N . LEU B 1 112 ? -1.503 -8.844 1.434 1 98.06 112 LEU B N 1
ATOM 2770 C CA . LEU B 1 112 ? -1.304 -8.172 0.156 1 98.06 112 LEU B CA 1
ATOM 2771 C C . LEU B 1 112 ? -0.233 -7.094 0.273 1 98.06 112 LEU B C 1
ATOM 2773 O O . LEU B 1 112 ? 0.662 -7.008 -0.571 1 98.06 112 LEU B O 1
ATOM 2777 N N . SER B 1 113 ? -0.375 -6.32 1.28 1 97.38 113 SER B N 1
ATOM 2778 C CA . SER B 1 113 ? 0.557 -5.219 1.501 1 97.38 113 SER B CA 1
ATOM 2779 C C . SER B 1 113 ? 1.971 -5.734 1.752 1 97.38 113 SER B C 1
ATOM 2781 O O . SER B 1 113 ? 2.945 -5.125 1.307 1 97.38 113 SER B O 1
ATOM 2783 N N . SER B 1 114 ? 2.104 -6.781 2.51 1 97.56 114 SER B N 1
ATOM 2784 C CA . SER B 1 114 ? 3.412 -7.371 2.77 1 97.56 114 SER B CA 1
ATOM 2785 C C . SER B 1 114 ? 4.098 -7.789 1.474 1 97.56 114 SER B C 1
ATOM 2787 O O . SER B 1 114 ? 5.281 -7.508 1.271 1 97.56 114 SER B O 1
ATOM 2789 N N . THR B 1 115 ? 3.369 -8.445 0.611 1 97.69 115 THR B N 1
ATOM 2790 C CA . THR B 1 115 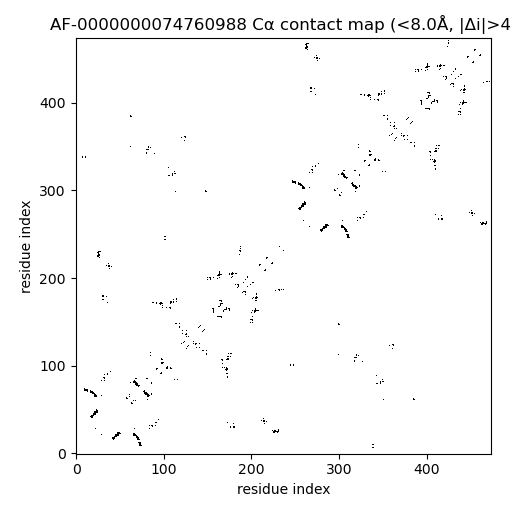? 3.938 -8.875 -0.662 1 97.69 115 THR B CA 1
ATOM 2791 C C . THR B 1 115 ? 4.215 -7.676 -1.563 1 97.69 115 THR B C 1
ATOM 2793 O O . THR B 1 115 ? 5.219 -7.648 -2.279 1 97.69 115 THR B O 1
ATOM 2796 N N . HIS B 1 116 ? 3.312 -6.711 -1.516 1 96 116 HIS B N 1
ATOM 2797 C CA . HIS B 1 116 ? 3.521 -5.477 -2.264 1 96 116 HIS B CA 1
ATOM 2798 C C . HIS B 1 116 ? 4.82 -4.797 -1.851 1 96 116 HIS B C 1
ATOM 2800 O O . HIS B 1 116 ? 5.562 -4.297 -2.699 1 96 116 HIS B O 1
ATOM 2806 N N . ALA B 1 117 ? 5.047 -4.762 -0.572 1 93.75 117 ALA B N 1
ATOM 2807 C CA . ALA B 1 117 ? 6.27 -4.145 -0.059 1 93.75 117 ALA B CA 1
ATOM 2808 C C . ALA B 1 117 ? 7.508 -4.859 -0.588 1 93.75 117 ALA B C 1
ATOM 2810 O O . ALA B 1 117 ? 8.508 -4.219 -0.921 1 93.75 117 ALA B O 1
ATOM 2811 N N . LEU B 1 118 ? 7.465 -6.168 -0.665 1 94.25 118 LEU B N 1
ATOM 2812 C CA . LEU B 1 118 ? 8.586 -6.949 -1.183 1 94.25 118 LEU B CA 1
ATOM 2813 C C . LEU B 1 118 ? 8.828 -6.633 -2.654 1 94.25 118 LEU B C 1
ATOM 2815 O O . LEU B 1 118 ? 9.977 -6.422 -3.064 1 94.25 118 LEU B O 1
ATOM 2819 N N . VAL B 1 119 ? 7.758 -6.586 -3.406 1 92.25 119 VAL B N 1
ATOM 2820 C CA . VAL B 1 119 ? 7.848 -6.371 -4.848 1 92.25 119 VAL B CA 1
ATOM 2821 C C . VAL B 1 119 ? 8.391 -4.969 -5.125 1 92.25 119 VAL B C 1
ATOM 2823 O O . VAL B 1 119 ? 9.25 -4.793 -5.988 1 92.25 119 VAL B O 1
ATOM 2826 N N . THR B 1 120 ? 7.879 -4.02 -4.445 1 89.06 120 THR B N 1
ATOM 2827 C CA . THR B 1 120 ? 8.312 -2.643 -4.668 1 89.06 120 THR B CA 1
ATOM 2828 C C . THR B 1 120 ? 9.75 -2.449 -4.207 1 89.06 120 THR B C 1
ATOM 2830 O O . THR B 1 120 ? 10.508 -1.691 -4.82 1 89.06 120 THR B O 1
ATOM 2833 N N . PHE B 1 121 ? 10.141 -3.115 -3.115 1 89.25 121 PHE B N 1
ATOM 2834 C CA . PHE B 1 121 ? 11.531 -3.08 -2.678 1 89.25 121 PHE B CA 1
ATOM 2835 C C . PHE B 1 121 ? 12.453 -3.613 -3.768 1 89.25 121 PHE B C 1
ATOM 2837 O O . PHE B 1 121 ? 13.477 -3 -4.078 1 89.25 121 PHE B O 1
ATOM 2844 N N . LEU B 1 122 ? 12.109 -4.758 -4.305 1 88.56 122 LEU B N 1
ATOM 2845 C CA . LEU B 1 122 ? 12.875 -5.363 -5.387 1 88.56 122 LEU B CA 1
ATOM 2846 C C . LEU B 1 122 ? 13.008 -4.402 -6.562 1 88.56 122 LEU B C 1
ATOM 2848 O O . LEU B 1 122 ? 14.102 -4.223 -7.105 1 88.56 122 LEU B O 1
ATOM 2852 N N . THR B 1 123 ? 11.938 -3.758 -6.891 1 85.31 123 THR B N 1
ATOM 2853 C CA . THR B 1 123 ? 11.906 -2.861 -8.039 1 85.31 123 THR B CA 1
ATOM 2854 C C . THR B 1 123 ? 12.766 -1.625 -7.785 1 85.31 123 THR B C 1
ATOM 2856 O O . THR B 1 123 ? 13.602 -1.26 -8.617 1 85.31 123 THR B O 1
ATOM 2859 N N . HIS B 1 124 ? 12.688 -1.027 -6.613 1 82.62 124 HIS B N 1
ATOM 2860 C CA . HIS B 1 124 ? 13.328 0.248 -6.316 1 82.62 124 HIS B CA 1
ATOM 2861 C C . HIS B 1 124 ? 14.812 0.06 -6 1 82.62 124 HIS B C 1
ATOM 2863 O O . HIS B 1 124 ? 15.633 0.92 -6.324 1 82.62 124 HIS B O 1
ATOM 2869 N N . THR B 1 125 ? 15.172 -1.053 -5.383 1 83.25 125 THR B N 1
ATOM 2870 C CA . THR B 1 125 ? 16.531 -1.191 -4.883 1 83.25 125 THR B CA 1
ATOM 2871 C C . THR B 1 125 ? 17.391 -2.016 -5.848 1 83.25 125 THR B C 1
ATOM 2873 O O . THR B 1 125 ? 18.609 -1.884 -5.871 1 83.25 125 THR B O 1
ATOM 2876 N N . VAL B 1 126 ? 16.688 -2.885 -6.633 1 85.06 126 VAL B N 1
ATOM 2877 C CA . VAL B 1 126 ? 17.469 -3.764 -7.504 1 85.06 126 VAL B CA 1
ATOM 2878 C C . VAL B 1 126 ? 17.25 -3.371 -8.961 1 85.06 126 VAL B C 1
ATOM 2880 O O . VAL B 1 126 ? 18.172 -2.9 -9.633 1 85.06 126 VAL B O 1
ATOM 2883 N N . VAL B 1 127 ? 16 -3.305 -9.359 1 81.31 127 VAL B N 1
ATOM 2884 C CA . VAL B 1 127 ? 15.68 -3.141 -10.773 1 81.31 127 VAL B CA 1
ATOM 2885 C C . VAL B 1 127 ? 16.062 -1.738 -11.234 1 81.31 127 VAL B C 1
ATOM 2887 O O . VAL B 1 127 ? 16.609 -1.565 -12.328 1 81.31 127 VAL B O 1
ATOM 2890 N N . GLN B 1 128 ? 15.875 -0.747 -10.43 1 78.44 128 GLN B N 1
ATOM 2891 C CA . GLN B 1 128 ? 16.109 0.642 -10.812 1 78.44 128 GLN B CA 1
ATOM 2892 C C . GLN B 1 128 ? 17.516 1.089 -10.445 1 78.44 128 GLN B C 1
ATOM 2894 O O . GLN B 1 128 ? 17.891 2.24 -10.672 1 78.44 128 GLN B O 1
ATOM 2899 N N . SER B 1 129 ? 18.312 0.201 -9.891 1 80.62 129 SER B N 1
ATOM 2900 C CA . SER B 1 129 ? 19.688 0.528 -9.555 1 80.62 129 SER B CA 1
ATOM 2901 C C . SER B 1 129 ? 20.578 0.509 -10.789 1 80.62 129 SER B C 1
ATOM 2903 O O . SER B 1 129 ? 20.203 -0.046 -11.828 1 80.62 129 SER B O 1
ATOM 2905 N N . PRO B 1 130 ? 21.734 1.249 -10.609 1 80.81 130 PRO B N 1
ATOM 2906 C CA . PRO B 1 130 ? 22.703 1.113 -11.711 1 80.81 130 PRO B CA 1
ATOM 2907 C C . PRO B 1 130 ? 23.047 -0.342 -12.008 1 80.81 130 PRO B C 1
ATOM 2909 O O . PRO B 1 130 ? 23.172 -1.153 -11.086 1 80.81 130 PRO B O 1
ATOM 2912 N N . LYS B 1 131 ? 23.266 -0.637 -13.32 1 82.38 131 LYS B N 1
ATOM 2913 C CA . LYS B 1 131 ? 23.484 -2 -13.789 1 82.38 131 LYS B CA 1
ATOM 2914 C C . LYS B 1 131 ? 24.641 -2.654 -13.047 1 82.38 131 LYS B C 1
ATOM 2916 O O . LYS B 1 131 ? 24.578 -3.838 -12.703 1 82.38 131 LYS B O 1
ATOM 2921 N N . GLU B 1 132 ? 25.656 -1.88 -12.805 1 86 132 GLU B N 1
ATOM 2922 C CA . GLU B 1 132 ? 26.859 -2.412 -12.188 1 86 132 GLU B CA 1
ATOM 2923 C C . GLU B 1 132 ? 26.609 -2.836 -10.742 1 86 132 GLU B C 1
ATOM 2925 O O . GLU B 1 132 ? 27.281 -3.721 -10.219 1 86 132 GLU B O 1
ATOM 2930 N N . ASP B 1 133 ? 25.578 -2.314 -10.078 1 84.38 133 ASP B N 1
ATOM 2931 C CA . ASP B 1 133 ? 25.297 -2.578 -8.672 1 84.38 133 ASP B CA 1
ATOM 2932 C C . ASP B 1 133 ? 24.25 -3.68 -8.523 1 84.38 133 ASP B C 1
ATOM 2934 O O . ASP B 1 133 ? 24.062 -4.223 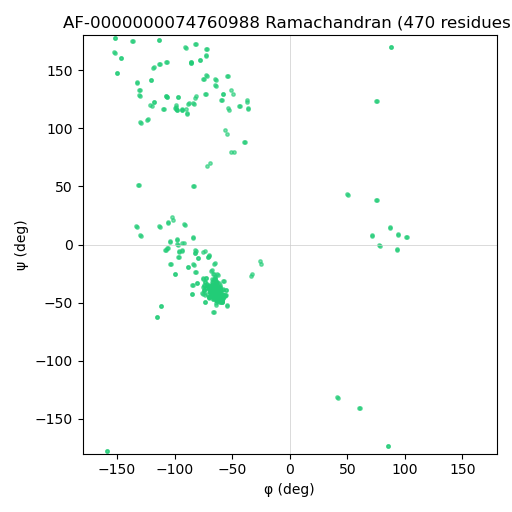-7.43 1 84.38 133 ASP B O 1
ATOM 2938 N N . ARG B 1 134 ? 23.594 -4.086 -9.578 1 84 134 ARG B N 1
ATOM 2939 C CA . ARG B 1 134 ? 22.406 -4.934 -9.531 1 84 134 ARG B CA 1
ATOM 2940 C C . ARG B 1 134 ? 22.719 -6.297 -8.938 1 84 134 ARG B C 1
ATOM 2942 O O . ARG B 1 134 ? 21.984 -6.801 -8.086 1 84 134 ARG B O 1
ATOM 2949 N N . PRO B 1 135 ? 23.875 -6.906 -9.312 1 84.94 135 PRO B N 1
ATOM 2950 C CA . PRO B 1 135 ? 24.156 -8.227 -8.742 1 84.94 135 PRO B CA 1
ATOM 2951 C C . PRO B 1 135 ? 24.312 -8.188 -7.223 1 84.94 135 PRO B C 1
ATOM 2953 O O . PRO B 1 135 ? 23.766 -9.047 -6.52 1 84.94 135 PRO B O 1
ATOM 2956 N N . ALA B 1 136 ? 24.984 -7.223 -6.773 1 86.31 136 ALA B N 1
ATOM 2957 C CA . ALA B 1 136 ? 25.188 -7.105 -5.336 1 86.31 136 ALA B CA 1
ATOM 2958 C C . ALA B 1 136 ? 23.875 -6.805 -4.609 1 86.31 136 ALA B C 1
ATOM 2960 O O . ALA B 1 136 ? 23.625 -7.336 -3.525 1 86.31 136 ALA B O 1
ATOM 2961 N N . PHE B 1 137 ? 23.031 -6.008 -5.191 1 84.44 137 PHE B N 1
ATOM 2962 C CA . PHE B 1 137 ? 21.766 -5.641 -4.574 1 84.44 137 PHE B CA 1
ATOM 2963 C C . PHE B 1 137 ? 20.797 -6.812 -4.598 1 84.44 137 PHE B C 1
ATOM 2965 O O . PHE B 1 137 ? 20.016 -7.004 -3.658 1 84.44 137 PHE B O 1
ATOM 2972 N N . LEU B 1 138 ? 20.844 -7.543 -5.668 1 86.5 138 LEU B N 1
ATOM 2973 C CA . LEU B 1 138 ? 20 -8.727 -5.773 1 86.5 138 LEU B CA 1
ATOM 2974 C C . LEU B 1 138 ? 20.375 -9.75 -4.699 1 86.5 138 LEU B C 1
ATOM 2976 O O . LEU B 1 138 ? 19.5 -10.375 -4.105 1 86.5 138 LEU B O 1
ATOM 2980 N N . GLU B 1 139 ? 21.641 -9.914 -4.516 1 88.88 139 GLU B N 1
ATOM 2981 C CA . GLU B 1 139 ? 22.094 -10.852 -3.488 1 88.88 139 GLU B CA 1
ATOM 2982 C C . GLU B 1 139 ? 21.641 -10.398 -2.098 1 88.88 139 GLU B C 1
ATOM 2984 O O . GLU B 1 139 ? 21.25 -11.219 -1.269 1 88.88 139 GLU B O 1
ATOM 2989 N N . ARG B 1 140 ? 21.75 -9.148 -1.864 1 87.94 140 ARG B N 1
ATOM 2990 C CA . ARG B 1 140 ? 21.297 -8.609 -0.59 1 87.94 140 ARG B CA 1
ATOM 2991 C C . ARG B 1 140 ? 19.797 -8.797 -0.422 1 87.94 140 ARG B C 1
ATOM 2993 O O . ARG B 1 140 ? 19.328 -9.148 0.664 1 87.94 140 ARG B O 1
ATOM 3000 N N . PHE B 1 141 ? 19.078 -8.555 -1.476 1 90 141 PHE B N 1
ATOM 3001 C CA . PHE B 1 141 ? 17.625 -8.734 -1.47 1 90 141 PHE B CA 1
ATOM 3002 C C . PHE B 1 141 ? 17.266 -10.172 -1.13 1 90 141 PHE B C 1
ATOM 3004 O O . PHE B 1 141 ? 16.406 -10.422 -0.293 1 90 141 PHE B O 1
ATOM 3011 N N . LYS B 1 142 ? 17.922 -11.133 -1.763 1 90.25 142 LYS B N 1
ATOM 3012 C CA . LYS B 1 142 ? 17.641 -12.547 -1.543 1 90.25 142 LYS B CA 1
ATOM 3013 C C . LYS B 1 142 ? 17.938 -12.945 -0.1 1 90.25 142 LYS B C 1
ATOM 3015 O O . LYS B 1 142 ? 17.141 -13.648 0.529 1 90.25 142 LYS B O 1
ATOM 3020 N N . LYS B 1 143 ? 19.031 -12.445 0.434 1 91.44 143 LYS B N 1
ATOM 3021 C CA . LYS B 1 143 ? 19.531 -12.859 1.745 1 91.44 143 LYS B CA 1
ATOM 3022 C C . LYS B 1 143 ? 18.688 -12.25 2.865 1 91.44 143 LYS B C 1
ATOM 3024 O O . LYS B 1 143 ? 18.484 -12.875 3.908 1 91.44 143 LYS B O 1
ATOM 3029 N N . ASN B 1 144 ? 18.125 -11.102 2.635 1 90.5 144 ASN B N 1
ATOM 3030 C CA . ASN B 1 144 ? 17.484 -10.391 3.729 1 90.5 144 ASN B CA 1
ATOM 3031 C C . ASN B 1 144 ? 15.969 -10.273 3.506 1 90.5 144 ASN B C 1
ATOM 3033 O O . ASN B 1 144 ? 15.188 -10.961 4.168 1 90.5 144 ASN B O 1
ATOM 3037 N N . ASN B 1 145 ? 15.586 -9.602 2.457 1 92.38 145 ASN B N 1
ATOM 3038 C CA . ASN B 1 145 ? 14.18 -9.258 2.252 1 92.38 145 ASN B CA 1
ATOM 3039 C C . ASN B 1 145 ? 13.359 -10.469 1.838 1 92.38 145 ASN B C 1
ATOM 3041 O O . ASN B 1 145 ? 12.289 -10.727 2.402 1 92.38 145 ASN B O 1
ATOM 3045 N N . LEU B 1 146 ? 13.867 -11.172 0.848 1 94.38 146 LEU B N 1
ATOM 3046 C CA . LEU B 1 146 ? 13.141 -12.344 0.368 1 94.38 146 LEU B CA 1
ATOM 3047 C C . LEU B 1 146 ? 13.078 -13.422 1.446 1 94.38 146 LEU B C 1
ATOM 3049 O O . LEU B 1 146 ? 12.031 -14.047 1.641 1 94.38 146 LEU B O 1
ATOM 3053 N N . THR B 1 147 ? 14.172 -13.617 2.111 1 94.81 147 THR B N 1
ATOM 3054 C CA . THR B 1 147 ? 14.234 -14.617 3.168 1 94.81 147 THR B CA 1
ATOM 3055 C C . THR B 1 147 ? 13.242 -14.297 4.277 1 94.81 147 THR B C 1
ATOM 3057 O O . THR B 1 147 ? 12.531 -15.188 4.758 1 94.81 147 THR B O 1
ATOM 3060 N N . GLN B 1 148 ? 13.172 -13.07 4.688 1 94.38 148 GLN B N 1
ATOM 3061 C CA . GLN B 1 148 ? 12.234 -12.664 5.727 1 94.38 148 GLN B CA 1
ATOM 3062 C C . GLN B 1 148 ? 10.789 -12.836 5.27 1 94.38 148 GLN B C 1
ATOM 3064 O O . GLN B 1 148 ? 9.945 -13.289 6.043 1 94.38 148 GLN B O 1
ATOM 3069 N N . TRP B 1 149 ? 10.523 -12.453 4.086 1 96.94 149 TRP B N 1
ATOM 3070 C CA . TRP B 1 149 ? 9.18 -12.609 3.533 1 96.94 149 TRP B CA 1
ATOM 3071 C C . TRP B 1 149 ? 8.773 -14.078 3.492 1 96.94 149 TRP B C 1
ATOM 3073 O O . TRP B 1 149 ? 7.664 -14.438 3.887 1 96.94 149 TRP B O 1
ATOM 3083 N N . ILE B 1 150 ? 9.695 -14.953 3.023 1 96.88 150 ILE B N 1
ATOM 3084 C CA . ILE B 1 150 ? 9.453 -16.391 2.953 1 96.88 150 ILE B CA 1
ATOM 3085 C C . ILE B 1 150 ? 9.141 -16.922 4.348 1 96.88 150 ILE B C 1
ATOM 3087 O O . ILE B 1 150 ? 8.156 -17.641 4.535 1 96.88 150 ILE B O 1
ATOM 3091 N N . ALA B 1 151 ? 9.906 -16.562 5.273 1 96.31 151 ALA B N 1
ATOM 3092 C CA . ALA B 1 151 ? 9.727 -17.062 6.633 1 96.31 151 ALA B CA 1
ATOM 3093 C C . ALA B 1 151 ? 8.352 -16.688 7.176 1 96.31 151 ALA B C 1
ATOM 3095 O O . ALA B 1 151 ? 7.645 -17.547 7.719 1 96.31 151 ALA B O 1
ATOM 3096 N N . SER B 1 152 ? 7.945 -15.484 7.027 1 97.19 152 SER B N 1
ATOM 3097 C CA . SER B 1 152 ? 6.688 -15 7.578 1 97.19 152 SER B CA 1
ATOM 3098 C C . SER B 1 152 ? 5.492 -15.609 6.848 1 97.19 152 SER B C 1
ATOM 3100 O O . SER B 1 152 ? 4.531 -16.047 7.484 1 97.19 152 SER B O 1
ATOM 3102 N N . HIS B 1 153 ? 5.52 -15.641 5.543 1 98.19 153 HIS B N 1
ATOM 3103 C CA . HIS B 1 153 ? 4.383 -16.125 4.766 1 98.19 153 HIS B CA 1
ATOM 3104 C C . HIS B 1 153 ? 4.27 -17.641 4.84 1 98.19 153 HIS B C 1
ATOM 3106 O O . HIS B 1 153 ? 3.162 -18.172 4.914 1 98.19 153 HIS B O 1
ATOM 3112 N N . GLU B 1 154 ? 5.445 -18.312 4.809 1 98.38 154 GLU B N 1
ATOM 3113 C CA . GLU B 1 154 ? 5.422 -19.766 4.957 1 98.38 154 GLU B CA 1
ATOM 3114 C C . GLU B 1 154 ? 4.816 -20.172 6.297 1 98.38 154 GLU B C 1
ATOM 3116 O O . GLU B 1 154 ? 4 -21.094 6.363 1 98.38 154 GLU B O 1
ATOM 3121 N N . LYS B 1 155 ? 5.254 -19.5 7.324 1 97.19 155 LYS B N 1
ATOM 3122 C CA . LYS B 1 155 ? 4.719 -19.766 8.656 1 97.19 155 LYS B CA 1
ATOM 3123 C C . LYS B 1 155 ? 3.207 -19.547 8.695 1 97.19 155 LYS B C 1
ATOM 3125 O O . LYS B 1 155 ? 2.463 -20.391 9.18 1 97.19 155 LYS B O 1
ATOM 3130 N N . HIS B 1 156 ? 2.705 -18.469 8.211 1 97.38 156 HIS B N 1
ATOM 3131 C CA . HIS B 1 156 ? 1.285 -18.141 8.219 1 97.38 156 HIS B CA 1
ATOM 3132 C C . HIS B 1 156 ? 0.48 -19.125 7.387 1 97.38 156 HIS B C 1
ATOM 3134 O O . HIS B 1 156 ? -0.572 -19.594 7.82 1 97.38 156 HIS B O 1
ATOM 3140 N N . LEU B 1 157 ? 0.957 -19.391 6.176 1 98.56 157 LEU B N 1
ATOM 3141 C CA . LEU B 1 157 ? 0.246 -20.281 5.262 1 98.56 157 LEU B CA 1
ATOM 3142 C C . LEU B 1 157 ? 0.154 -21.688 5.836 1 98.56 157 LEU B C 1
ATOM 3144 O O . LEU B 1 157 ? -0.871 -22.359 5.688 1 98.56 157 LEU B O 1
ATOM 3148 N N . THR B 1 158 ? 1.23 -22.109 6.469 1 98.38 158 THR B N 1
ATOM 3149 C CA . THR B 1 158 ? 1.208 -23.406 7.148 1 98.38 158 THR B CA 1
ATOM 3150 C C . THR B 1 158 ? 0.162 -23.406 8.258 1 98.38 158 THR B C 1
ATOM 3152 O O . THR B 1 158 ? -0.614 -24.359 8.375 1 98.38 158 THR B O 1
ATOM 3155 N N . ALA B 1 159 ? 0.1 -22.375 9.016 1 97.19 159 ALA B N 1
ATOM 3156 C CA . ALA B 1 159 ? -0.869 -22.266 10.102 1 97.19 159 ALA B CA 1
ATOM 3157 C C . ALA B 1 159 ? -2.297 -22.234 9.57 1 97.19 159 ALA B C 1
ATOM 3159 O O . ALA B 1 159 ? -3.23 -22.656 10.242 1 97.19 159 ALA B O 1
ATOM 3160 N N . ASN B 1 160 ? -2.471 -21.719 8.336 1 97.62 160 ASN B N 1
ATOM 3161 C CA . ASN B 1 160 ? -3.785 -21.672 7.707 1 97.62 160 ASN B CA 1
ATOM 3162 C C . ASN B 1 160 ? -4.125 -23 7.02 1 97.62 160 ASN B C 1
ATOM 3164 O O . ASN B 1 160 ? -5.051 -23.062 6.207 1 97.62 160 ASN B O 1
ATOM 3168 N N . GLY B 1 161 ? -3.324 -24.031 7.164 1 97.81 161 GLY B N 1
ATOM 3169 C CA . GLY B 1 161 ? -3.641 -25.375 6.703 1 97.81 161 GLY B CA 1
ATOM 3170 C C . GLY B 1 161 ? -2.959 -25.734 5.395 1 97.81 161 GLY B C 1
ATOM 3171 O O . GLY B 1 161 ? -3.279 -26.75 4.781 1 97.81 161 GLY B O 1
ATOM 3172 N N . SER B 1 162 ? -2.09 -24.875 4.91 1 97.75 162 SER B N 1
ATOM 3173 C CA . SER B 1 162 ? -1.394 -25.109 3.646 1 97.75 162 SER B CA 1
ATOM 3174 C C . SER B 1 162 ? -2.371 -25.469 2.533 1 97.75 162 SER B C 1
ATOM 3176 O O . SER B 1 162 ? -2.137 -26.406 1.77 1 97.75 162 SER B O 1
ATOM 3178 N N . ASN B 1 163 ? -3.469 -24.781 2.459 1 98.25 163 ASN B N 1
ATOM 3179 C CA . ASN B 1 163 ? -4.562 -25.125 1.559 1 98.25 163 ASN B CA 1
ATOM 3180 C C . ASN B 1 163 ? -4.516 -24.297 0.276 1 98.25 163 ASN B C 1
ATOM 3182 O O . ASN B 1 163 ? -5.453 -24.344 -0.526 1 98.25 163 ASN B O 1
ATOM 3186 N N . GLY B 1 164 ? -3.48 -23.484 0.137 1 98.56 164 GLY B N 1
ATOM 3187 C CA . GLY B 1 164 ? -3.301 -22.703 -1.078 1 98.56 164 GLY B CA 1
ATOM 3188 C C . GLY B 1 164 ? -3.891 -21.312 -0.986 1 98.56 164 GLY B C 1
ATOM 3189 O O . GLY B 1 164 ? -3.936 -20.594 -1.98 1 98.56 164 GLY B O 1
ATOM 3190 N N . HIS B 1 165 ? -4.328 -20.953 0.269 1 98.81 165 HIS B N 1
ATOM 3191 C CA . HIS B 1 165 ? -4.945 -19.641 0.472 1 98.81 165 HIS B CA 1
ATOM 3192 C C . HIS B 1 165 ? -4.363 -18.953 1.695 1 98.81 165 HIS B C 1
ATOM 3194 O O . HIS B 1 165 ? -4.117 -19.578 2.721 1 98.81 165 HIS B O 1
ATOM 3200 N N . HIS B 1 166 ? -4.129 -17.656 1.59 1 98.69 166 HIS B N 1
ATOM 3201 C CA . HIS B 1 166 ? -3.6 -16.891 2.713 1 98.69 166 HIS B CA 1
ATOM 3202 C C . HIS B 1 166 ? -4.621 -16.781 3.84 1 98.69 166 HIS B C 1
ATOM 3204 O O . HIS B 1 166 ? -4.258 -16.844 5.02 1 98.69 166 HIS B O 1
ATOM 3210 N N . VAL B 1 167 ? -5.867 -16.578 3.449 1 98 167 VAL B N 1
ATOM 3211 C CA . VAL B 1 167 ? -6.918 -16.375 4.441 1 98 167 VAL B CA 1
ATOM 3212 C C . VAL B 1 167 ? -8.102 -17.281 4.133 1 98 167 VAL B C 1
ATOM 3214 O O . VAL B 1 167 ? -8.602 -17.312 3.008 1 98 167 VAL B O 1
ATOM 3217 N N . GLY B 1 168 ? -8.516 -17.984 5.102 1 97.19 168 GLY B N 1
ATOM 3218 C CA . GLY B 1 168 ? -9.633 -18.906 4.902 1 97.19 168 GLY B CA 1
ATOM 3219 C C . GLY B 1 168 ? -9.352 -19.969 3.859 1 97.19 168 GLY B C 1
ATOM 3220 O O . GLY B 1 168 ? -8.258 -20.547 3.832 1 97.19 168 GLY B O 1
ATOM 3221 N N . ASP B 1 169 ? -10.367 -20.281 3.047 1 97.88 169 ASP B N 1
ATOM 3222 C CA . ASP B 1 169 ? -10.25 -21.359 2.086 1 97.88 169 ASP B CA 1
ATOM 3223 C C . ASP B 1 169 ? -10.75 -20.938 0.708 1 97.88 169 ASP B C 1
ATOM 3225 O O . ASP B 1 169 ? -11.062 -21.781 -0.131 1 97.88 169 ASP B O 1
ATOM 3229 N N . GLN B 1 170 ? -10.898 -19.641 0.518 1 97.12 170 GLN B N 1
ATOM 3230 C CA . GLN B 1 170 ? -11.328 -19.109 -0.769 1 97.12 170 GLN B CA 1
ATOM 3231 C C . GLN B 1 170 ? -10.266 -18.203 -1.377 1 97.12 170 GLN B C 1
ATOM 3233 O O . GLN B 1 170 ? -9.484 -17.578 -0.653 1 97.12 170 GLN B O 1
ATOM 3238 N N . LEU B 1 171 ? -10.281 -18.141 -2.697 1 98.06 171 LEU B N 1
ATOM 3239 C CA . LEU B 1 171 ? -9.344 -17.297 -3.418 1 98.06 171 LEU B CA 1
ATOM 3240 C C . LEU B 1 171 ? -9.477 -15.836 -2.982 1 98.06 171 LEU B C 1
ATOM 3242 O O . LEU B 1 171 ? -10.594 -15.32 -2.873 1 98.06 171 LEU B O 1
ATOM 3246 N N . SER B 1 172 ? -8.344 -15.25 -2.662 1 98.38 172 SER B N 1
ATOM 3247 C CA . SER B 1 172 ? -8.305 -13.828 -2.316 1 98.38 172 SER B CA 1
ATOM 3248 C C . SER B 1 172 ? -7.113 -13.133 -2.973 1 98.38 172 SER B C 1
ATOM 3250 O O . SER B 1 172 ? -6.281 -13.789 -3.607 1 98.38 172 SER B O 1
ATOM 3252 N N . ASN B 1 173 ? -7.012 -11.852 -2.824 1 98.19 173 ASN B N 1
ATOM 3253 C CA . ASN B 1 173 ? -6.09 -11.008 -3.574 1 98.19 173 ASN B CA 1
ATOM 3254 C C . ASN B 1 173 ? -4.637 -11.359 -3.281 1 98.19 173 ASN B C 1
ATOM 3256 O O . ASN B 1 173 ? -3.811 -11.422 -4.195 1 98.19 173 ASN B O 1
ATOM 3260 N N . PRO B 1 174 ? -4.195 -11.594 -2.039 1 98.69 174 PRO B N 1
ATOM 3261 C CA . PRO B 1 174 ? -2.793 -11.938 -1.79 1 98.69 174 PRO B CA 1
ATOM 3262 C C . PRO B 1 174 ? -2.395 -13.281 -2.387 1 98.69 174 PRO B C 1
ATOM 3264 O O . PRO B 1 174 ? -1.213 -13.523 -2.65 1 98.69 174 PRO B O 1
ATOM 3267 N N . ASP B 1 175 ? -3.377 -14.203 -2.582 1 98.81 175 ASP B N 1
ATOM 3268 C CA . ASP B 1 175 ? -3.07 -15.453 -3.271 1 98.81 175 ASP B CA 1
ATOM 3269 C C . ASP B 1 175 ? -2.578 -15.188 -4.691 1 98.81 175 ASP B C 1
ATOM 3271 O O . ASP B 1 175 ? -1.567 -15.75 -5.117 1 98.81 175 ASP B O 1
ATOM 3275 N N . ILE B 1 176 ? -3.281 -14.328 -5.367 1 98.56 176 ILE B N 1
ATOM 3276 C CA . ILE B 1 176 ? -2.973 -14.008 -6.758 1 98.56 176 ILE B CA 1
ATOM 3277 C C . ILE B 1 176 ? -1.632 -13.281 -6.836 1 98.56 176 ILE B C 1
ATOM 3279 O O . ILE B 1 176 ? -0.796 -13.594 -7.688 1 98.56 176 ILE B O 1
ATOM 3283 N N . LYS B 1 177 ? -1.427 -12.336 -5.961 1 98.31 177 LYS B N 1
ATOM 3284 C CA . LYS B 1 177 ? -0.184 -11.57 -5.977 1 98.31 177 LYS B CA 1
ATOM 3285 C C . LYS B 1 177 ? 1.018 -12.469 -5.684 1 98.31 177 LYS B C 1
ATOM 3287 O O . LYS B 1 177 ? 2.033 -12.398 -6.379 1 98.31 177 LYS B O 1
ATOM 3292 N N . THR B 1 178 ? 0.867 -13.297 -4.652 1 98.25 178 THR B N 1
ATOM 3293 C CA . THR B 1 178 ? 1.942 -14.211 -4.281 1 98.25 178 THR B CA 1
ATOM 3294 C C . THR B 1 178 ? 2.25 -15.18 -5.418 1 98.25 178 THR B C 1
ATOM 3296 O O . THR B 1 178 ? 3.41 -15.352 -5.801 1 98.25 178 THR B O 1
ATOM 3299 N N . ALA B 1 179 ? 1.233 -15.734 -5.969 1 97.62 179 ALA B N 1
ATOM 3300 C CA . ALA B 1 179 ? 1.424 -16.703 -7.043 1 97.62 179 ALA B CA 1
ATOM 3301 C C . ALA B 1 179 ? 2.092 -16.062 -8.25 1 97.62 179 ALA B C 1
ATOM 3303 O O . ALA B 1 179 ? 3.029 -16.625 -8.828 1 97.62 179 ALA B O 1
ATOM 3304 N N . SER B 1 180 ? 1.597 -14.898 -8.656 1 94.38 180 SER B N 1
ATOM 3305 C CA . SER B 1 180 ? 2.141 -14.195 -9.812 1 94.38 180 SER B CA 1
ATOM 3306 C C . SER B 1 180 ? 3.59 -13.781 -9.578 1 94.38 180 SER B C 1
ATOM 3308 O O . SER B 1 180 ? 4.418 -13.875 -10.484 1 94.38 180 SER B O 1
ATOM 3310 N N . PHE B 1 181 ? 3.889 -13.328 -8.391 1 94.56 181 PHE B N 1
ATOM 3311 C CA . PHE B 1 181 ? 5.23 -12.867 -8.055 1 94.56 181 PHE B CA 1
ATOM 3312 C C . PHE B 1 181 ? 6.207 -14.039 -7.992 1 94.56 181 PHE B C 1
ATOM 3314 O O . PHE B 1 181 ? 7.312 -13.961 -8.531 1 94.56 181 PHE B O 1
ATOM 3321 N N . VAL B 1 182 ? 5.801 -15.141 -7.336 1 94.19 182 VAL B N 1
ATOM 3322 C CA . VAL B 1 182 ? 6.645 -16.328 -7.23 1 94.19 182 VAL B CA 1
ATOM 3323 C C . VAL B 1 182 ? 6.898 -16.906 -8.617 1 94.19 182 VAL B C 1
ATOM 3325 O O . VAL B 1 182 ? 8.023 -17.297 -8.938 1 94.19 182 VAL B O 1
ATOM 3328 N N . ASP B 1 183 ? 5.852 -16.922 -9.383 1 90.44 183 ASP B N 1
ATOM 3329 C CA . ASP B 1 183 ? 6 -17.391 -10.758 1 90.44 183 ASP B CA 1
ATOM 3330 C C . ASP B 1 183 ? 7.035 -16.547 -11.508 1 90.44 183 ASP B C 1
ATOM 3332 O O . ASP B 1 183 ? 7.891 -17.094 -12.211 1 90.44 183 ASP B O 1
ATOM 3336 N N . HIS B 1 184 ? 6.969 -15.258 -11.344 1 85.44 184 HIS B N 1
ATOM 3337 C CA . HIS B 1 184 ? 7.902 -14.344 -11.984 1 85.44 184 HIS B CA 1
ATOM 3338 C C . HIS B 1 184 ? 9.328 -14.57 -11.5 1 85.44 184 HIS B C 1
ATOM 3340 O O . HIS B 1 184 ? 10.258 -14.625 -12.305 1 85.44 184 HIS B O 1
ATOM 3346 N N . LEU B 1 185 ? 9.547 -14.727 -10.203 1 86.19 185 LEU B N 1
ATOM 3347 C CA . LEU B 1 185 ? 10.867 -14.93 -9.633 1 86.19 185 LEU B CA 1
ATOM 3348 C C . LEU B 1 185 ? 11.484 -16.234 -10.133 1 86.19 185 LEU B C 1
ATOM 3350 O O . LEU B 1 185 ? 12.672 -16.266 -10.461 1 86.19 185 LEU B O 1
ATOM 3354 N N . VAL B 1 186 ? 10.703 -17.234 -10.227 1 85.75 186 VAL B N 1
ATOM 3355 C CA . VAL B 1 186 ? 11.18 -18.547 -10.648 1 85.75 186 VAL B CA 1
ATOM 3356 C C . VAL B 1 186 ? 11.547 -18.516 -12.125 1 85.75 186 VAL B C 1
ATOM 3358 O O . VAL B 1 186 ? 12.555 -19.094 -12.531 1 85.75 186 VAL B O 1
ATOM 3361 N N . ARG B 1 187 ? 10.828 -17.828 -12.898 1 82.25 187 ARG B N 1
ATOM 3362 C CA . ARG B 1 187 ? 11.078 -17.766 -14.336 1 82.25 187 ARG B CA 1
ATOM 3363 C C . ARG B 1 187 ? 12.297 -16.906 -14.641 1 82.25 187 ARG B C 1
ATOM 3365 O O . ARG B 1 187 ? 13.039 -17.203 -15.586 1 82.25 187 ARG B O 1
ATOM 3372 N N . VAL B 1 188 ? 12.445 -15.859 -13.852 1 75.62 188 VAL B N 1
ATOM 3373 C CA . VAL B 1 188 ? 13.539 -14.93 -14.109 1 75.62 188 VAL B CA 1
ATOM 3374 C C . VAL B 1 188 ? 14.82 -15.438 -13.445 1 75.62 188 VAL B C 1
ATOM 3376 O O . VAL B 1 188 ? 15.906 -15.359 -14.023 1 75.62 188 VAL B O 1
ATOM 3379 N N . GLY B 1 189 ? 14.734 -15.938 -12.227 1 76.69 189 GLY B N 1
ATOM 3380 C CA . GLY B 1 189 ? 15.922 -16.266 -11.453 1 76.69 189 GLY B CA 1
ATOM 3381 C C . GLY B 1 189 ? 16.141 -17.766 -11.32 1 76.69 189 GLY B C 1
ATOM 3382 O O . GLY B 1 189 ? 17.172 -18.203 -10.789 1 76.69 189 GLY B O 1
ATOM 3383 N N . GLY B 1 190 ? 15.25 -18.547 -11.805 1 78.12 190 GLY B N 1
ATOM 3384 C CA . GLY B 1 190 ? 15.344 -19.984 -11.641 1 78.12 190 GLY B CA 1
ATOM 3385 C C . GLY B 1 190 ? 14.703 -20.484 -10.359 1 78.12 190 GLY B C 1
ATOM 3386 O O . GLY B 1 190 ? 14.375 -19.703 -9.477 1 78.12 190 GLY B O 1
ATOM 3387 N N . GLU B 1 191 ? 14.578 -21.75 -10.242 1 78.5 191 GLU B N 1
ATOM 3388 C CA . GLU B 1 191 ? 13.883 -22.391 -9.133 1 78.5 191 GLU B CA 1
ATOM 3389 C C . GLU B 1 191 ? 14.68 -22.266 -7.836 1 78.5 191 GLU B C 1
ATOM 3391 O O . GLU B 1 191 ? 14.148 -22.5 -6.75 1 78.5 191 GLU B O 1
ATOM 3396 N N . GLU B 1 192 ? 15.859 -21.844 -7.922 1 80.56 192 GLU B N 1
ATOM 3397 C CA . GLU B 1 192 ? 16.719 -21.734 -6.742 1 80.56 192 GLU B CA 1
ATOM 3398 C C . GLU B 1 192 ? 16.406 -20.469 -5.953 1 80.56 192 GLU B C 1
ATOM 3400 O O . GLU B 1 192 ? 16.844 -20.328 -4.805 1 80.56 192 GLU B O 1
ATOM 3405 N N . VAL B 1 193 ? 15.656 -19.625 -6.531 1 82.75 193 VAL B N 1
ATOM 3406 C CA . VAL B 1 193 ? 15.352 -18.359 -5.859 1 82.75 193 VAL B CA 1
ATOM 3407 C C . VAL B 1 193 ? 14.328 -18.594 -4.754 1 82.75 193 VAL B C 1
ATOM 3409 O O . VAL B 1 193 ? 14.422 -18.016 -3.674 1 82.75 193 VAL B O 1
ATOM 3412 N N . ILE B 1 194 ? 13.359 -19.406 -5.043 1 88.38 194 ILE B N 1
ATOM 3413 C CA . ILE B 1 194 ? 12.391 -19.891 -4.07 1 88.38 194 ILE B CA 1
ATOM 3414 C C . ILE B 1 194 ? 12.281 -21.422 -4.156 1 88.38 194 ILE B C 1
ATOM 3416 O O . ILE B 1 194 ? 11.672 -21.953 -5.09 1 88.38 194 ILE B O 1
ATOM 3420 N N . ILE B 1 195 ? 12.875 -22.016 -3.162 1 88.31 195 ILE B N 1
ATOM 3421 C CA . ILE B 1 195 ? 13.016 -23.469 -3.195 1 88.31 195 ILE B CA 1
ATOM 3422 C C . ILE B 1 195 ? 11.742 -24.125 -2.678 1 88.31 195 ILE B C 1
ATOM 3424 O O . ILE B 1 195 ? 11.344 -23.922 -1.53 1 88.31 195 ILE B O 1
ATOM 3428 N N . SER B 1 196 ? 11.156 -24.922 -3.494 1 89.25 196 SER B N 1
ATOM 3429 C CA . SER B 1 196 ? 9.852 -25.516 -3.197 1 89.25 196 SER B CA 1
ATOM 3430 C C . SER B 1 196 ? 9.922 -26.422 -1.974 1 89.25 196 SER B C 1
ATOM 3432 O O . SER B 1 196 ? 8.969 -26.5 -1.192 1 89.25 196 SER B O 1
ATOM 3434 N N . GLU B 1 197 ? 11 -27.094 -1.731 1 91.25 197 GLU B N 1
ATOM 3435 C CA . GLU B 1 197 ? 11.141 -28.047 -0.641 1 91.25 197 GLU B CA 1
ATOM 3436 C C . GLU B 1 197 ? 11.078 -27.359 0.717 1 91.25 197 GLU B C 1
ATOM 3438 O O . GLU B 1 197 ? 10.617 -27.938 1.697 1 91.25 197 GLU B O 1
ATOM 3443 N N . VAL B 1 198 ? 11.516 -26.172 0.754 1 91.69 198 VAL B N 1
ATOM 3444 C CA . VAL B 1 198 ? 11.57 -25.5 2.047 1 91.69 198 VAL B CA 1
ATOM 3445 C C . VAL B 1 198 ? 10.453 -24.469 2.135 1 91.69 198 VAL B C 1
ATOM 3447 O O . VAL B 1 198 ? 10.297 -23.797 3.16 1 91.69 198 VAL B O 1
ATOM 3450 N N . THR B 1 199 ? 9.68 -24.281 1.071 1 96.94 199 THR B N 1
ATOM 3451 C CA . THR B 1 199 ? 8.555 -23.344 1.06 1 96.94 199 THR B CA 1
ATOM 3452 C C . THR B 1 199 ? 7.301 -24.016 0.5 1 96.94 199 THR B C 1
ATOM 3454 O O . THR B 1 199 ? 6.656 -23.484 -0.403 1 96.94 199 THR B O 1
ATOM 3457 N N . PRO B 1 200 ? 6.965 -25.141 1.021 1 97.88 200 PRO B N 1
ATOM 3458 C CA . PRO B 1 200 ? 5.871 -25.906 0.407 1 97.88 200 PRO B CA 1
ATOM 3459 C C . PRO B 1 200 ? 4.539 -25.156 0.456 1 97.88 200 PRO B C 1
ATOM 3461 O O . PRO B 1 200 ? 3.719 -25.297 -0.455 1 97.88 200 PRO B O 1
ATOM 3464 N N . ALA B 1 201 ? 4.273 -24.438 1.487 1 98.62 201 ALA B N 1
ATOM 3465 C CA . ALA B 1 201 ? 2.992 -23.75 1.604 1 98.62 201 ALA B CA 1
ATOM 3466 C C . ALA B 1 201 ? 2.891 -22.609 0.595 1 98.62 201 ALA B C 1
ATOM 3468 O O . ALA B 1 201 ? 1.83 -22.391 0.009 1 98.62 201 ALA B O 1
ATOM 3469 N N . ILE B 1 202 ? 3.971 -21.859 0.397 1 98.44 202 ILE B N 1
ATOM 3470 C CA . ILE B 1 202 ? 4.004 -20.812 -0.608 1 98.44 202 ILE B CA 1
ATOM 3471 C C . ILE B 1 202 ? 3.826 -21.406 -1.999 1 98.44 202 ILE B C 1
ATOM 3473 O O . ILE B 1 202 ? 3.078 -20.875 -2.822 1 98.44 202 ILE B O 1
ATOM 3477 N N . TRP B 1 203 ? 4.477 -22.516 -2.246 1 97.44 203 TRP B N 1
ATOM 3478 C CA . TRP B 1 203 ? 4.352 -23.188 -3.541 1 97.44 203 TRP B CA 1
ATOM 3479 C C . TRP B 1 203 ? 2.928 -23.688 -3.764 1 97.44 203 TRP B C 1
ATOM 3481 O O . TRP B 1 203 ? 2.438 -23.703 -4.895 1 97.44 203 TRP B O 1
ATOM 3491 N N . LYS B 1 204 ? 2.336 -24.109 -2.678 1 98.44 204 LYS B N 1
ATOM 3492 C CA . LYS B 1 204 ? 0.943 -24.531 -2.789 1 98.44 204 LYS B CA 1
ATOM 3493 C C . LYS B 1 204 ? 0.056 -23.391 -3.268 1 98.44 204 LYS B C 1
ATOM 3495 O O . LYS B 1 204 ? -0.901 -23.609 -4.016 1 98.44 204 LYS B O 1
ATOM 3500 N N . VAL B 1 205 ? 0.305 -22.156 -2.811 1 98.69 205 VAL B N 1
ATOM 3501 C CA . VAL B 1 205 ? -0.43 -20.984 -3.289 1 98.69 205 VAL B CA 1
ATOM 3502 C C . VAL B 1 205 ? -0.249 -20.844 -4.797 1 98.69 205 VAL B C 1
ATOM 3504 O O . VAL B 1 205 ? -1.224 -20.672 -5.531 1 98.69 205 VAL B O 1
ATOM 3507 N N . LYS B 1 206 ? 0.989 -20.938 -5.285 1 97.44 206 LYS B N 1
ATOM 3508 C CA . LYS B 1 206 ? 1.306 -20.828 -6.707 1 97.44 206 LYS B CA 1
ATOM 3509 C C . LYS B 1 206 ? 0.592 -21.922 -7.512 1 97.44 206 LYS B C 1
ATOM 3511 O O . LYS B 1 206 ? -0.082 -21.625 -8.5 1 97.44 206 LYS B O 1
ATOM 3516 N N . THR B 1 207 ? 0.686 -23.141 -7.082 1 97.19 207 THR B N 1
ATOM 3517 C CA . THR B 1 207 ? 0.15 -24.25 -7.855 1 97.19 207 THR B CA 1
ATOM 3518 C C . THR B 1 207 ? -1.376 -24.25 -7.816 1 97.19 207 THR B C 1
ATOM 3520 O O . THR B 1 207 ? -2.025 -24.656 -8.789 1 97.19 207 THR B O 1
ATOM 3523 N N . THR B 1 208 ? -1.961 -23.828 -6.672 1 98.31 208 THR B N 1
ATOM 3524 C CA . THR B 1 208 ? -3.41 -23.703 -6.586 1 98.31 208 THR B CA 1
ATOM 3525 C C . THR B 1 208 ? -3.932 -22.719 -7.633 1 98.31 208 THR B C 1
ATOM 3527 O O . THR B 1 208 ? -4.906 -23 -8.328 1 98.31 208 THR B O 1
ATOM 3530 N N . LEU B 1 209 ? -3.299 -21.578 -7.742 1 98 209 LEU B N 1
ATOM 3531 C CA . LEU B 1 209 ? -3.734 -20.594 -8.734 1 98 209 LEU B CA 1
ATOM 3532 C C . LEU B 1 209 ? -3.562 -21.141 -10.148 1 98 209 LEU B C 1
ATOM 3534 O O . LEU B 1 209 ? -4.395 -20.891 -11.023 1 98 209 LEU B O 1
ATOM 3538 N N . GLU B 1 210 ? -2.516 -21.891 -10.383 1 96.44 210 GLU B N 1
ATOM 3539 C CA . GLU B 1 210 ? -2.197 -22.422 -11.703 1 96.44 210 GLU B CA 1
ATOM 3540 C C . GLU B 1 210 ? -3.256 -23.422 -12.164 1 96.44 210 GLU B C 1
ATOM 3542 O O . GLU B 1 210 ? -3.346 -23.734 -13.352 1 96.44 210 GLU B O 1
ATOM 3547 N N . GLN B 1 211 ? -4.012 -23.875 -11.273 1 97 211 GLN B N 1
ATOM 3548 C CA . GLN B 1 211 ? -5.078 -24.812 -11.602 1 97 211 GLN B CA 1
ATOM 3549 C C . GLN B 1 211 ? -6.324 -24.094 -12.094 1 97 211 GLN B C 1
ATOM 3551 O O . GLN B 1 211 ? -7.234 -24.703 -12.656 1 97 211 GLN B O 1
ATOM 3556 N N . ASN B 1 212 ? -6.387 -22.781 -11.812 1 97.06 212 ASN B N 1
ATOM 3557 C CA . ASN B 1 212 ? -7.477 -22.016 -12.406 1 97.06 212 ASN B CA 1
ATOM 3558 C C . ASN B 1 212 ? -7.441 -22.078 -13.93 1 97.06 212 ASN B C 1
ATOM 3560 O O . ASN B 1 212 ? -6.438 -21.719 -14.555 1 97.06 212 ASN B O 1
ATOM 3564 N N . PRO B 1 213 ? -8.492 -22.5 -14.555 1 97.56 213 PRO B N 1
ATOM 3565 C CA . PRO B 1 213 ? -8.445 -22.734 -16 1 97.56 213 PRO B CA 1
ATOM 3566 C C . PRO B 1 213 ? -8.148 -21.484 -16.797 1 97.56 213 PRO B C 1
ATOM 3568 O O . PRO B 1 213 ? -7.43 -21.531 -17.797 1 97.56 213 PRO B O 1
ATOM 3571 N N . LYS B 1 214 ? -8.68 -20.375 -16.453 1 97.5 214 LYS B N 1
ATOM 3572 C CA . LYS B 1 214 ? -8.445 -19.125 -17.172 1 97.5 214 LYS B CA 1
ATOM 3573 C C . LYS B 1 214 ? -6.992 -18.672 -17.031 1 97.5 214 LYS B C 1
ATOM 3575 O O . LYS B 1 214 ? -6.379 -18.219 -17.984 1 97.5 214 LYS B O 1
ATOM 3580 N N . TYR B 1 215 ? -6.484 -18.781 -15.844 1 97 215 TYR B N 1
ATOM 3581 C CA . TYR B 1 215 ? -5.094 -18.422 -15.602 1 97 215 TYR B CA 1
ATOM 3582 C C . TYR B 1 215 ? -4.145 -19.344 -16.344 1 97 215 TYR B C 1
ATOM 3584 O O . TYR B 1 215 ? -3.152 -18.906 -16.922 1 97 215 TYR B O 1
ATOM 3592 N N . ALA B 1 216 ? -4.426 -20.641 -16.297 1 96.69 216 ALA B N 1
ATOM 3593 C CA . ALA B 1 216 ? -3.609 -21.625 -16.984 1 96.69 216 ALA B CA 1
ATOM 3594 C C . ALA B 1 216 ? -3.566 -21.344 -18.484 1 96.69 216 ALA B C 1
ATOM 3596 O O . ALA B 1 216 ? -2.504 -21.438 -19.109 1 96.69 216 ALA B O 1
ATOM 3597 N N . GLU B 1 217 ? -4.695 -21.047 -19.031 1 97.44 217 GLU B N 1
ATOM 3598 C CA . GLU B 1 217 ? -4.77 -20.734 -20.453 1 97.44 217 GLU B CA 1
ATOM 3599 C C . GLU B 1 217 ? -3.947 -19.484 -20.781 1 97.44 217 GLU B C 1
ATOM 3601 O O . GLU B 1 217 ? -3.24 -19.453 -21.797 1 97.44 217 GLU B O 1
ATOM 3606 N N . TRP B 1 218 ? -4.062 -18.469 -19.953 1 96.38 218 TRP B N 1
ATOM 3607 C CA . TRP B 1 218 ? -3.311 -17.234 -20.188 1 96.38 218 TRP B CA 1
ATOM 3608 C C . TRP B 1 218 ? -1.81 -17.5 -20.094 1 96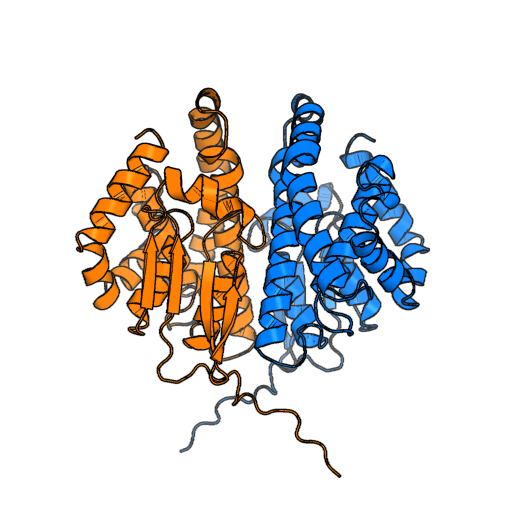.38 218 TRP B C 1
ATOM 3610 O O . TRP B 1 218 ? -1.039 -16.969 -20.906 1 96.38 218 TRP B O 1
ATOM 3620 N N . ARG B 1 219 ? -1.39 -18.297 -19.156 1 94.5 219 ARG B N 1
ATOM 3621 C CA . ARG B 1 219 ? 0.025 -18.609 -18.969 1 94.5 219 ARG B CA 1
ATOM 3622 C C . ARG B 1 219 ? 0.593 -19.312 -20.203 1 94.5 219 ARG B C 1
ATOM 3624 O O . ARG B 1 219 ? 1.784 -19.203 -20.5 1 94.5 219 ARG B O 1
ATOM 3631 N N . ASP B 1 220 ? -0.245 -19.969 -20.922 1 95.31 220 ASP B N 1
ATOM 3632 C CA . ASP B 1 220 ? 0.181 -20.719 -22.109 1 95.31 220 ASP B CA 1
ATOM 3633 C C . ASP B 1 220 ? 0.046 -19.875 -23.375 1 95.31 220 ASP B C 1
ATOM 3635 O O . ASP B 1 220 ? 0.447 -20.312 -24.453 1 95.31 220 ASP B O 1
ATOM 3639 N N . SER B 1 221 ? -0.496 -18.734 -23.234 1 96.56 221 SER B N 1
ATOM 3640 C CA . SER B 1 221 ? -0.736 -17.875 -24.375 1 96.56 221 SER B CA 1
ATOM 3641 C C . SER B 1 221 ? 0.567 -17.281 -24.906 1 96.56 221 SER B C 1
ATOM 3643 O O . SER B 1 221 ? 1.565 -17.219 -24.188 1 96.56 221 SER B O 1
ATOM 3645 N N . GLU B 1 222 ? 0.543 -16.781 -26.141 1 96.31 222 GLU B N 1
ATOM 3646 C CA . GLU B 1 222 ? 1.687 -16.109 -26.766 1 96.31 222 GLU B CA 1
ATOM 3647 C C . GLU B 1 222 ? 2.014 -14.797 -26.062 1 96.31 222 GLU B C 1
ATOM 3649 O O . GLU B 1 222 ? 3.182 -14.422 -25.938 1 96.31 222 GLU B O 1
ATOM 3654 N N . GLN B 1 223 ? 1.039 -14.117 -25.609 1 94.44 223 GLN B N 1
ATOM 3655 C CA . GLN B 1 223 ? 1.261 -12.859 -24.906 1 94.44 223 GLN B CA 1
ATOM 3656 C C . GLN B 1 223 ? 2.062 -13.07 -23.625 1 94.44 223 GLN B C 1
ATOM 3658 O O . GLN B 1 223 ? 3.014 -12.336 -23.344 1 94.44 223 GLN B O 1
ATOM 3663 N N . PHE B 1 224 ? 1.641 -14.039 -22.859 1 94.81 224 PHE B N 1
ATOM 3664 C CA . PHE B 1 224 ? 2.332 -14.328 -21.609 1 94.81 224 PHE B CA 1
ATOM 3665 C C . PHE B 1 224 ? 3.793 -14.68 -21.875 1 94.81 224 PHE B C 1
ATOM 3667 O O . PHE B 1 224 ? 4.684 -14.195 -21.172 1 94.81 224 PHE B O 1
ATOM 3674 N N . LYS B 1 225 ? 3.996 -15.516 -22.875 1 93.44 225 LYS B N 1
ATOM 3675 C CA . LYS B 1 225 ? 5.352 -15.938 -23.219 1 93.44 225 LYS B CA 1
ATOM 3676 C C . LYS B 1 225 ? 6.188 -14.75 -23.703 1 93.44 225 LYS B C 1
ATOM 3678 O O . LYS B 1 225 ? 7.371 -14.648 -23.375 1 93.44 225 LYS B O 1
ATOM 3683 N N . SER B 1 226 ? 5.59 -13.891 -24.453 1 94.06 226 SER B N 1
ATOM 3684 C CA . SER B 1 226 ? 6.285 -12.695 -24.922 1 94.06 226 SER B CA 1
ATOM 3685 C C . SER B 1 226 ? 6.648 -11.773 -23.766 1 94.06 226 SER B C 1
ATOM 3687 O O . SER B 1 226 ? 7.75 -11.219 -23.719 1 94.06 226 SER B O 1
ATOM 3689 N N . PHE B 1 227 ? 5.711 -11.539 -22.812 1 92.44 227 PHE B N 1
ATOM 3690 C CA . PHE B 1 227 ? 5.984 -10.734 -21.625 1 92.44 227 PHE B CA 1
ATOM 3691 C C . PHE B 1 227 ? 7.117 -11.328 -20.812 1 92.44 227 PHE B C 1
ATOM 3693 O O . PHE B 1 227 ? 7.953 -10.602 -20.266 1 92.44 227 PHE B O 1
ATOM 3700 N N . THR B 1 228 ? 7.141 -12.656 -20.719 1 90.94 228 THR B N 1
ATOM 3701 C CA . THR B 1 228 ? 8.188 -13.359 -19.969 1 90.94 228 THR B CA 1
ATOM 3702 C C . THR B 1 228 ? 9.555 -13.109 -20.609 1 90.94 228 THR B C 1
ATOM 3704 O O . THR B 1 228 ? 10.531 -12.867 -19.906 1 90.94 228 THR B O 1
ATOM 3707 N N . LYS B 1 229 ? 9.633 -13.188 -21.891 1 89.62 229 LYS B N 1
ATOM 3708 C CA . LYS B 1 229 ? 10.883 -12.969 -22.625 1 89.62 229 LYS B CA 1
ATOM 3709 C C . LYS B 1 229 ? 11.414 -11.555 -22.375 1 89.62 229 LYS B C 1
ATOM 3711 O O . LYS B 1 229 ? 12.609 -11.359 -22.172 1 89.62 229 LYS B O 1
ATOM 3716 N N . VAL B 1 230 ? 10.531 -10.617 -22.406 1 86.69 230 VAL B N 1
ATOM 3717 C CA . VAL B 1 230 ? 10.938 -9.234 -22.188 1 86.69 230 VAL B CA 1
ATOM 3718 C C . VAL B 1 230 ? 11.406 -9.047 -20.75 1 86.69 230 VAL B C 1
ATOM 3720 O O . VAL B 1 230 ? 12.398 -8.359 -20.5 1 86.69 230 VAL B O 1
ATOM 3723 N N . ASN B 1 231 ? 10.727 -9.617 -19.766 1 84.69 231 ASN B N 1
ATOM 3724 C CA . ASN B 1 231 ? 11.133 -9.547 -18.359 1 84.69 231 ASN B CA 1
ATOM 3725 C C . ASN B 1 231 ? 12.547 -10.07 -18.156 1 84.69 231 ASN B C 1
ATOM 3727 O O . ASN B 1 231 ? 13.32 -9.516 -17.375 1 84.69 231 ASN B O 1
ATOM 3731 N N . LEU B 1 232 ? 12.867 -11.188 -18.797 1 80 232 LEU B N 1
ATOM 3732 C CA . LEU B 1 232 ? 14.18 -11.805 -18.703 1 80 232 LEU B CA 1
ATOM 3733 C C . LEU B 1 232 ? 15.266 -10.875 -19.234 1 80 232 LEU B C 1
ATOM 3735 O O . LEU B 1 232 ? 16.359 -10.789 -18.656 1 80 232 LEU B O 1
ATOM 3739 N N . SER B 1 233 ? 14.945 -10.109 -20.188 1 74.56 233 SER B N 1
ATOM 3740 C CA . SER B 1 233 ? 15.922 -9.203 -20.781 1 74.56 233 SER B CA 1
ATOM 3741 C C . SER B 1 233 ? 16.203 -8.016 -19.875 1 74.56 233 SER B C 1
ATOM 3743 O O . SER B 1 233 ? 17.328 -7.523 -19.812 1 74.56 233 SER B O 1
ATOM 3745 N N . PHE B 1 234 ? 15.227 -7.574 -19.188 1 66.19 234 PHE B N 1
ATOM 3746 C CA . PHE B 1 234 ? 15.336 -6.426 -18.281 1 66.19 234 PHE B CA 1
ATOM 3747 C C . PHE B 1 234 ? 16.219 -6.754 -17.094 1 66.19 234 PHE B C 1
ATOM 3749 O O . PHE B 1 234 ? 16.922 -5.883 -16.578 1 66.19 234 PHE B O 1
ATOM 3756 N N . PHE B 1 235 ? 16.141 -7.941 -16.688 1 64.06 235 PHE B N 1
ATOM 3757 C CA . PHE B 1 235 ? 16.906 -8.328 -15.516 1 64.06 235 PHE B CA 1
ATOM 3758 C C . PHE B 1 235 ? 18.281 -8.859 -15.914 1 64.06 235 PHE B C 1
ATOM 3760 O O . PHE B 1 235 ? 19.078 -9.242 -15.055 1 64.06 235 PHE B O 1
ATOM 3767 N N . GLY B 1 236 ? 18.656 -8.578 -17.062 1 59.78 236 GLY B N 1
ATOM 3768 C CA . GLY B 1 236 ? 19.984 -8.969 -17.547 1 59.78 236 GLY B CA 1
ATOM 3769 C C . GLY B 1 236 ? 20.109 -10.453 -17.797 1 59.78 236 GLY B C 1
ATOM 3770 O O . GLY B 1 236 ? 21.219 -11 -17.766 1 59.78 236 GLY B O 1
ATOM 3771 N N . TYR B 1 237 ? 19.016 -11.109 -17.688 1 51.69 237 TYR B N 1
ATOM 3772 C CA . TYR B 1 237 ? 19.109 -12.531 -18 1 51.69 237 TYR B CA 1
ATOM 3773 C C . TYR B 1 237 ? 18.844 -12.773 -19.484 1 51.69 237 TYR B C 1
ATOM 3775 O O . TYR B 1 237 ? 18.156 -11.984 -20.141 1 51.69 237 TYR B O 1
#

InterPro domains:
  IPR004045 Glutathione S-transferase, N-terminal [PS50404] (17-99)
  IPR004046 Glutathione S-transferase, C-terminal [PF14497] (131-221)
  IPR010987 Glutathione S-transferase, C-terminal-like [PS50405] (101-232)
  IPR036249 Thioredoxin-like superfamily [SSF52833] (20-96)
  IPR036282 Glutathione S-transferase, C-terminal domain superfamily [SSF47616] (97-225)
  IPR050213 Glutathione S-transferase superfamily [PTHR11571] (20-222)

pLDDT: mean 87.8, std 15.6, range [20.58, 98.81]

Nearest PDB structures (foldseek):
  2wdu-assembly2_B  TM=8.605E-01  e=3.944E-11  Fasciola hepatica
  8bhz-assembly1_A-2  TM=8.544E-01  e=1.408E-10  Schistosoma haematobium
  2c80-assembly1_B  TM=8.914E-01  e=4.558E-10  Schistosoma haematobium
  2c8u-assembly1_B  TM=8.500E-01  e=4.787E-10  Schistosoma haematobium
  2f8f-assembly1_A  TM=8.532E-01  e=6.114E-10  Schistosoma haematobium

Solvent-accessible surface area (backbone atoms only — not comparable to full-atom values): 25280 Å² total; per-residue (Å²): 134,84,76,74,71,82,59,82,62,55,73,34,52,38,93,78,43,53,39,35,39,34,38,54,69,37,41,81,88,45,35,39,51,51,50,52,44,47,58,67,66,56,57,67,46,72,47,70,39,48,75,75,50,38,72,67,45,31,82,74,34,80,77,56,61,74,46,36,39,37,37,46,33,61,84,67,49,72,47,76,37,44,50,64,69,41,46,46,48,53,52,23,61,74,68,64,22,40,63,91,46,72,67,46,27,51,53,39,42,26,53,32,47,54,52,48,51,53,53,51,47,46,42,63,59,25,67,68,36,58,78,88,50,25,66,63,36,44,51,50,38,51,68,46,58,48,45,50,50,48,53,35,50,32,52,49,19,45,74,47,63,46,73,29,21,74,56,72,86,49,81,34,51,36,30,48,39,50,24,42,49,52,53,48,45,33,73,62,65,32,59,78,72,62,48,53,89,84,30,52,30,54,44,33,17,31,54,51,53,52,63,38,66,54,43,38,51,46,61,69,32,69,64,44,49,49,16,50,54,45,45,26,50,75,72,72,86,133,85,78,75,70,82,59,79,60,54,71,32,51,34,93,79,44,52,39,36,38,36,36,54,69,37,40,79,87,44,35,40,53,52,51,51,44,48,58,67,67,56,58,64,46,74,47,70,40,48,75,75,49,38,72,68,44,30,83,73,33,79,75,56,60,74,48,36,40,36,36,47,32,57,84,66,49,73,46,74,36,43,49,62,69,41,46,46,49,52,53,24,61,74,68,65,23,41,64,91,46,72,66,46,27,52,53,38,44,25,53,32,47,53,52,48,51,52,52,49,47,47,42,62,59,24,68,67,35,59,76,88,50,26,66,64,36,44,51,49,38,51,69,46,57,50,44,51,49,48,54,36,50,31,52,48,19,45,74,48,64,46,73,28,21,73,56,74,88,49,81,34,52,34,30,48,38,50,23,42,50,51,52,48,45,32,71,62,64,32,58,78,71,62,47,52,88,83,29,52,31,53,44,33,18,31,53,52,53,53,64,36,65,55,44,39,52,46,63,69,30,71,66,44,49,48,18,50,56,44,46,25,50,74,72,73,85

Radius of gyration: 22.0 Å; Cα contacts (8 Å, |Δi|>4): 694; chains: 2; bounding box: 65×58×52 Å

Sequence (474 aa):
MTENIPNNAELAMAPDNTHHLVYCPFHGLAGCIRATLVISGEPFQQTILSYADWAIAKPLTPFGHVPLLREETKSGKILELAEISTIEQFLAQRLGLLGKDLWEEYQIKMFLSSTHALVTFLTHTVVQSPKEDRPAFLERFKKNNLTQWIASHEKHLTANGSNGHHVGDQLSNPDIKTASFVDHLVRVGGEEVIISEVTPAIWKVKTTLEQNPKYAEWRDSEQFKSFTKVNLSFFGYMTENIPNNAELAMAPDNTHHLVYCPFHGLAGCIRATLVISGEPFQQTILSYADWAIAKPLTPFGHVPLLREETKSGKILELAEISTIEQFLAQRLGLLGKDLWEEYQIKMFLSSTHALVTFLTHTVVQSPKEDRPAFLERFKKNNLTQWIASHEKHLTANGSNGHHVGDQLSNPDIKTASFVDHLVRVGGEEVIISEVTPAIWKVKTTLEQNPKYAEWRDSEQFKSFTKVNLSFFGY

Foldseek 3Di:
DPPPPDDVPQQPQDPLKAKEKEEALACQLCLLVVLLCLLLPHHYHYDHADPVRLVVCQVVDPVRDDTWIWIQTPVRDIDIDGDSLRSLVVSQVVRVQQDDDPVSNVLLVVLQVLLVVLSVCCCVQALPDDPVCNVVSVVVSLVPVVVVNLVVQLVQLVVQVLQLDNGHNDHHSSLSSLLSVLVLCCLQVNCVSPPCVVRVSSVSSNVVSCPSPSSVVVCVDPSVVSNSVVSNVSNVD/DPDPPPDVPQQPQDPLKAKEKEEALACQLCLLVVLLCLLLVHHYHYDHADPVRLVVCQVVDPVRDDTWIWIQTPVRDIDIDGDSLRSLVVSQVVRVQQDDDPVSNVLLVVLQVLLVVLSVCCCVQALPDDPVCNVVSVVVSLVPVVVVNLVVQLVQLVVQVLQLDNGHNDHHSSLSSLLSVLVLCCLQPNCVSPPCVVRVSSVSSNVVSCPSPSSVVVCPDPSVVSNSVVSNVSSVD

Secondary structure (DSSP, 8-state):
-------TTTTSB-TTPPEEEEE-SS-GGGHHHHHHHHHH---EEEEEPPHHHHHHHGGGSSSS---EEEEEBTTS-EEEEESHHHHHHHHHHHHT-S-SSHHHHHHHHHHHHHHHHHHHHHIIIIITS-GGGHHHHHHHIIIIIIHHHHHHHHHHHHHTTSSS-SSTTS--HHHHHHHHHHHHHHHHH-TTSS-TTT-HHHHHHHHHHHTSHHHHHHHTSHHHHHHHHHHHHHTT-/-------TTTTSB-TTPPEEEEE-SS-GGGHHHHHHHHHH---EEEEE--HHHHHHHGGGSSSS---EEEEEBTTS-EEEEESHHHHHHHHHHHHT-S-SSHHHHHHHHHHHHHHHHHHHHHIIIIITS-GGGHHHHHHHIIIIIIHHHHHHHHHHHHHTTSSS-SSTTS--HHHHHHHHHHHHHHHHH-TTSS-GGG-HHHHHHHHHHHTSHHHHHHHTSHHHHHHHHHHHHHTT-

Organism: Mortierella alpina (NCBI:txid64518)